Protein AF-A0A8H6ZNQ5-F1 (afdb_monomer_lite)

pLDDT: mean 81.16, std 22.07, range [22.64, 98.94]

Radius of gyration: 33.15 Å; chains: 1; bounding box: 80×80×92 Å

Organism: Pleurotus ostreatus (NCBI:txid5322)

InterPro domains:
  IPR000262 FMN-dependent dehydrogenase [PF01070] (287-661)
  IPR008259 FMN-dependent alpha-hydroxy acid dehydrogenase, active site [PS00557] (557-563)
  IPR011600 Peptidase C14, caspase domain [PF00656] (1-225)
  IPR013785 Aldolase-type TIM barrel [G3DSA:3.20.20.70] (273-665)
  IPR037396 FMN hydroxy acid dehydrogenase domain [PS51349] (270-671)

Secondary structure (DSSP, 8-state):
-HHHHSSPPTT-EEEEEEESEEEEEE-SSS--SSSEEEEEE---------S--S---TT-TTTS-TT--GGG-EEEEEEESTTGGGTT--SEEBPTTS-B----HHHHHHHHHHHHHHHHTTT-HHHHHHHHHHHHHHHHHHHHHHHHHHHHS--SSEEEEEESS-TTS-PPEEEETTEEEEHHHHHHHHHHHH-SS--HHHHHHHHHHHHHTT-----EEEESSPPPS-S--TT------PPP---PPP--THHHHHHHHHTTTTT--TTSS--HHHHHHHHHHHTTTSHHHHHHHH--STTSHHHHHHHHGGGGEEE---SS---SS-B--EEETTEEESSSEEE-----GGGT-TTHHHHHHHHHHHHTPPEEEETT-SS-HHHHHHHTTTS-EEEEE---SSHHHHHHHHHHHHHTT---EEEE-S-SS----HHHHHTT--GGGGT-S-HHHHT-HHHHHTTT-----PPPPSS--HHHHHHHHHHT-HHHHHHHHHHHHHHHHHSSS-PPPGGGHHHHHHT--S-EEEEEE-SHHHHHHHHHTT-SEEEE--GGGTS-TTPPPHHHHHHHHTT-HHHHHHHHTTS-EEEE-SS--SHHHHHHHHHHT-SEEEE-HHHHHHHHHHHHHHHHHHHHHHHHHHHHHHHHTT-SBGGGTTT-HHHHEEEGGG-

Foldseek 3Di:
DLVQPVPDAQQEETEAEDAAEKDWDADDPLLDLVRTAIFDDDDDDDDDDDDDRGAPQVPPPVSDDPPHPQLRYAYEYEAQYALCACVRLFLFWADLVRDGDDPPLVVVVVVLVVVLVVCVVVVDPPSNVVSVVVSVVSVVSVVVSSVCSLVPQADSHKYKYKYFAHNPGGWDWDQDPNDIDTLLVVQLVVLCVVPVFDWPSSSLVSSCVSAVVPHPGRMIMHTSDRDDGGPDDPPPDPDDDDDPDDDDQQDALLVVVVVQVVCVPPPAALQHDLAVVSLLVLLCVLCVVPNLLSCLQVFFFDPCQLLVQLACVLVQKDWAADPPFPQVGFFQWFAALNDIFRHQEAADADALLCLLFVCFLLLLLLLCLVLLHEYEYEQLHLAELQSSLVSNPPHAYAYEDLAFPDLQLNLQLLVSNVVSPHFEYEYEQQALAFHHTVVCVVVVPDCLLQLGSNLHQLQGQVNQVVVVHHRDRDRDDPNDDVVVLVVCVVVPPPVRVVSNVSSVSSCCGRRVSDHDDLVCVVSVVVSHPGAYEYEQDQALVVLLSCLVSQHQEYEQDNPLNHHDDPDHHSLVSLLRNLVDPSSVVCVVVSSYAYEYEHNDSALSSVLQSQLSAHSHYHDYSSLSSLCSSPNSSRNNSSSSRRSSRNSVVCVRSNHRYSVCRGNNNVNTIDRNVVD

Structure (mmCIF, N/CA/C/O backbone):
data_AF-A0A8H6ZNQ5-F1
#
_entry.id   AF-A0A8H6ZNQ5-F1
#
loop_
_atom_site.group_PDB
_atom_site.id
_atom_site.type_symbol
_atom_site.label_atom_id
_atom_site.label_alt_id
_atom_site.label_comp_id
_atom_site.label_asym_id
_atom_site.label_entity_id
_atom_site.label_seq_id
_atom_site.pdbx_PDB_ins_code
_atom_site.Cartn_x
_atom_site.Cartn_y
_atom_site.Cartn_z
_atom_site.occupancy
_atom_site.B_iso_or_equiv
_atom_site.auth_seq_id
_atom_site.auth_comp_id
_atom_site.auth_asym_id
_atom_site.auth_atom_id
_atom_site.pdbx_PDB_model_num
ATOM 1 N N . MET A 1 1 ? 14.309 -17.942 35.833 1.00 50.84 1 MET A N 1
ATOM 2 C CA . MET A 1 1 ? 14.214 -17.442 34.442 1.00 50.84 1 MET A CA 1
ATOM 3 C C . MET A 1 1 ? 12.759 -17.237 33.987 1.00 50.84 1 MET A C 1
ATOM 5 O O . MET A 1 1 ? 12.443 -17.522 32.843 1.00 50.84 1 MET A O 1
ATOM 9 N N . ARG A 1 2 ? 11.852 -16.714 34.838 1.00 49.88 2 ARG A N 1
ATOM 10 C CA . ARG A 1 2 ? 10.420 -16.579 34.473 1.00 49.88 2 ARG A CA 1
ATOM 11 C C . ARG A 1 2 ? 10.193 -15.734 33.218 1.00 49.88 2 ARG A C 1
ATOM 13 O O . ARG A 1 2 ? 9.326 -16.068 32.434 1.00 49.88 2 ARG A O 1
ATOM 20 N N . TRP A 1 3 ? 11.016 -14.707 33.019 1.00 57.53 3 TRP A N 1
ATOM 21 C CA . TRP A 1 3 ? 10.999 -13.844 31.835 1.00 57.53 3 TRP A CA 1
ATOM 22 C C . TRP A 1 3 ? 11.305 -14.580 30.519 1.00 57.53 3 TRP A C 1
ATOM 24 O O . TRP A 1 3 ? 10.881 -14.122 29.469 1.00 57.53 3 TRP A O 1
ATOM 34 N N . LEU A 1 4 ? 12.049 -15.693 30.565 1.00 56.84 4 LEU A N 1
ATOM 35 C CA . LEU A 1 4 ? 12.441 -16.457 29.376 1.00 56.84 4 LEU A CA 1
ATOM 36 C C . LEU A 1 4 ? 11.343 -17.440 28.946 1.00 56.84 4 LEU A C 1
ATOM 38 O O . LEU A 1 4 ? 11.245 -17.776 27.774 1.00 56.84 4 LEU A O 1
ATOM 42 N N . VAL A 1 5 ? 10.523 -17.898 29.897 1.00 61.59 5 VAL A N 1
ATOM 43 C CA . VAL A 1 5 ? 9.519 -18.955 29.685 1.00 61.59 5 VAL A CA 1
ATOM 44 C C . VAL A 1 5 ? 8.073 -18.456 29.791 1.00 61.59 5 VAL A C 1
ATOM 46 O O . VAL A 1 5 ? 7.151 -19.240 29.596 1.00 61.59 5 VAL A O 1
ATOM 49 N N . SER A 1 6 ? 7.841 -17.176 30.120 1.00 53.56 6 SER A N 1
ATOM 50 C CA . SER A 1 6 ? 6.499 -16.641 30.406 1.00 53.56 6 SER A CA 1
ATOM 51 C C . SER A 1 6 ? 5.559 -16.619 29.203 1.00 53.56 6 SER A C 1
ATOM 53 O O . SER A 1 6 ? 4.355 -16.763 29.396 1.00 53.56 6 SER A O 1
ATOM 55 N N . ASP A 1 7 ? 6.103 -16.465 27.995 1.00 57.69 7 ASP A N 1
ATOM 56 C CA . ASP A 1 7 ? 5.337 -16.335 26.747 1.00 57.69 7 ASP A CA 1
ATOM 57 C C . ASP A 1 7 ? 5.626 -17.461 25.741 1.00 57.69 7 ASP A C 1
ATOM 59 O O . ASP A 1 7 ? 5.116 -17.435 24.618 1.00 57.69 7 ASP A O 1
ATOM 63 N N . ALA A 1 8 ? 6.433 -18.447 26.145 1.00 54.75 8 ALA A N 1
ATOM 64 C CA . ALA A 1 8 ? 6.866 -19.531 25.277 1.00 54.75 8 ALA A CA 1
ATOM 65 C C . ALA A 1 8 ? 5.664 -20.358 24.778 1.00 54.75 8 ALA A C 1
ATOM 67 O O . ALA A 1 8 ? 4.782 -20.740 25.553 1.00 54.75 8 ALA A O 1
ATOM 68 N N . GLN A 1 9 ? 5.637 -20.630 23.476 1.00 59.38 9 GLN A N 1
ATOM 69 C CA . GLN A 1 9 ? 4.651 -21.455 22.782 1.00 59.38 9 GLN A CA 1
ATOM 70 C C . GLN A 1 9 ? 5.230 -22.839 22.449 1.00 59.38 9 GLN A C 1
ATOM 72 O O . GLN A 1 9 ? 6.449 -22.999 22.349 1.00 59.38 9 GLN A O 1
ATOM 77 N N . PRO A 1 10 ? 4.386 -23.866 22.247 1.00 59.31 10 PRO A N 1
ATOM 78 C CA . PRO A 1 10 ? 4.838 -25.133 21.686 1.00 59.31 10 PRO A CA 1
ATOM 79 C C . PRO A 1 10 ? 5.670 -24.937 20.407 1.00 59.31 10 PRO A C 1
ATOM 81 O O . PRO A 1 10 ? 5.236 -24.252 19.482 1.00 59.31 10 PRO A O 1
ATOM 84 N N . ASN A 1 11 ? 6.822 -25.603 20.338 1.00 60.00 11 ASN A N 1
ATOM 85 C CA . ASN A 1 11 ? 7.865 -25.531 19.304 1.00 60.00 11 ASN A CA 1
ATOM 86 C C . ASN A 1 11 ? 8.757 -24.278 19.317 1.00 60.00 11 ASN A C 1
ATOM 88 O O . ASN A 1 11 ? 9.557 -24.104 18.395 1.00 60.00 11 ASN A O 1
ATOM 92 N N . ASP A 1 12 ? 8.676 -23.430 20.343 1.00 65.25 12 ASP A N 1
ATOM 93 C CA . ASP A 1 12 ? 9.655 -22.356 20.514 1.00 65.25 12 ASP A CA 1
ATOM 94 C C . ASP A 1 12 ? 11.046 -22.918 20.855 1.00 65.25 12 ASP A C 1
ATOM 96 O O . ASP A 1 12 ? 11.197 -23.846 21.657 1.00 65.25 12 ASP A O 1
ATOM 100 N N . SER A 1 13 ? 12.073 -22.301 20.262 1.00 71.94 13 SER A N 1
ATOM 101 C CA . SER A 1 13 ? 13.481 -22.529 20.593 1.00 71.94 13 SER A CA 1
ATOM 102 C C . SER A 1 13 ? 13.994 -21.367 21.439 1.00 71.94 13 SER A C 1
ATOM 104 O O . SER A 1 13 ? 14.198 -20.258 20.945 1.00 71.94 13 SER A O 1
ATOM 106 N N . LEU A 1 14 ? 14.209 -21.622 22.724 1.00 72.06 14 LEU A N 1
ATOM 107 C CA . LEU A 1 14 ? 14.678 -20.660 23.711 1.00 72.06 14 LEU A CA 1
ATOM 108 C C . LEU A 1 14 ? 16.204 -20.719 23.827 1.00 72.06 14 LEU A C 1
ATOM 110 O O . LEU A 1 14 ? 16.804 -21.794 23.798 1.00 72.06 14 LEU A O 1
ATOM 114 N N . PHE A 1 15 ? 16.836 -19.560 24.000 1.00 76.88 15 PHE A N 1
ATOM 115 C CA . PHE A 1 15 ? 18.286 -19.454 24.142 1.00 76.88 15 PHE A CA 1
ATOM 116 C C . PHE A 1 15 ? 18.654 -18.611 25.364 1.00 76.88 15 PHE A C 1
ATOM 118 O O . PHE A 1 15 ? 18.134 -17.510 25.548 1.00 76.88 15 PHE A O 1
ATOM 125 N N . PHE A 1 16 ? 19.561 -19.122 26.194 1.00 78.38 16 PHE A N 1
ATOM 126 C CA . PHE A 1 16 ? 20.089 -18.435 27.369 1.00 78.38 16 PHE A CA 1
ATOM 127 C C . PHE A 1 16 ? 21.617 -18.442 27.326 1.00 78.38 16 PHE A C 1
ATOM 129 O O . PHE A 1 16 ? 22.227 -19.496 27.207 1.00 78.38 16 PHE A O 1
ATOM 136 N N . HIS A 1 17 ? 22.248 -17.278 27.457 1.00 81.25 17 HIS A N 1
ATOM 137 C CA . HIS A 1 17 ? 23.704 -17.169 27.541 1.00 81.25 17 HIS A CA 1
ATOM 138 C C . HIS A 1 17 ? 24.092 -16.323 28.748 1.00 81.25 17 HIS A C 1
ATOM 140 O O . HIS A 1 17 ? 23.538 -15.246 28.968 1.00 81.25 17 HIS A O 1
ATOM 146 N N . TYR A 1 18 ? 25.030 -16.833 29.538 1.00 76.56 18 TYR A N 1
ATOM 147 C CA . TYR A 1 18 ? 25.615 -16.150 30.680 1.00 76.56 18 TYR A CA 1
ATOM 148 C C . TYR A 1 18 ? 27.137 -16.195 30.570 1.00 76.56 18 TYR A C 1
ATOM 150 O O . TYR A 1 18 ? 27.709 -17.270 30.417 1.00 76.56 18 TYR A O 1
ATOM 158 N N . SER A 1 19 ? 27.781 -15.034 30.678 1.00 76.31 19 SER A N 1
ATOM 159 C CA . SER A 1 19 ? 29.235 -14.891 30.763 1.00 76.31 19 SER A CA 1
ATOM 160 C C . SER A 1 19 ? 29.554 -13.936 31.912 1.00 76.31 19 SER A C 1
ATOM 162 O O . SER A 1 19 ? 29.014 -12.826 31.956 1.00 76.31 19 SER A O 1
ATOM 164 N N . GLY A 1 20 ? 30.333 -14.392 32.894 1.00 66.88 20 GLY A N 1
ATOM 165 C CA . GLY A 1 20 ? 30.577 -13.647 34.131 1.00 66.88 20 GLY A CA 1
ATOM 166 C C . GLY A 1 20 ? 31.157 -14.496 35.268 1.00 66.88 20 GLY A C 1
ATOM 167 O O . GLY A 1 20 ? 31.586 -15.628 35.063 1.00 66.88 20 GLY A O 1
ATOM 168 N N . HIS A 1 21 ? 31.163 -13.950 36.490 1.00 61.19 21 HIS A N 1
ATOM 169 C CA . HIS A 1 21 ? 31.734 -14.620 37.665 1.00 61.19 21 HIS A CA 1
ATOM 170 C C . HIS A 1 21 ? 30.807 -15.728 38.197 1.00 61.19 21 HIS A C 1
ATOM 172 O O . HIS A 1 21 ? 29.665 -15.464 38.581 1.00 61.19 21 HIS A O 1
ATOM 178 N N . GLY A 1 22 ? 31.330 -16.953 38.270 1.00 57.56 22 GLY A N 1
ATOM 179 C CA . GLY A 1 22 ? 30.735 -18.062 39.025 1.00 57.56 22 GLY A CA 1
ATOM 180 C C . GLY A 1 22 ? 31.300 -18.137 40.447 1.00 57.56 22 GLY A C 1
ATOM 181 O O . GLY A 1 22 ? 32.368 -17.589 40.726 1.00 57.56 22 GLY A O 1
ATOM 182 N N . GLY A 1 23 ? 30.589 -18.801 41.348 1.00 53.59 23 GLY A N 1
ATOM 183 C CA . GLY A 1 23 ? 31.029 -19.122 42.704 1.00 53.59 23 GLY A CA 1
ATOM 184 C C . GLY A 1 23 ? 30.240 -20.310 43.245 1.00 53.59 23 GLY A C 1
ATOM 185 O O . GLY A 1 23 ? 29.268 -20.709 42.630 1.00 53.59 23 GLY A O 1
ATOM 186 N N . GLN A 1 24 ? 30.621 -20.843 44.401 1.00 56.97 24 GLN A N 1
ATOM 187 C CA . GLN A 1 24 ? 30.033 -22.066 44.959 1.00 56.97 24 GLN A CA 1
ATOM 188 C C . GLN A 1 24 ? 29.342 -21.787 46.303 1.00 56.97 24 GLN A C 1
ATOM 190 O O . GLN A 1 24 ? 29.840 -20.995 47.111 1.00 56.97 24 GLN A O 1
ATOM 195 N N . THR A 1 25 ? 28.204 -22.431 46.569 1.00 48.81 25 THR A N 1
ATOM 196 C CA . THR A 1 25 ? 27.567 -22.488 47.898 1.00 48.81 25 THR A CA 1
ATOM 197 C C . THR A 1 25 ? 27.415 -23.936 48.341 1.00 48.81 25 THR A C 1
ATOM 199 O O . THR A 1 25 ? 27.467 -24.841 47.531 1.00 48.81 25 THR A O 1
ATOM 202 N N . LYS A 1 26 ? 27.282 -24.191 49.642 1.00 50.78 26 LYS A N 1
ATOM 203 C CA . LYS A 1 26 ? 27.162 -25.560 50.159 1.00 50.78 26 LYS A CA 1
ATOM 204 C C . LYS A 1 26 ? 25.870 -26.216 49.656 1.00 50.78 26 LYS A C 1
ATOM 206 O O . LYS A 1 26 ? 24.810 -25.648 49.916 1.00 50.78 26 LYS A O 1
ATOM 211 N N . ASP A 1 27 ? 25.979 -27.399 49.055 1.00 50.53 27 ASP A N 1
ATOM 212 C CA . ASP A 1 27 ? 24.836 -28.213 48.628 1.00 50.53 27 ASP A CA 1
ATOM 213 C C . ASP A 1 27 ? 23.993 -28.617 49.855 1.00 50.53 27 ASP A C 1
ATOM 215 O O . ASP A 1 27 ? 24.506 -29.098 50.880 1.00 50.53 27 ASP A O 1
ATOM 219 N N . LEU A 1 28 ? 22.690 -28.344 49.779 1.00 50.47 28 LEU A N 1
ATOM 220 C CA . LEU A 1 28 ? 21.722 -28.603 50.845 1.00 50.47 28 LEU A CA 1
ATOM 221 C C . LEU A 1 28 ? 20.752 -29.747 50.533 1.00 50.47 28 LEU A C 1
ATOM 223 O O . LEU A 1 28 ? 20.076 -30.203 51.464 1.00 50.47 28 LEU A O 1
ATOM 227 N N . ASP A 1 29 ? 20.658 -30.205 49.286 1.00 46.81 29 ASP A N 1
ATOM 228 C CA . ASP A 1 29 ? 19.719 -31.251 48.866 1.00 46.81 29 ASP A CA 1
ATOM 229 C C . ASP A 1 29 ? 20.405 -32.552 48.401 1.00 46.81 29 ASP A C 1
ATOM 231 O O . ASP A 1 29 ? 19.757 -33.608 48.375 1.00 46.81 29 ASP A O 1
ATOM 235 N N . GLY A 1 30 ? 21.732 -32.530 48.253 1.00 54.22 30 GLY A N 1
ATOM 236 C CA . GLY A 1 30 ? 22.572 -33.701 48.031 1.00 54.22 30 GLY A CA 1
ATOM 237 C C . GLY A 1 30 ? 22.580 -34.173 46.581 1.00 54.22 30 GLY A C 1
ATOM 238 O O . GLY A 1 30 ? 22.811 -35.372 46.365 1.00 54.22 30 GLY A O 1
ATOM 239 N N . ASP A 1 31 ? 22.230 -33.299 45.630 1.00 51.16 31 ASP A N 1
ATOM 240 C CA . ASP A 1 31 ? 22.202 -33.597 44.198 1.00 51.16 31 ASP A CA 1
ATOM 241 C C . ASP A 1 31 ? 23.530 -33.314 43.467 1.00 51.16 31 ASP A C 1
ATOM 243 O O . ASP A 1 31 ? 23.654 -33.716 42.305 1.00 51.16 31 ASP A O 1
ATOM 247 N N . GLU A 1 32 ? 24.546 -32.799 44.177 1.00 52.12 32 GLU A N 1
ATOM 248 C CA . GLU A 1 32 ? 25.889 -32.512 43.652 1.00 52.12 32 GLU A CA 1
ATOM 249 C C . GLU A 1 32 ? 26.977 -33.470 44.178 1.00 52.12 32 GLU A C 1
ATOM 251 O O . GLU A 1 32 ? 27.020 -33.860 45.350 1.00 52.12 32 GLU A O 1
ATOM 256 N N . GLU A 1 33 ? 27.897 -33.883 43.297 1.00 50.56 33 GLU A N 1
ATOM 257 C CA . GLU A 1 33 ? 28.902 -34.919 43.598 1.00 50.56 33 GLU A CA 1
ATOM 258 C C . GLU A 1 33 ? 30.084 -34.384 44.436 1.00 50.56 33 GLU A C 1
ATOM 260 O O . GLU A 1 33 ? 30.702 -35.137 45.197 1.00 50.56 33 GLU A O 1
ATOM 265 N N . ASP A 1 34 ? 30.372 -33.081 44.347 1.00 51.50 34 ASP A N 1
ATOM 266 C CA . ASP A 1 34 ? 31.437 -32.391 45.090 1.00 51.50 34 ASP A CA 1
ATOM 267 C C . ASP A 1 34 ? 30.950 -31.711 46.392 1.00 51.50 34 ASP A C 1
ATOM 269 O O . ASP A 1 34 ? 31.765 -31.282 47.218 1.00 51.50 34 ASP A O 1
ATOM 273 N N . GLY A 1 35 ? 29.631 -31.690 46.617 1.00 51.69 35 GLY A N 1
ATOM 274 C CA . GLY A 1 35 ? 28.976 -31.114 47.790 1.00 51.69 35 GLY A CA 1
ATOM 275 C C . GLY A 1 35 ? 28.764 -29.595 47.740 1.00 51.69 35 GLY A C 1
ATOM 276 O O . GLY A 1 35 ? 28.537 -28.996 48.804 1.00 51.69 35 GLY A O 1
ATOM 277 N N . PHE A 1 36 ? 28.836 -28.972 46.558 1.00 55.78 36 PHE A N 1
ATOM 278 C CA . PHE A 1 36 ? 28.577 -27.547 46.359 1.00 55.78 36 PHE A CA 1
ATOM 279 C C . PHE A 1 36 ? 27.629 -27.267 45.175 1.00 55.78 36 PHE A C 1
ATOM 281 O O . PHE A 1 36 ? 27.791 -27.811 44.099 1.00 55.78 36 PHE A O 1
ATOM 288 N N . ASP A 1 37 ? 26.672 -26.358 45.380 1.00 48.59 37 ASP A N 1
ATOM 289 C CA . ASP A 1 37 ? 25.805 -25.761 44.355 1.00 48.59 37 ASP A CA 1
ATOM 290 C C . ASP A 1 37 ? 26.524 -24.604 43.631 1.00 48.59 37 ASP A C 1
ATOM 292 O O . ASP A 1 37 ? 27.120 -23.724 44.274 1.00 48.59 37 ASP A O 1
ATOM 296 N N . GLU A 1 38 ? 26.347 -24.498 42.314 1.00 55.62 38 GLU A N 1
ATOM 297 C CA . GLU A 1 38 ? 26.900 -23.406 41.506 1.00 55.62 38 GLU A CA 1
ATOM 298 C C . GLU A 1 38 ? 26.051 -22.116 41.543 1.00 55.62 38 GLU A C 1
ATOM 300 O O . GLU A 1 38 ? 24.849 -22.084 41.260 1.00 55.62 38 GLU A O 1
ATOM 305 N N . VAL A 1 39 ? 26.688 -20.984 41.852 1.00 49.97 39 VAL A N 1
ATOM 306 C CA . VAL A 1 39 ? 26.058 -19.672 42.076 1.00 49.97 39 VAL A CA 1
ATOM 307 C C . VAL A 1 39 ? 26.598 -18.618 41.112 1.00 49.97 39 VAL A C 1
ATOM 309 O O . VAL A 1 39 ? 27.796 -18.454 40.899 1.00 49.97 39 VAL A O 1
ATOM 312 N N . ARG A 1 40 ? 25.686 -17.812 40.560 1.00 46.00 40 ARG A N 1
ATOM 313 C CA . ARG A 1 40 ? 26.019 -16.662 39.704 1.00 46.00 40 ARG A CA 1
ATOM 314 C C . ARG A 1 40 ? 26.241 -15.409 40.542 1.00 46.00 40 ARG A C 1
ATOM 316 O O . ARG A 1 40 ? 25.352 -15.017 41.299 1.00 46.00 40 ARG A O 1
ATOM 323 N N . ILE A 1 41 ? 27.365 -14.725 40.342 1.00 44.41 41 ILE A N 1
ATOM 324 C CA . ILE A 1 41 ? 27.668 -13.463 41.024 1.00 44.41 41 ILE A CA 1
ATOM 325 C C . ILE A 1 41 ? 27.394 -12.296 40.065 1.00 44.41 41 ILE A C 1
ATOM 327 O O . ILE A 1 41 ? 28.056 -12.135 39.041 1.00 44.41 41 ILE A O 1
ATOM 331 N N . PHE A 1 42 ? 26.405 -11.459 40.395 1.00 39.06 42 PHE A N 1
ATOM 332 C CA . PHE A 1 42 ? 26.089 -10.225 39.663 1.00 39.06 42 PHE A CA 1
ATOM 333 C C . PHE A 1 42 ? 26.654 -9.008 40.412 1.00 39.06 42 PHE A C 1
ATOM 335 O O . PHE A 1 42 ? 26.335 -8.802 41.582 1.00 39.06 42 PHE A O 1
ATOM 342 N N . LEU A 1 43 ? 27.465 -8.170 39.754 1.00 32.09 43 LEU A N 1
ATOM 343 C CA . LEU A 1 43 ? 28.039 -6.966 40.368 1.00 32.09 43 LEU A CA 1
ATOM 344 C C . LEU A 1 43 ? 27.192 -5.713 40.060 1.00 32.09 43 LEU A C 1
ATOM 346 O O . LEU A 1 43 ? 27.385 -5.069 39.034 1.00 32.09 43 LEU A O 1
ATOM 350 N N . SER A 1 44 ? 26.255 -5.355 40.948 1.00 28.58 44 SER A N 1
ATOM 351 C CA . SER A 1 44 ? 26.007 -3.969 41.415 1.00 28.58 44 SER A CA 1
ATOM 352 C C . SER A 1 44 ? 24.896 -3.910 42.486 1.00 28.58 44 SER A C 1
ATOM 354 O O . SER A 1 44 ? 23.877 -4.586 42.394 1.00 28.58 44 SER A O 1
ATOM 356 N N . LEU A 1 45 ? 25.156 -3.117 43.534 1.00 26.38 45 LEU A N 1
ATOM 357 C CA . LEU A 1 45 ? 24.418 -2.941 44.797 1.00 26.38 45 LEU A CA 1
ATOM 358 C C . LEU A 1 45 ? 22.904 -2.657 44.655 1.00 26.38 45 LEU A C 1
ATOM 360 O O . LEU A 1 45 ? 22.544 -1.683 44.006 1.00 26.38 45 LEU A O 1
ATOM 364 N N . VAL A 1 46 ? 22.055 -3.384 45.400 1.00 26.47 46 VAL A N 1
ATOM 365 C CA . VAL A 1 46 ? 21.333 -2.934 46.622 1.00 26.47 46 VAL A CA 1
ATOM 366 C C . VAL A 1 46 ? 20.863 -4.180 47.394 1.00 26.47 46 VAL A C 1
ATOM 368 O O . VAL A 1 46 ? 20.314 -5.117 46.824 1.00 26.47 46 VAL A O 1
ATOM 371 N N . LEU A 1 47 ? 21.102 -4.161 48.708 1.00 27.69 47 LEU A N 1
ATOM 372 C CA . LEU A 1 47 ? 20.696 -5.143 49.714 1.00 27.69 47 LEU A CA 1
ATOM 373 C C . LEU A 1 47 ? 19.197 -5.488 49.676 1.00 27.69 47 LEU A C 1
ATOM 375 O O . LEU A 1 47 ? 18.367 -4.638 49.984 1.00 27.69 47 LEU A O 1
ATOM 379 N N . LEU A 1 48 ? 18.886 -6.769 49.478 1.00 25.75 48 LEU A N 1
ATOM 380 C CA . LEU A 1 48 ? 17.863 -7.481 50.246 1.00 25.75 48 LEU A CA 1
ATOM 381 C C . LEU A 1 48 ? 18.436 -8.862 50.592 1.00 25.75 48 LEU A C 1
ATOM 383 O O . LEU A 1 48 ? 18.596 -9.723 49.730 1.00 25.75 48 LEU A O 1
ATOM 387 N N . PHE A 1 49 ? 18.805 -9.027 51.862 1.00 25.17 49 PHE A N 1
ATOM 388 C CA . PHE A 1 49 ? 19.020 -10.331 52.478 1.00 25.17 49 PHE A CA 1
ATOM 389 C C . PHE A 1 49 ? 17.668 -11.051 52.534 1.00 25.17 49 PHE A C 1
ATOM 391 O O . PHE A 1 49 ? 16.764 -10.562 53.200 1.00 25.17 49 PHE A O 1
ATOM 398 N N . ASP A 1 50 ? 17.536 -12.175 51.833 1.00 22.64 50 ASP A N 1
ATOM 399 C CA . ASP A 1 50 ? 17.147 -13.441 52.463 1.00 22.64 50 ASP A CA 1
ATOM 400 C C . ASP A 1 50 ? 17.294 -14.612 51.477 1.00 22.64 50 ASP A C 1
ATOM 402 O O . ASP A 1 50 ? 16.648 -14.676 50.434 1.00 22.64 50 ASP A O 1
ATOM 406 N N . THR A 1 51 ? 18.229 -15.506 51.809 1.00 26.66 51 THR A N 1
ATOM 407 C CA . THR A 1 51 ? 18.154 -16.969 51.642 1.00 26.66 51 THR A CA 1
ATOM 408 C C . THR A 1 51 ? 17.179 -17.528 50.587 1.00 26.66 51 THR A C 1
ATOM 410 O O . THR A 1 51 ? 16.177 -18.135 50.934 1.00 26.66 51 THR A O 1
ATOM 413 N N . TYR A 1 52 ? 17.495 -17.412 49.291 1.00 27.59 52 TYR A N 1
ATOM 414 C CA . TYR A 1 52 ? 16.964 -18.303 48.233 1.00 27.59 52 TYR A CA 1
ATOM 415 C C . TYR A 1 52 ? 17.846 -18.260 46.966 1.00 27.59 52 TYR A C 1
ATOM 417 O O . TYR A 1 52 ? 17.372 -18.115 45.841 1.00 27.59 52 TYR A O 1
ATOM 425 N N . LEU A 1 53 ? 19.167 -18.340 47.148 1.00 30.91 53 LEU A N 1
ATOM 426 C CA . LEU A 1 53 ? 20.142 -18.486 46.057 1.00 30.91 53 LEU A CA 1
ATOM 427 C C . LEU A 1 53 ? 20.557 -19.958 45.915 1.00 30.91 53 LEU A C 1
ATOM 429 O O . LEU A 1 53 ? 21.739 -20.270 45.932 1.00 30.91 53 LEU A O 1
ATOM 433 N N . ALA A 1 54 ? 19.563 -20.841 45.819 1.00 29.41 54 ALA A N 1
ATOM 434 C CA . ALA A 1 54 ? 19.734 -22.267 45.554 1.00 29.41 54 ALA A CA 1
ATOM 435 C C . ALA A 1 54 ? 18.826 -22.670 44.376 1.00 29.41 54 ALA A C 1
ATOM 437 O O . ALA A 1 54 ? 17.654 -22.281 44.328 1.00 29.41 54 ALA A O 1
ATOM 438 N N . SER A 1 55 ? 19.418 -23.367 43.405 1.00 37.00 55 SER A N 1
ATOM 439 C CA . SER A 1 55 ? 18.785 -24.197 42.369 1.00 37.00 55 SER A CA 1
ATOM 440 C C . SER A 1 55 ? 17.578 -23.634 41.587 1.00 37.00 55 SER A C 1
ATOM 442 O O . SER A 1 55 ? 16.505 -24.232 41.501 1.00 37.00 55 SER A O 1
ATOM 444 N N . LEU A 1 56 ? 17.742 -22.511 40.875 1.00 40.47 56 LEU A N 1
ATOM 445 C CA . LEU A 1 56 ? 16.756 -22.085 39.861 1.00 40.47 56 LEU A CA 1
ATOM 446 C C . LEU A 1 56 ? 17.001 -22.773 38.510 1.00 40.47 56 LEU A C 1
ATOM 448 O O . LEU A 1 56 ? 17.268 -22.109 37.501 1.00 40.47 56 LEU A O 1
ATOM 452 N N . SER A 1 57 ? 16.851 -24.098 38.492 1.00 44.66 57 SER A N 1
ATOM 453 C CA . SER A 1 57 ? 16.695 -24.851 37.249 1.00 44.66 57 SER A CA 1
ATOM 454 C C . SER A 1 57 ? 15.430 -24.350 36.524 1.00 44.66 57 SER A C 1
ATOM 456 O O . SER A 1 57 ? 14.387 -24.161 37.160 1.00 44.66 57 SER A O 1
ATOM 458 N N . PRO A 1 58 ? 15.461 -24.108 35.199 1.00 43.19 58 PRO A N 1
ATOM 459 C CA . PRO A 1 58 ? 14.273 -23.751 34.416 1.00 43.19 58 PRO A CA 1
ATOM 460 C C . PRO A 1 58 ? 13.193 -24.849 34.446 1.00 43.19 58 PRO A C 1
ATOM 462 O O . PRO A 1 58 ? 12.069 -24.609 34.014 1.00 43.19 58 PRO A O 1
ATOM 465 N N . LEU A 1 59 ? 13.529 -26.019 34.997 1.00 43.38 59 LEU A N 1
ATOM 466 C CA . LEU A 1 59 ? 12.659 -27.165 35.221 1.00 43.38 59 LEU A CA 1
ATOM 467 C C . LEU A 1 59 ? 11.926 -27.136 36.573 1.00 43.38 59 LEU A C 1
ATOM 469 O O . LEU A 1 59 ? 11.139 -28.041 36.833 1.00 43.38 59 LEU A O 1
ATOM 473 N N . ASP A 1 60 ? 12.142 -26.124 37.428 1.00 47.78 60 ASP A N 1
ATOM 474 C CA . ASP A 1 60 ? 11.415 -26.010 38.698 1.00 47.78 60 ASP A CA 1
ATOM 475 C C . ASP A 1 60 ? 9.895 -25.886 38.430 1.00 47.78 60 ASP A C 1
ATOM 477 O O . ASP A 1 60 ? 9.445 -24.876 37.865 1.00 47.78 60 ASP A O 1
ATOM 481 N N . PRO A 1 61 ? 9.071 -26.857 38.877 1.00 40.59 61 PRO A N 1
ATOM 482 C CA . PRO A 1 61 ? 7.620 -26.839 38.687 1.00 40.59 61 PRO A CA 1
ATOM 483 C C . PRO A 1 61 ? 6.935 -25.591 39.269 1.00 40.59 61 PRO A C 1
ATOM 485 O O . PRO A 1 61 ? 5.816 -25.262 38.884 1.00 40.59 61 PRO A O 1
ATOM 488 N N . ARG A 1 62 ? 7.591 -24.868 40.190 1.00 39.41 62 ARG A N 1
ATOM 489 C CA . ARG A 1 62 ? 7.111 -23.615 40.808 1.00 39.41 62 ARG A CA 1
ATOM 490 C C . ARG A 1 62 ? 7.353 -22.373 39.934 1.00 39.41 62 ARG A C 1
ATOM 492 O O . ARG A 1 62 ? 6.852 -21.284 40.245 1.00 39.41 62 ARG A O 1
ATOM 499 N N . LEU A 1 63 ? 8.139 -22.492 38.862 1.00 37.09 63 LEU A N 1
ATOM 500 C CA . LEU A 1 63 ? 8.375 -21.429 37.877 1.00 37.09 63 LEU A CA 1
ATOM 501 C C . LEU A 1 63 ? 7.464 -21.548 36.649 1.00 37.09 63 LEU A C 1
ATOM 503 O O . LEU A 1 63 ? 7.265 -20.545 35.963 1.00 37.09 63 LEU A O 1
ATOM 507 N N . ILE A 1 64 ? 6.890 -22.729 36.411 1.00 42.31 64 ILE A N 1
ATOM 508 C CA . ILE A 1 64 ? 6.060 -23.045 35.248 1.00 42.31 64 ILE A CA 1
ATOM 509 C C . ILE A 1 64 ? 4.587 -22.885 35.635 1.00 42.31 64 ILE A C 1
ATOM 511 O O . ILE A 1 64 ? 4.066 -23.565 36.518 1.00 42.31 64 ILE A O 1
ATOM 515 N N . SER A 1 65 ? 3.887 -21.950 34.989 1.00 38.28 65 SER A N 1
ATOM 516 C CA . SER A 1 65 ? 2.437 -21.843 35.162 1.00 38.28 65 SER A CA 1
ATOM 517 C C . SER A 1 65 ? 1.766 -23.111 34.616 1.00 38.28 65 SER A C 1
ATOM 519 O O . SER A 1 65 ? 2.164 -23.611 33.568 1.00 38.28 65 SER A O 1
ATOM 521 N N . LYS A 1 66 ? 0.723 -23.614 35.294 1.00 41.91 66 LYS A N 1
ATOM 522 C CA . LYS A 1 66 ? -0.067 -24.827 34.959 1.00 41.91 66 LYS A CA 1
ATOM 523 C C . LYS A 1 66 ? -0.643 -24.907 33.521 1.00 41.91 66 LYS A C 1
ATOM 525 O O . LYS A 1 66 ? -1.435 -25.802 33.250 1.00 41.91 66 LYS A O 1
ATOM 530 N N . LYS A 1 67 ? -0.329 -23.969 32.623 1.00 39.34 67 LYS A N 1
ATOM 531 C CA . LYS A 1 67 ? -0.935 -23.815 31.292 1.00 39.34 67 LYS A CA 1
ATOM 532 C C . LYS A 1 67 ? -0.000 -24.085 30.109 1.00 39.34 67 LYS A C 1
ATOM 534 O O . LYS A 1 67 ? -0.488 -24.081 28.986 1.00 39.34 67 LYS A O 1
ATOM 539 N N . VAL A 1 68 ? 1.297 -24.296 30.329 1.00 44.03 68 VAL A N 1
ATOM 540 C CA . VAL A 1 68 ? 2.275 -24.461 29.242 1.00 44.03 68 VAL A CA 1
ATOM 541 C C . VAL A 1 68 ? 2.767 -25.905 29.210 1.00 44.03 68 VAL A C 1
ATOM 543 O O . VAL A 1 68 ? 3.368 -26.372 30.176 1.00 44.03 68 VAL A O 1
ATOM 546 N N . ASP A 1 69 ? 2.505 -26.613 28.109 1.00 50.12 69 ASP A N 1
ATOM 547 C CA . ASP A 1 69 ? 3.083 -27.935 27.861 1.00 50.12 69 ASP A CA 1
ATOM 548 C C . ASP A 1 69 ? 4.534 -27.777 27.386 1.00 50.12 69 ASP A C 1
ATOM 550 O O . ASP A 1 69 ? 4.824 -27.609 26.200 1.00 50.12 69 ASP A O 1
ATOM 554 N N . ILE A 1 70 ? 5.450 -27.770 28.352 1.00 48.31 70 ILE A N 1
ATOM 555 C CA . ILE A 1 70 ? 6.887 -27.585 28.126 1.00 48.31 70 ILE A CA 1
ATOM 556 C C . ILE A 1 70 ? 7.541 -28.747 27.365 1.00 48.31 70 ILE A C 1
ATOM 558 O O . ILE A 1 70 ? 8.660 -28.587 26.887 1.00 48.31 70 ILE A O 1
ATOM 562 N N . SER A 1 71 ? 6.864 -29.894 27.206 1.00 49.53 71 SER A N 1
ATOM 563 C CA . SER A 1 71 ? 7.394 -31.047 26.455 1.00 49.53 71 SER A CA 1
ATOM 564 C C . SER A 1 71 ? 7.550 -30.782 24.951 1.00 49.53 71 SER A C 1
ATOM 566 O O . SER A 1 71 ? 8.155 -31.572 24.232 1.00 49.53 71 SER A O 1
ATOM 568 N N . LEU A 1 72 ? 7.017 -29.656 24.468 1.00 50.41 72 LEU A N 1
ATOM 569 C CA . LEU A 1 72 ? 7.074 -29.242 23.070 1.00 50.41 72 LEU A CA 1
ATOM 570 C C . LEU A 1 72 ? 8.108 -28.135 22.812 1.00 50.41 72 LEU A C 1
ATOM 572 O O . LEU A 1 72 ? 8.104 -27.571 21.727 1.00 50.41 72 LEU A O 1
ATOM 576 N N . MET A 1 73 ? 8.961 -27.789 23.778 1.00 61.28 73 MET A N 1
ATOM 577 C CA . MET A 1 73 ? 9.930 -26.687 23.668 1.00 61.28 73 MET A CA 1
ATOM 578 C C . MET A 1 73 ? 11.373 -27.186 23.668 1.00 61.28 73 MET A C 1
ATOM 580 O O . MET A 1 73 ? 11.677 -28.205 24.290 1.00 61.28 73 MET A O 1
ATOM 584 N N . THR A 1 74 ? 12.266 -26.402 23.056 1.00 65.88 74 THR A N 1
ATOM 585 C CA . THR A 1 74 ? 13.717 -26.616 23.137 1.00 65.88 74 THR A CA 1
ATOM 586 C C . THR A 1 74 ? 14.389 -25.432 23.832 1.00 65.88 74 THR A C 1
ATOM 588 O O . THR A 1 74 ? 14.177 -24.290 23.441 1.00 65.88 74 THR A O 1
ATOM 591 N N . LEU A 1 75 ? 15.221 -25.673 24.848 1.00 71.94 75 LEU A N 1
ATOM 592 C CA . LEU A 1 75 ? 16.039 -24.655 25.518 1.00 71.94 75 LEU A CA 1
ATOM 593 C C . LEU A 1 75 ? 17.521 -24.984 25.345 1.00 71.94 75 LEU A C 1
ATOM 595 O O . LEU A 1 75 ? 17.972 -26.034 25.785 1.00 71.94 75 LEU A O 1
ATOM 599 N N . THR A 1 76 ? 18.295 -24.058 24.779 1.00 78.31 76 THR A N 1
ATOM 600 C CA . THR A 1 76 ? 19.764 -24.126 24.775 1.00 78.31 76 THR A CA 1
ATOM 601 C C . THR A 1 76 ? 20.341 -23.082 25.725 1.00 78.31 76 THR A C 1
ATOM 603 O O . THR A 1 76 ? 20.099 -21.887 25.560 1.00 78.31 76 THR A O 1
ATOM 606 N N . ALA A 1 77 ? 21.114 -23.523 26.714 1.00 77.88 77 ALA A N 1
ATOM 607 C CA . ALA A 1 77 ? 21.801 -22.672 27.675 1.00 77.88 77 ALA A CA 1
ATOM 608 C C . ALA A 1 77 ? 23.322 -22.743 27.485 1.00 77.88 77 ALA A C 1
ATOM 610 O O . ALA A 1 77 ? 23.868 -23.824 27.283 1.00 77.88 77 ALA A O 1
ATOM 611 N N . ILE A 1 78 ? 24.007 -21.604 27.565 1.00 82.31 78 ILE A N 1
ATOM 612 C CA . ILE A 1 78 ? 25.467 -21.502 27.493 1.00 82.31 78 ILE A CA 1
ATOM 613 C C . ILE A 1 78 ? 25.976 -20.740 28.713 1.00 82.31 78 ILE A C 1
ATOM 615 O O . ILE A 1 78 ? 25.579 -19.597 28.946 1.00 82.31 78 ILE A O 1
ATOM 619 N N . TYR A 1 79 ? 26.883 -21.363 29.453 1.00 77.38 79 TYR A N 1
ATOM 620 C CA . TYR A 1 79 ? 27.544 -20.807 30.621 1.00 77.38 79 TYR A CA 1
ATOM 621 C C . TYR A 1 79 ? 29.033 -20.654 30.352 1.00 77.38 79 TYR A C 1
ATOM 623 O O . TYR A 1 79 ? 29.751 -21.626 30.138 1.00 77.38 79 TYR A O 1
ATOM 631 N N . ASP A 1 80 ? 29.495 -19.415 30.392 1.00 79.12 80 ASP A N 1
ATOM 632 C CA . ASP A 1 80 ? 30.894 -19.033 30.302 1.00 79.12 80 ASP A CA 1
ATOM 633 C C . ASP A 1 80 ? 31.321 -18.392 31.622 1.00 79.12 80 ASP A C 1
ATOM 635 O O . ASP A 1 80 ? 31.464 -17.175 31.752 1.00 79.12 80 ASP A O 1
ATOM 639 N N . SER A 1 81 ? 31.398 -19.243 32.641 1.00 72.75 81 SER A N 1
ATOM 640 C CA . SER A 1 81 ? 31.744 -18.880 34.010 1.00 72.75 81 SER A CA 1
ATOM 641 C C . SER A 1 81 ? 32.492 -20.026 34.686 1.00 72.75 81 SER A C 1
ATOM 643 O O . SER A 1 81 ? 32.337 -21.192 34.311 1.00 72.75 81 SER A O 1
ATOM 645 N N . CYS A 1 82 ? 33.313 -19.694 35.681 1.00 70.62 82 CYS A N 1
ATOM 646 C CA . CYS A 1 82 ? 34.006 -20.668 36.526 1.00 70.62 82 CYS A CA 1
ATOM 647 C C . CYS A 1 82 ? 33.019 -21.637 37.178 1.00 70.62 82 CYS A C 1
ATOM 649 O O . CYS A 1 82 ? 31.896 -21.228 37.474 1.00 70.62 82 CYS A O 1
ATOM 651 N N . HIS A 1 83 ? 33.459 -22.880 37.383 1.00 62.56 83 HIS A N 1
ATOM 652 C CA . HIS A 1 83 ? 32.704 -23.939 38.053 1.00 62.56 83 HIS A CA 1
ATOM 653 C C . HIS A 1 83 ? 31.370 -24.319 37.367 1.00 62.56 83 HIS A C 1
ATOM 655 O O . HIS A 1 83 ? 30.542 -25.020 37.907 1.00 62.56 83 HIS A O 1
ATOM 661 N N . SER A 1 84 ? 31.150 -23.924 36.109 1.00 65.75 84 SER A N 1
ATOM 662 C CA . SER A 1 84 ? 29.845 -24.067 35.435 1.00 65.75 84 SER A CA 1
ATOM 663 C C . SER A 1 84 ? 29.421 -25.489 35.028 1.00 65.75 84 SER A C 1
ATOM 665 O O . SER A 1 84 ? 28.397 -25.625 34.350 1.00 65.75 84 SER A O 1
ATOM 667 N N . GLY A 1 85 ? 30.183 -26.538 35.343 1.00 56.06 85 GLY A N 1
ATOM 668 C CA . GLY A 1 85 ? 29.983 -27.878 34.772 1.00 56.06 85 GLY A CA 1
ATOM 669 C C . GLY A 1 85 ? 28.619 -28.498 35.108 1.00 56.06 85 GLY A C 1
ATOM 670 O O . GLY A 1 85 ? 28.055 -29.182 34.247 1.00 56.06 85 GLY A O 1
ATOM 671 N N . THR A 1 86 ? 28.044 -28.142 36.256 1.00 58.03 86 THR A N 1
ATOM 672 C CA . THR A 1 86 ? 26.713 -28.542 36.728 1.00 58.03 86 THR A CA 1
ATOM 673 C C . THR A 1 86 ? 25.715 -27.389 36.781 1.00 58.03 86 THR A C 1
ATOM 675 O O . THR A 1 86 ? 24.624 -27.566 37.276 1.00 58.03 86 THR A O 1
ATOM 678 N N . ALA A 1 87 ? 25.954 -26.236 36.143 1.00 60.22 87 ALA A N 1
ATOM 679 C CA . ALA A 1 87 ? 25.108 -25.028 36.269 1.00 60.22 87 ALA A CA 1
ATOM 680 C C . ALA A 1 87 ? 23.575 -25.165 36.008 1.00 60.22 87 ALA A C 1
ATOM 682 O O . ALA A 1 87 ? 22.831 -24.198 36.204 1.00 60.22 87 ALA A O 1
ATOM 683 N N . LEU A 1 88 ? 23.091 -26.308 35.504 1.00 62.81 88 LEU A N 1
ATOM 684 C CA . LEU A 1 88 ? 21.670 -26.655 35.353 1.00 62.81 88 LEU A CA 1
ATOM 685 C C . LEU A 1 88 ? 21.289 -28.045 35.914 1.00 62.81 88 LEU A C 1
ATOM 687 O O . LEU A 1 88 ? 20.144 -28.462 35.712 1.00 62.81 88 LEU A O 1
ATOM 691 N N . ASP A 1 89 ? 22.222 -28.761 36.545 1.00 58.97 89 ASP A N 1
ATOM 692 C CA . ASP A 1 89 ? 22.071 -30.100 37.143 1.00 58.97 89 ASP A CA 1
ATOM 693 C C . ASP A 1 89 ? 21.498 -31.148 36.176 1.00 58.97 89 ASP A C 1
ATOM 695 O O . ASP A 1 89 ? 20.693 -32.011 36.535 1.00 58.97 89 ASP A O 1
ATOM 699 N N . LEU A 1 90 ? 21.846 -31.042 34.887 1.00 64.94 90 LEU A N 1
ATOM 700 C CA . LEU A 1 90 ? 21.262 -31.897 33.855 1.00 64.94 90 LEU A CA 1
ATOM 701 C C . LEU A 1 90 ? 21.854 -33.322 33.906 1.00 64.94 90 LEU A C 1
ATOM 703 O O . LEU A 1 90 ? 23.071 -33.486 33.796 1.00 64.94 90 LEU A O 1
ATOM 707 N N . PRO A 1 91 ? 21.014 -34.373 33.973 1.00 59.91 91 PRO A N 1
ATOM 708 C CA . PRO A 1 91 ? 21.448 -35.722 34.349 1.00 59.91 91 PRO A CA 1
ATOM 709 C C . PRO A 1 91 ? 22.207 -36.510 33.266 1.00 59.91 91 PRO A C 1
ATOM 711 O O . PRO A 1 91 ? 22.719 -37.595 33.549 1.00 59.91 91 PRO A O 1
ATOM 714 N N . TYR A 1 92 ? 22.270 -36.022 32.022 1.00 69.62 92 TYR A N 1
ATOM 715 C CA . TYR A 1 92 ? 22.926 -36.723 30.911 1.00 69.62 92 TYR A CA 1
ATOM 716 C C . TYR A 1 92 ? 24.111 -35.919 30.376 1.00 69.62 92 TYR A C 1
ATOM 718 O O . TYR A 1 92 ? 23.919 -35.031 29.551 1.00 69.62 92 TYR A O 1
ATOM 726 N N . ILE A 1 93 ? 25.335 -36.244 30.809 1.00 73.94 93 ILE A N 1
ATOM 727 C CA . ILE A 1 93 ? 26.581 -35.575 30.387 1.00 73.94 93 ILE A CA 1
ATOM 728 C C . ILE A 1 93 ? 27.287 -36.386 29.293 1.00 73.94 93 ILE A C 1
ATOM 730 O O . ILE A 1 93 ? 27.504 -37.591 29.435 1.00 73.94 93 ILE A O 1
ATOM 734 N N . TYR A 1 94 ? 27.720 -35.723 28.220 1.00 75.75 94 TYR A N 1
ATOM 735 C CA . TYR A 1 94 ? 28.276 -36.382 27.034 1.00 75.75 94 TYR A CA 1
ATOM 736 C C . TYR A 1 94 ? 29.809 -36.306 26.954 1.00 75.75 94 TYR A C 1
ATOM 738 O O . TYR A 1 94 ? 30.458 -35.326 27.336 1.00 75.75 94 TYR A O 1
ATOM 746 N N . SER A 1 95 ? 30.416 -37.378 26.443 1.00 75.62 95 SER A N 1
ATOM 747 C CA . SER A 1 95 ? 31.837 -37.443 26.075 1.00 75.62 95 SER A CA 1
ATOM 748 C C . SER A 1 95 ? 32.083 -36.949 24.638 1.00 75.62 95 SER A C 1
ATOM 750 O O . SER A 1 95 ? 31.153 -36.808 23.848 1.00 75.62 95 SER A O 1
ATOM 752 N N . THR A 1 96 ? 33.351 -36.733 24.256 1.00 71.94 96 THR A N 1
ATOM 753 C CA . THR A 1 96 ? 33.745 -36.419 22.859 1.00 71.94 96 THR A CA 1
ATOM 754 C C . THR A 1 96 ? 33.380 -37.525 21.862 1.00 71.94 96 THR A C 1
ATOM 756 O O . THR A 1 96 ? 33.290 -37.278 20.659 1.00 71.94 96 THR A O 1
ATOM 759 N N . GLU A 1 97 ? 33.152 -38.745 22.354 1.00 67.06 97 GLU A N 1
ATOM 760 C CA . GLU A 1 97 ? 32.695 -39.901 21.576 1.00 67.06 97 GLU A CA 1
ATOM 761 C C . GLU A 1 97 ? 31.165 -39.956 21.427 1.00 67.06 97 GLU A C 1
ATOM 763 O O . GLU A 1 97 ? 30.653 -40.894 20.825 1.00 67.06 97 GLU A O 1
ATOM 768 N N . GLY A 1 98 ? 30.425 -38.980 21.971 1.00 58.91 98 GLY A N 1
ATOM 769 C CA . GLY A 1 98 ? 28.960 -38.947 21.908 1.00 58.91 98 GLY A CA 1
ATOM 770 C C . GLY A 1 98 ? 28.279 -39.944 22.851 1.00 58.91 98 GLY A C 1
ATOM 771 O O . GLY A 1 98 ? 27.057 -40.036 22.872 1.00 58.91 98 GLY A O 1
ATOM 772 N N . LYS A 1 99 ? 29.054 -40.673 23.663 1.00 67.75 99 LYS A N 1
ATOM 773 C CA . LYS A 1 99 ? 28.539 -41.566 24.707 1.00 67.75 99 LYS A CA 1
ATOM 774 C C . LYS A 1 99 ? 28.211 -40.766 25.960 1.00 67.75 99 LYS A C 1
ATOM 776 O O . LYS A 1 99 ? 29.028 -39.928 26.368 1.00 67.75 99 LYS A O 1
ATOM 781 N N . ILE A 1 100 ? 27.066 -41.062 26.572 1.00 68.12 100 ILE A N 1
ATOM 782 C CA . ILE A 1 100 ? 26.741 -40.614 27.930 1.00 68.12 100 ILE A CA 1
ATOM 783 C C . ILE A 1 100 ? 27.824 -41.175 28.852 1.00 68.12 100 ILE A C 1
ATOM 785 O O . ILE A 1 100 ? 28.170 -42.355 28.764 1.00 68.12 100 ILE A O 1
ATOM 789 N N . LYS A 1 101 ? 28.420 -40.319 29.679 1.00 61.06 101 LYS A N 1
ATOM 790 C CA . LYS A 1 101 ? 29.427 -40.754 30.645 1.00 61.06 101 LYS A CA 1
ATOM 791 C C . LYS A 1 101 ? 28.728 -41.580 31.726 1.00 61.06 101 LYS A C 1
ATOM 793 O O . LYS A 1 101 ? 27.953 -41.033 32.499 1.00 61.06 101 LYS A O 1
ATOM 798 N N . GLU A 1 102 ? 28.990 -42.883 31.766 1.00 52.66 102 GLU A N 1
ATOM 799 C CA . GLU A 1 102 ? 28.664 -43.704 32.935 1.00 52.66 102 GLU A CA 1
ATOM 800 C C . GLU A 1 102 ? 29.731 -43.487 34.024 1.00 52.66 102 GLU A C 1
ATOM 802 O O . GLU A 1 102 ? 30.903 -43.268 33.681 1.00 52.66 102 GLU A O 1
ATOM 807 N N . PRO A 1 103 ? 29.369 -43.540 35.321 1.00 46.41 103 PRO A N 1
ATOM 808 C CA . PRO A 1 103 ? 30.336 -43.406 36.399 1.00 46.41 103 PRO A CA 1
ATOM 809 C C . PRO A 1 103 ? 31.396 -44.499 36.272 1.00 46.41 103 PRO A C 1
ATOM 811 O O . PRO A 1 103 ? 31.116 -45.699 36.318 1.00 46.41 103 PRO A O 1
ATOM 814 N N . ASN A 1 104 ? 32.643 -44.085 36.076 1.00 37.72 104 ASN A N 1
ATOM 815 C CA . ASN A 1 104 ? 33.741 -44.999 35.814 1.00 37.72 104 ASN A CA 1
ATOM 816 C C . ASN A 1 104 ? 34.289 -45.540 37.144 1.00 37.72 104 ASN A C 1
ATOM 818 O O . ASN A 1 104 ? 35.362 -45.136 37.591 1.00 37.72 104 ASN A O 1
ATOM 822 N N . LEU A 1 105 ? 33.552 -46.467 37.775 1.00 41.16 105 LEU A N 1
ATOM 823 C CA . LEU A 1 105 ? 33.919 -47.091 39.059 1.00 41.16 105 LEU A CA 1
ATOM 824 C C . LEU A 1 105 ? 35.351 -47.673 39.058 1.00 41.16 105 LEU A C 1
ATOM 826 O O . LEU A 1 105 ? 35.997 -47.761 40.099 1.00 41.16 105 LEU A O 1
ATOM 830 N N . ALA A 1 106 ? 35.874 -48.071 37.894 1.00 38.00 106 ALA A N 1
ATOM 831 C CA . ALA A 1 106 ? 37.193 -48.690 37.770 1.00 38.00 106 ALA A CA 1
ATOM 832 C C . ALA A 1 106 ? 38.370 -47.706 37.943 1.00 38.00 106 ALA A C 1
ATOM 834 O O . ALA A 1 106 ? 39.451 -48.125 38.361 1.00 38.00 106 ALA A O 1
ATOM 835 N N . ALA A 1 107 ? 38.180 -46.411 37.659 1.00 42.50 107 ALA A N 1
ATOM 836 C CA . ALA A 1 107 ? 39.238 -45.406 37.808 1.00 42.50 107 ALA A CA 1
ATOM 837 C C . ALA A 1 107 ? 39.478 -45.024 39.283 1.00 42.50 107 ALA A C 1
ATOM 839 O O . ALA A 1 107 ? 40.621 -44.777 39.670 1.00 42.50 107 ALA A O 1
ATOM 840 N N . GLU A 1 108 ? 38.437 -45.061 40.121 1.00 39.72 108 GLU A N 1
ATOM 841 C CA . GLU A 1 108 ? 38.541 -44.800 41.566 1.00 39.72 108 GLU A CA 1
ATOM 842 C C . GLU A 1 108 ? 39.118 -45.990 42.348 1.00 39.72 108 GLU A C 1
ATOM 844 O O . GLU A 1 108 ? 39.902 -45.812 43.285 1.00 39.72 108 GLU A O 1
ATOM 849 N N . VAL A 1 109 ? 38.829 -47.226 41.925 1.00 38.72 109 VAL A N 1
ATOM 850 C CA . VAL A 1 109 ? 39.386 -48.436 42.559 1.00 38.72 109 VAL A CA 1
ATOM 851 C C . VAL A 1 109 ? 40.905 -48.537 42.353 1.00 38.72 109 VAL A C 1
ATOM 853 O O . VAL A 1 109 ? 41.622 -48.980 43.254 1.00 38.72 109 VAL A O 1
ATOM 856 N N . GLY A 1 110 ? 41.421 -48.077 41.207 1.00 35.62 110 GLY A N 1
ATOM 857 C CA . GLY A 1 110 ? 42.849 -48.133 40.872 1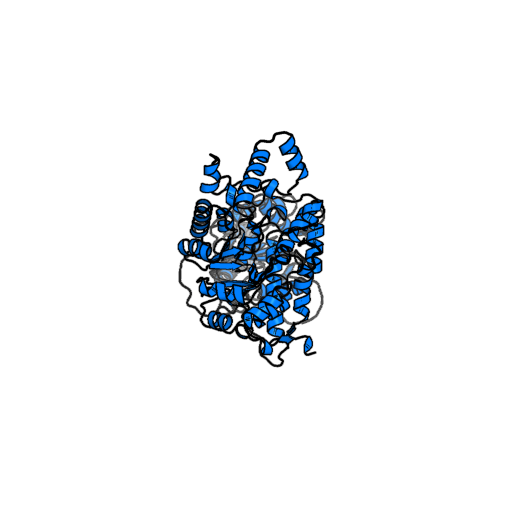.00 35.62 110 GLY A CA 1
ATOM 858 C C . GLY A 1 110 ? 43.750 -47.289 41.784 1.00 35.62 110 GLY A C 1
ATOM 859 O O . GLY A 1 110 ? 44.867 -47.707 42.087 1.00 35.62 110 GLY A O 1
ATOM 860 N N . GLN A 1 111 ? 43.266 -46.143 42.279 1.00 40.81 111 GLN A N 1
ATOM 861 C CA . GLN A 1 111 ? 44.002 -45.328 43.256 1.00 40.81 111 GLN A CA 1
ATOM 862 C C . GLN A 1 111 ? 43.837 -45.841 44.694 1.00 40.81 111 GLN A C 1
ATOM 864 O O . GLN A 1 111 ? 44.794 -45.808 45.470 1.00 40.81 111 GLN A O 1
ATOM 869 N N . GLY A 1 112 ? 42.664 -46.385 45.041 1.00 42.28 112 GLY A N 1
ATOM 870 C CA . GLY A 1 112 ? 42.405 -46.953 46.369 1.00 42.28 112 GLY A CA 1
ATOM 871 C C . GLY A 1 112 ? 43.224 -48.215 46.676 1.00 42.28 112 GLY A C 1
ATOM 872 O O . GLY A 1 112 ? 43.673 -48.406 47.810 1.00 42.28 112 GLY A O 1
ATOM 873 N N . LEU A 1 113 ? 43.488 -49.056 45.667 1.00 37.44 113 LEU A N 1
ATOM 874 C CA . LEU A 1 113 ? 44.233 -50.310 45.847 1.00 37.44 113 LEU A CA 1
ATOM 875 C C . LEU A 1 113 ? 45.716 -50.081 46.196 1.00 37.44 113 LEU A C 1
ATOM 877 O O . LEU A 1 113 ? 46.281 -50.819 47.002 1.00 37.44 113 LEU A O 1
ATOM 881 N N . LEU A 1 114 ? 46.334 -49.028 45.647 1.00 40.09 114 LEU A N 1
ATOM 882 C CA . LEU A 1 114 ? 47.719 -48.638 45.951 1.00 40.09 114 LEU A CA 1
ATOM 883 C C . LEU A 1 114 ? 47.887 -48.233 47.424 1.00 40.09 114 LEU A C 1
ATOM 885 O O . LEU A 1 114 ? 48.872 -48.608 48.062 1.00 40.09 114 LEU A O 1
ATOM 889 N N . GLY A 1 115 ? 46.898 -47.545 48.001 1.00 46.31 115 GLY A N 1
ATOM 890 C CA . GLY A 1 115 ? 46.881 -47.204 49.427 1.00 46.31 115 GLY A CA 1
ATOM 891 C C . GLY A 1 115 ? 46.715 -48.429 50.332 1.00 46.31 115 GLY A C 1
ATOM 892 O O . GLY A 1 115 ? 47.452 -48.585 51.306 1.00 46.31 115 GLY A O 1
ATOM 893 N N . ALA A 1 116 ? 45.810 -49.347 49.979 1.00 41.09 116 ALA A N 1
ATOM 894 C CA . ALA A 1 116 ? 45.527 -50.546 50.773 1.00 41.09 116 ALA A CA 1
ATOM 895 C C . ALA A 1 116 ? 46.709 -51.536 50.822 1.00 41.09 116 ALA A C 1
ATOM 897 O O . ALA A 1 116 ? 47.012 -52.086 51.883 1.00 41.09 116 ALA A O 1
ATOM 898 N N . VAL A 1 117 ? 47.426 -51.717 49.704 1.00 39.03 117 VAL A N 1
ATOM 899 C CA . VAL A 1 117 ? 48.624 -52.578 49.637 1.00 39.03 117 VAL A CA 1
ATOM 900 C C . VAL A 1 117 ? 49.777 -52.001 50.473 1.00 39.03 117 VAL A C 1
ATOM 902 O O . VAL A 1 117 ? 50.506 -52.749 51.127 1.00 39.03 117 VAL A O 1
ATOM 905 N N . THR A 1 118 ? 49.899 -50.672 50.540 1.00 45.50 118 THR A N 1
ATOM 906 C CA . THR A 1 118 ? 50.933 -49.984 51.335 1.00 45.50 118 THR A CA 1
ATOM 907 C C . THR A 1 118 ? 50.657 -50.059 52.847 1.00 45.50 118 THR A C 1
ATOM 909 O O . THR A 1 118 ? 51.594 -50.145 53.643 1.00 45.50 118 THR A O 1
ATOM 912 N N . SER A 1 119 ? 49.384 -50.092 53.252 1.00 46.34 119 SER A N 1
ATOM 913 C CA . SER A 1 119 ? 48.964 -50.239 54.656 1.00 46.34 119 SER A CA 1
ATOM 914 C C . SER A 1 119 ? 49.029 -51.689 55.155 1.00 46.34 119 SER A C 1
ATOM 916 O O . SER A 1 119 ? 49.432 -51.924 56.295 1.00 46.34 119 SER A O 1
ATOM 918 N N . TYR A 1 120 ? 48.746 -52.677 54.294 1.00 37.28 120 TYR A N 1
ATOM 919 C CA . TYR A 1 120 ? 48.939 -54.102 54.611 1.00 37.28 120 TYR A CA 1
ATOM 920 C C . TYR A 1 120 ? 50.424 -54.443 54.835 1.00 37.28 120 TYR A C 1
ATOM 922 O O . TYR A 1 120 ? 50.762 -55.168 55.768 1.00 37.28 120 TYR A O 1
ATOM 930 N N . ALA A 1 121 ? 51.328 -53.833 54.058 1.00 43.16 121 ALA A N 1
ATOM 931 C CA . ALA A 1 121 ? 52.778 -53.974 54.227 1.00 43.16 121 ALA A CA 1
ATOM 932 C C . ALA A 1 121 ? 53.331 -53.343 55.526 1.00 43.16 121 ALA A C 1
ATOM 934 O O . ALA A 1 121 ? 54.469 -53.618 55.901 1.00 43.16 121 ALA A O 1
ATOM 935 N N . ARG A 1 122 ? 52.544 -52.504 56.218 1.00 52.56 122 ARG A N 1
ATOM 936 C CA . ARG A 1 122 ? 52.920 -51.810 57.466 1.00 52.56 122 ARG A CA 1
ATOM 937 C C . ARG A 1 122 ? 52.207 -52.333 58.720 1.00 52.56 122 ARG A C 1
ATOM 939 O O . ARG A 1 122 ? 52.450 -51.808 59.801 1.00 52.56 122 ARG A O 1
ATOM 946 N N . GLY A 1 123 ? 51.368 -53.365 58.601 1.00 41.38 123 GLY A N 1
ATOM 947 C CA . GLY A 1 123 ? 50.726 -54.023 59.747 1.00 41.38 123 GLY A CA 1
ATOM 948 C C . GLY A 1 123 ? 49.628 -53.212 60.452 1.00 41.38 123 GLY A C 1
ATOM 949 O O . GLY A 1 123 ? 49.247 -53.560 61.567 1.00 41.38 123 GLY A O 1
ATOM 950 N N . ASP A 1 124 ? 49.102 -52.155 59.826 1.00 52.09 124 ASP A N 1
ATOM 951 C CA . ASP A 1 124 ? 48.055 -51.306 60.407 1.00 52.09 124 ASP A CA 1
ATOM 952 C C . ASP A 1 124 ? 46.653 -51.769 59.977 1.00 52.09 124 ASP A C 1
ATOM 954 O O . ASP A 1 124 ? 46.153 -51.437 58.899 1.00 52.09 124 ASP A O 1
ATOM 958 N N . MET A 1 125 ? 45.999 -52.548 60.841 1.00 48.03 125 MET A N 1
ATOM 959 C CA . MET A 1 125 ? 44.639 -53.042 60.600 1.00 48.03 125 MET A CA 1
ATOM 960 C C . MET A 1 125 ? 43.543 -51.979 60.801 1.00 48.03 125 MET A C 1
ATOM 962 O O . MET A 1 125 ? 42.428 -52.174 60.316 1.00 48.03 125 MET A O 1
ATOM 966 N N . GLY A 1 126 ? 43.834 -50.853 61.466 1.00 47.91 126 GLY A N 1
ATOM 967 C CA . GLY A 1 126 ? 42.883 -49.749 61.648 1.00 47.91 126 GLY A CA 1
ATOM 968 C C . GLY A 1 126 ? 42.718 -48.916 60.376 1.00 47.91 126 GLY A C 1
ATOM 969 O O . GLY A 1 126 ? 41.594 -48.596 59.981 1.00 47.91 126 GLY A O 1
ATOM 970 N N . GLY A 1 127 ? 43.829 -48.658 59.678 1.00 50.25 127 GLY A N 1
ATOM 971 C CA . GLY A 1 127 ? 43.833 -47.967 58.386 1.00 50.25 127 GLY A CA 1
ATOM 972 C C . GLY A 1 127 ? 43.072 -48.725 57.292 1.00 50.25 127 GLY A C 1
ATOM 973 O O . GLY A 1 127 ? 42.312 -48.122 56.540 1.00 50.25 127 GLY A O 1
ATOM 974 N N . VAL A 1 128 ? 43.183 -50.059 57.248 1.00 47.28 128 VAL A N 1
ATOM 975 C CA . VAL A 1 128 ? 42.466 -50.897 56.263 1.00 47.28 128 VAL A CA 1
ATOM 976 C C . VAL A 1 128 ? 40.945 -50.831 56.459 1.00 47.28 128 VAL A C 1
ATOM 978 O O . VAL A 1 128 ? 40.201 -50.761 55.478 1.00 47.28 128 VAL A O 1
ATOM 981 N N . PHE A 1 129 ? 40.467 -50.793 57.709 1.00 44.00 129 PHE A N 1
ATOM 982 C CA . PHE A 1 129 ? 39.034 -50.715 58.010 1.00 44.00 129 PHE A CA 1
ATOM 983 C C . PHE A 1 129 ? 38.447 -49.337 57.665 1.00 44.00 129 PHE A C 1
ATOM 985 O O . PHE A 1 129 ? 37.361 -49.260 57.093 1.00 44.00 129 PHE A O 1
ATOM 992 N N . GLN A 1 130 ? 39.182 -48.249 57.928 1.00 46.84 130 GLN A N 1
ATOM 993 C CA . GLN A 1 130 ? 38.770 -46.896 57.532 1.00 46.84 130 GLN A CA 1
ATOM 994 C C . GLN A 1 130 ? 38.771 -46.699 56.012 1.00 46.84 130 GLN A C 1
ATOM 996 O O . GLN A 1 130 ? 37.833 -46.103 55.482 1.00 46.84 130 GLN A O 1
ATOM 1001 N N . SER A 1 131 ? 39.766 -47.236 55.298 1.00 45.28 131 SER A N 1
ATOM 1002 C CA . SER A 1 131 ? 39.798 -47.186 53.833 1.00 45.28 131 SER A CA 1
ATOM 1003 C C . SER A 1 131 ? 38.641 -47.975 53.209 1.00 45.28 131 SER A C 1
ATOM 1005 O O . SER A 1 131 ? 38.002 -47.481 52.286 1.00 45.28 131 SER A O 1
ATOM 1007 N N . ALA A 1 132 ? 38.294 -49.149 53.750 1.00 38.50 132 ALA A N 1
ATOM 1008 C CA . ALA A 1 132 ? 37.152 -49.935 53.275 1.00 38.50 132 ALA A CA 1
ATOM 1009 C C . ALA A 1 132 ? 35.795 -49.256 53.557 1.00 38.50 132 ALA A C 1
ATOM 1011 O O . ALA A 1 132 ? 34.909 -49.273 52.703 1.00 38.50 132 ALA A O 1
ATOM 1012 N N . MET A 1 133 ? 35.634 -48.609 54.720 1.00 40.41 133 MET A N 1
ATOM 1013 C CA . MET A 1 133 ? 34.415 -47.858 55.059 1.00 40.41 133 MET A CA 1
ATOM 1014 C C . MET A 1 133 ? 34.280 -46.563 54.244 1.00 40.41 133 MET A C 1
ATOM 1016 O O . MET A 1 133 ? 33.168 -46.183 53.887 1.00 40.41 133 MET A O 1
ATOM 1020 N N . GLY A 1 134 ? 35.401 -45.908 53.918 1.00 41.03 134 GLY A N 1
ATOM 1021 C CA . GLY A 1 134 ? 35.447 -44.739 53.036 1.00 41.03 134 GLY A CA 1
ATOM 1022 C C . GLY A 1 134 ? 35.030 -45.070 51.602 1.00 41.03 134 GLY A C 1
ATOM 1023 O O . GLY A 1 134 ? 34.200 -44.361 51.040 1.00 41.03 134 GLY A O 1
ATOM 1024 N N . ILE A 1 135 ? 35.506 -46.200 51.062 1.00 40.84 135 ILE A N 1
ATOM 1025 C CA . ILE A 1 135 ? 35.108 -46.708 49.736 1.00 40.84 135 ILE A CA 1
ATOM 1026 C C . ILE A 1 135 ? 33.619 -47.089 49.718 1.00 40.84 135 ILE A C 1
ATOM 1028 O O . ILE A 1 135 ? 32.910 -46.763 48.770 1.00 40.84 135 ILE A O 1
ATOM 1032 N N . PHE A 1 136 ? 33.102 -47.724 50.778 1.00 37.19 136 PHE A N 1
ATOM 1033 C CA . PHE A 1 136 ? 31.680 -48.089 50.847 1.00 37.19 136 PHE A CA 1
ATOM 1034 C C . PHE A 1 136 ? 30.762 -46.861 50.986 1.00 37.19 136 PHE A C 1
ATOM 1036 O O . PHE A 1 136 ? 29.625 -46.884 50.514 1.00 37.19 136 PHE A O 1
ATOM 1043 N N . LYS A 1 137 ? 31.244 -45.776 51.608 1.00 39.62 137 LYS A N 1
ATOM 1044 C CA . LYS A 1 137 ? 30.488 -44.530 51.793 1.00 39.62 137 LYS A CA 1
ATOM 1045 C C . LYS A 1 137 ? 30.513 -43.626 50.552 1.00 39.62 137 LYS A C 1
ATOM 1047 O O . LYS A 1 137 ? 29.478 -43.038 50.266 1.00 39.62 137 LYS A O 1
ATOM 1052 N N . SER A 1 138 ? 31.621 -43.557 49.798 1.00 39.84 138 SER A N 1
ATOM 1053 C CA . SER A 1 138 ? 31.665 -42.783 48.540 1.00 39.84 138 SER A CA 1
ATOM 1054 C C . SER A 1 138 ? 30.951 -43.501 47.390 1.00 39.84 138 SER A C 1
ATOM 1056 O O . SER A 1 138 ? 30.180 -42.880 46.665 1.00 39.84 138 SER A O 1
ATOM 1058 N N . ALA A 1 139 ? 31.078 -44.832 47.290 1.00 37.22 139 ALA A N 1
ATOM 1059 C CA . ALA A 1 139 ? 30.375 -45.615 46.269 1.00 37.22 139 ALA A CA 1
ATOM 1060 C C . ALA A 1 139 ? 28.845 -45.626 46.460 1.00 37.22 139 ALA A C 1
ATOM 1062 O O . ALA A 1 139 ? 28.108 -45.825 45.495 1.00 37.22 139 ALA A O 1
ATOM 1063 N N . THR A 1 140 ? 28.354 -45.410 47.691 1.00 41.25 140 THR A N 1
ATOM 1064 C CA . THR A 1 140 ? 26.916 -45.283 47.994 1.00 41.25 140 THR A CA 1
ATOM 1065 C C . THR A 1 140 ? 26.406 -43.841 47.964 1.00 41.25 140 THR A C 1
ATOM 1067 O O . THR A 1 140 ? 25.195 -43.658 47.844 1.00 41.25 140 THR A O 1
ATOM 1070 N N . SER A 1 141 ? 27.275 -42.824 48.046 1.00 44.66 141 SER A N 1
ATOM 1071 C CA . SER A 1 141 ? 26.883 -41.419 47.876 1.00 44.66 141 SER A CA 1
ATOM 1072 C C . SER A 1 141 ? 26.806 -41.014 46.404 1.00 44.66 141 SER A C 1
ATOM 1074 O O . SER A 1 141 ? 25.807 -40.406 46.033 1.00 44.66 141 SER A O 1
ATOM 1076 N N . SER A 1 142 ? 27.755 -41.427 45.550 1.00 46.28 142 SER A N 1
ATOM 1077 C CA . SER A 1 142 ? 27.731 -41.100 44.110 1.00 46.28 142 SER A CA 1
ATOM 1078 C C . SER A 1 142 ? 26.533 -41.729 43.391 1.00 46.28 142 SER A C 1
ATOM 1080 O O . SER A 1 142 ? 25.784 -41.048 42.695 1.00 46.28 142 SER A O 1
ATOM 1082 N N . THR A 1 143 ? 26.223 -43.001 43.678 1.00 48.81 143 THR A N 1
ATOM 1083 C CA . THR A 1 143 ? 25.001 -43.654 43.164 1.00 48.81 143 THR A CA 1
ATOM 1084 C C . THR A 1 143 ? 23.706 -43.106 43.765 1.00 48.81 143 THR A C 1
ATOM 1086 O O . THR A 1 143 ? 22.629 -43.393 43.237 1.00 48.81 143 THR A O 1
ATOM 1089 N N . LYS A 1 144 ? 23.766 -42.356 44.873 1.00 50.88 144 LYS A N 1
ATOM 1090 C CA . LYS A 1 144 ? 22.595 -41.720 45.488 1.00 50.88 144 LYS A CA 1
ATOM 1091 C C . LYS A 1 144 ? 22.348 -40.332 44.897 1.00 50.88 144 LYS A C 1
ATOM 1093 O O . LYS A 1 144 ? 21.204 -40.093 44.527 1.00 50.88 144 LYS A O 1
ATOM 1098 N N . ALA A 1 145 ? 23.378 -39.497 44.747 1.00 51.78 145 ALA A N 1
ATOM 1099 C CA . ALA A 1 145 ? 23.295 -38.201 44.066 1.00 51.78 145 ALA A CA 1
ATOM 1100 C C . ALA A 1 145 ? 22.822 -38.388 42.616 1.00 51.78 145 ALA A C 1
ATOM 1102 O O . ALA A 1 145 ? 21.764 -37.894 42.254 1.00 51.78 145 ALA A O 1
ATOM 1103 N N . GLU A 1 146 ? 23.453 -39.282 41.843 1.00 54.03 146 GLU A N 1
ATOM 1104 C CA . GLU A 1 146 ? 23.053 -39.563 40.454 1.00 54.03 146 GLU A CA 1
ATOM 1105 C C . GLU A 1 146 ? 21.593 -40.052 40.331 1.00 54.03 146 GLU A C 1
ATOM 1107 O O . GLU A 1 146 ? 20.874 -39.689 39.396 1.00 54.03 146 GLU A O 1
ATOM 1112 N N . LYS A 1 147 ? 21.123 -40.877 41.280 1.00 52.03 147 LYS A N 1
ATOM 1113 C CA . LYS A 1 147 ? 19.719 -41.326 41.324 1.00 52.03 147 LYS A CA 1
ATOM 1114 C C . LYS A 1 147 ? 18.761 -40.207 41.715 1.00 52.03 147 LYS A C 1
ATOM 1116 O O . LYS A 1 147 ? 17.635 -40.218 41.226 1.00 52.03 147 LYS A O 1
ATOM 1121 N N . ILE A 1 148 ? 19.176 -39.292 42.589 1.00 51.03 148 ILE A N 1
ATOM 1122 C CA . ILE A 1 148 ? 18.393 -38.116 42.975 1.00 51.03 148 ILE A CA 1
ATOM 1123 C C . ILE A 1 148 ? 18.287 -37.184 41.767 1.00 51.03 148 ILE A C 1
ATOM 1125 O O . ILE A 1 148 ? 17.171 -36.944 41.324 1.00 51.03 148 ILE A O 1
ATOM 1129 N N . THR A 1 149 ? 19.398 -36.810 41.131 1.00 51.34 149 THR A N 1
ATOM 1130 C CA . THR A 1 149 ? 19.438 -35.944 39.940 1.00 51.34 149 THR A CA 1
ATOM 1131 C C . THR A 1 149 ? 18.645 -36.536 38.770 1.00 51.34 149 THR A C 1
ATOM 1133 O O . THR A 1 149 ? 17.824 -35.853 38.159 1.00 51.34 149 THR A O 1
ATOM 1136 N N . LYS A 1 150 ? 18.766 -37.844 38.486 1.00 54.53 150 LYS A N 1
ATOM 1137 C CA . LYS A 1 150 ? 17.924 -38.516 37.470 1.00 54.53 150 LYS A CA 1
ATOM 1138 C C . LYS A 1 150 ? 16.444 -38.605 37.853 1.00 54.53 150 LYS A C 1
ATOM 1140 O O . LYS A 1 150 ? 15.614 -38.750 36.967 1.00 54.53 150 LYS A O 1
ATOM 1145 N N . ALA A 1 151 ? 16.092 -38.561 39.136 1.00 49.06 151 ALA A N 1
ATOM 1146 C CA . ALA A 1 151 ? 14.697 -38.598 39.578 1.00 49.06 151 ALA A CA 1
ATOM 1147 C C . ALA A 1 151 ? 14.057 -37.202 39.661 1.00 49.06 151 ALA A C 1
ATOM 1149 O O . ALA A 1 151 ? 12.837 -37.090 39.541 1.00 49.06 151 ALA A O 1
ATOM 1150 N N . THR A 1 152 ? 14.852 -36.149 39.875 1.00 46.66 152 THR A N 1
ATOM 1151 C CA . THR A 1 152 ? 14.364 -34.785 40.141 1.00 46.66 152 THR A CA 1
ATOM 1152 C C . THR A 1 152 ? 14.651 -33.793 39.013 1.00 46.66 152 THR A C 1
ATOM 1154 O O . THR A 1 152 ? 13.936 -32.798 38.907 1.00 46.66 152 THR A O 1
ATOM 1157 N N . ARG A 1 153 ? 15.649 -34.051 38.154 1.00 55.16 153 ARG A N 1
ATOM 1158 C CA . ARG A 1 153 ? 16.125 -33.120 37.108 1.00 55.16 153 ARG A CA 1
ATOM 1159 C C . ARG A 1 153 ? 15.942 -33.625 35.671 1.00 55.16 153 ARG A C 1
ATOM 1161 O O . ARG A 1 153 ? 16.301 -32.928 34.724 1.00 55.16 153 ARG A O 1
ATOM 1168 N N . THR A 1 154 ? 15.342 -34.802 35.469 1.00 51.44 154 THR A N 1
ATOM 1169 C CA . THR A 1 154 ? 14.873 -35.232 34.137 1.00 51.44 154 THR A CA 1
ATOM 1170 C C . THR A 1 154 ? 13.597 -34.500 33.747 1.00 51.44 154 THR A C 1
ATOM 1172 O O . THR A 1 154 ? 12.693 -34.347 34.568 1.00 51.44 154 THR A O 1
ATOM 1175 N N . SER A 1 155 ? 13.478 -34.116 32.479 1.00 55.19 155 SER A N 1
ATOM 1176 C CA . SER A 1 155 ? 12.292 -33.434 31.950 1.00 55.19 155 SER A CA 1
ATOM 1177 C C . SER A 1 155 ? 11.921 -33.978 30.573 1.00 55.19 155 SER A C 1
ATOM 1179 O O . SER A 1 155 ? 12.826 -34.336 29.826 1.00 55.19 155 SER A O 1
ATOM 1181 N N . PRO A 1 156 ? 10.624 -34.023 30.206 1.00 50.50 156 PRO A N 1
ATOM 1182 C CA . PRO A 1 156 ? 10.201 -34.305 28.835 1.00 50.50 156 PRO A CA 1
ATOM 1183 C C . PRO A 1 156 ? 10.473 -33.144 27.859 1.00 50.50 156 PRO A C 1
ATOM 1185 O O . PRO A 1 156 ? 10.240 -33.309 26.669 1.00 50.50 156 PRO A O 1
ATOM 1188 N N . ALA A 1 157 ? 10.909 -31.974 28.343 1.00 57.66 157 ALA A N 1
ATOM 1189 C CA . ALA A 1 157 ? 11.342 -30.853 27.506 1.00 57.66 157 ALA A CA 1
ATOM 1190 C C . ALA A 1 157 ? 12.786 -31.050 27.012 1.00 57.66 157 ALA A C 1
ATOM 1192 O O . ALA A 1 157 ? 13.633 -31.485 27.800 1.00 57.66 157 ALA A O 1
ATOM 1193 N N . ASP A 1 158 ? 13.083 -30.642 25.773 1.00 62.19 158 ASP A N 1
ATOM 1194 C CA . ASP A 1 158 ? 14.427 -30.695 25.177 1.00 62.19 158 ASP A CA 1
ATOM 1195 C C . ASP A 1 158 ? 15.311 -29.570 25.764 1.00 62.19 158 ASP A C 1
ATOM 1197 O O . ASP A 1 158 ? 15.343 -28.453 25.247 1.00 62.19 158 ASP A O 1
ATOM 1201 N N . VAL A 1 159 ? 16.034 -29.820 26.863 1.00 68.62 159 VAL A N 1
ATOM 1202 C CA . VAL A 1 159 ? 16.949 -28.838 27.482 1.00 68.62 159 VAL A CA 1
ATOM 1203 C C . VAL A 1 159 ? 18.390 -29.270 27.274 1.00 68.62 159 VAL A C 1
ATOM 1205 O O . VAL A 1 159 ? 18.759 -30.388 27.627 1.00 68.62 159 VAL A O 1
ATOM 1208 N N . ILE A 1 160 ? 19.207 -28.365 26.741 1.00 77.94 160 ILE A N 1
ATOM 1209 C CA . ILE A 1 160 ? 20.608 -28.590 26.392 1.00 77.94 160 ILE A CA 1
ATOM 1210 C C . ILE A 1 160 ? 21.457 -27.508 27.052 1.00 77.94 160 ILE A C 1
ATOM 1212 O O . ILE A 1 160 ? 21.194 -26.319 26.881 1.00 77.94 160 ILE A O 1
ATOM 1216 N N . SER A 1 161 ? 22.485 -27.914 27.792 1.00 81.19 161 SER A N 1
ATOM 1217 C CA . SER A 1 161 ? 23.411 -27.010 28.473 1.00 81.19 161 SER A CA 1
ATOM 1218 C C . SER A 1 161 ? 24.832 -27.179 27.961 1.00 81.19 161 SER A C 1
ATOM 1220 O O . SER A 1 161 ? 25.323 -28.299 27.802 1.00 81.19 161 SER A O 1
ATOM 1222 N N . TRP A 1 162 ? 25.499 -26.050 27.758 1.00 83.06 162 TRP A N 1
ATOM 1223 C CA . TRP A 1 162 ? 26.910 -25.944 27.429 1.00 83.06 162 TRP A CA 1
ATOM 1224 C C . TRP A 1 162 ? 27.629 -25.197 28.540 1.00 83.06 162 TRP A C 1
ATOM 1226 O O . TRP A 1 162 ? 27.350 -24.023 28.773 1.00 83.06 162 TRP A O 1
ATOM 1236 N N . SER A 1 163 ? 28.583 -25.851 29.183 1.00 82.19 163 SER A N 1
ATOM 1237 C CA . SER A 1 163 ? 29.373 -25.260 30.265 1.00 82.19 163 SER A CA 1
ATOM 1238 C C . SER A 1 163 ? 30.792 -24.996 29.794 1.00 82.19 163 SER A C 1
ATOM 1240 O O . SER A 1 163 ? 31.350 -25.815 29.063 1.00 82.19 163 SER A O 1
ATOM 1242 N N . GLY A 1 164 ? 31.386 -23.875 30.199 1.00 75.62 164 GLY A N 1
ATOM 1243 C CA . GLY A 1 164 ? 32.730 -23.464 29.784 1.00 75.62 164 GLY A CA 1
ATOM 1244 C C . GLY A 1 164 ? 33.844 -24.312 30.387 1.00 75.62 164 GLY A C 1
ATOM 1245 O O . GLY A 1 164 ? 34.899 -24.490 29.772 1.00 75.62 164 GLY A O 1
ATOM 1246 N N . CYS A 1 165 ? 33.593 -24.914 31.547 1.00 70.75 165 CYS A N 1
ATOM 1247 C CA . CYS A 1 165 ? 34.554 -25.740 32.261 1.00 70.75 165 CYS A CA 1
ATOM 1248 C C . CYS A 1 165 ? 33.857 -26.873 33.038 1.00 70.75 165 CYS A C 1
ATOM 1250 O O . CYS A 1 165 ? 32.636 -27.008 32.997 1.00 70.75 165 CYS A O 1
ATOM 1252 N N . LYS A 1 166 ? 34.646 -27.735 33.684 1.00 71.44 166 LYS A N 1
ATOM 1253 C CA . LYS A 1 166 ? 34.154 -28.656 34.721 1.00 71.44 166 LYS A CA 1
ATOM 1254 C C . LYS A 1 166 ? 33.939 -27.917 36.050 1.00 71.44 166 LYS A C 1
ATOM 1256 O O . LYS A 1 166 ? 34.447 -26.806 36.201 1.00 71.44 166 LYS A O 1
ATOM 1261 N N . ASP A 1 167 ? 33.288 -28.574 37.002 1.00 55.81 167 ASP A N 1
ATOM 1262 C CA . ASP A 1 167 ? 33.012 -28.051 38.355 1.00 55.81 167 ASP A CA 1
ATOM 1263 C C . ASP A 1 167 ? 34.306 -27.765 39.128 1.00 55.81 167 ASP A C 1
ATOM 1265 O O . ASP A 1 167 ? 34.435 -26.765 39.822 1.00 55.81 167 ASP A O 1
ATOM 1269 N N . ASP A 1 168 ? 35.360 -28.548 38.883 1.00 52.12 168 ASP A N 1
ATOM 1270 C CA . ASP A 1 168 ? 36.696 -28.356 39.460 1.00 52.12 168 ASP A CA 1
ATOM 1271 C C . ASP A 1 168 ? 37.589 -27.366 38.678 1.00 52.12 168 ASP A C 1
ATOM 1273 O O . ASP A 1 168 ? 38.796 -27.276 38.926 1.00 52.12 168 ASP A O 1
ATOM 1277 N N . GLN A 1 169 ? 37.036 -26.637 37.700 1.00 64.88 169 GLN A N 1
ATOM 1278 C CA . GLN A 1 169 ? 37.791 -25.776 36.785 1.00 64.88 169 GLN A CA 1
ATOM 1279 C C . GLN A 1 169 ? 37.279 -24.328 36.730 1.00 64.88 169 GLN A C 1
ATOM 1281 O O . GLN A 1 169 ? 36.139 -23.999 37.041 1.00 64.88 169 GLN A O 1
ATOM 1286 N N . THR A 1 170 ? 38.152 -23.439 36.260 1.00 64.25 170 THR A N 1
ATOM 1287 C CA . THR A 1 170 ? 37.889 -22.008 36.056 1.00 64.25 170 THR A CA 1
ATOM 1288 C C . THR A 1 170 ? 37.700 -21.734 34.559 1.00 64.25 170 THR A C 1
ATOM 1290 O O . THR A 1 170 ? 38.479 -22.250 33.753 1.00 64.25 170 THR A O 1
ATOM 1293 N N . SER A 1 171 ? 36.690 -20.937 34.182 1.00 67.81 171 SER A N 1
ATOM 1294 C CA . SER A 1 171 ? 36.531 -20.443 32.802 1.00 67.81 171 SER A CA 1
ATOM 1295 C C . SER A 1 171 ? 37.357 -19.169 32.628 1.00 67.81 171 SER A C 1
ATOM 1297 O O . SER A 1 171 ? 37.396 -18.337 33.535 1.00 67.81 171 SER A O 1
ATOM 1299 N N . ALA A 1 172 ? 38.048 -19.027 31.502 1.00 69.06 172 ALA A N 1
ATOM 1300 C CA . ALA A 1 172 ? 38.950 -17.909 31.250 1.00 69.06 172 ALA A CA 1
ATOM 1301 C C . ALA A 1 172 ? 38.242 -16.731 30.563 1.00 69.06 172 ALA A C 1
ATOM 1303 O O . ALA A 1 172 ? 37.593 -16.900 29.528 1.00 69.06 172 ALA A O 1
ATOM 1304 N N . ASP A 1 173 ? 38.464 -15.524 31.083 1.00 71.75 173 ASP A N 1
ATOM 1305 C CA . ASP A 1 173 ? 38.235 -14.281 30.346 1.00 71.75 173 ASP A CA 1
ATOM 1306 C C . ASP A 1 173 ? 39.382 -14.061 29.345 1.00 71.75 173 ASP A C 1
ATOM 1308 O O . ASP A 1 173 ? 40.552 -14.282 29.668 1.00 71.75 173 ASP A O 1
ATOM 1312 N N . THR A 1 174 ? 39.072 -13.606 28.130 1.00 66.81 174 THR A N 1
ATOM 1313 C CA . THR A 1 174 ? 40.062 -13.352 27.073 1.00 66.81 174 THR A CA 1
ATOM 1314 C C . THR A 1 174 ? 39.803 -12.042 26.318 1.00 66.81 174 THR A C 1
ATOM 1316 O O . THR A 1 174 ? 38.777 -11.382 26.494 1.00 66.81 174 THR A O 1
ATOM 1319 N N . GLN A 1 175 ? 40.761 -11.622 25.489 1.00 61.75 175 GLN A N 1
ATOM 1320 C CA . GLN A 1 175 ? 40.592 -10.560 24.499 1.00 61.75 175 GLN A CA 1
ATOM 1321 C C . GLN A 1 175 ? 40.825 -11.127 23.103 1.00 61.75 175 GLN A C 1
ATOM 1323 O O . GLN A 1 175 ? 41.960 -11.377 22.710 1.00 61.75 175 GLN A O 1
ATOM 1328 N N . GLU A 1 176 ? 39.750 -11.264 22.334 1.00 64.38 176 GLU A N 1
ATOM 1329 C CA . GLU A 1 176 ? 39.785 -11.781 20.966 1.00 64.38 176 GLU A CA 1
ATOM 1330 C C . GLU A 1 176 ? 39.258 -10.705 20.011 1.00 64.38 176 GLU A C 1
ATOM 1332 O O . GLU A 1 176 ? 38.302 -9.991 20.320 1.00 64.38 176 GLU A O 1
ATOM 1337 N N . ALA A 1 177 ? 39.915 -10.526 18.860 1.00 56.06 177 ALA A N 1
ATOM 1338 C CA . ALA A 1 177 ? 39.600 -9.469 17.885 1.00 56.06 177 ALA A CA 1
ATOM 1339 C C . ALA A 1 177 ? 39.516 -8.036 18.477 1.00 56.06 177 ALA A C 1
ATOM 1341 O O . ALA A 1 177 ? 38.786 -7.183 17.970 1.00 56.06 177 ALA A O 1
ATOM 1342 N N . GLY A 1 178 ? 40.271 -7.759 19.548 1.00 57.69 178 GLY A N 1
ATOM 1343 C CA . GLY A 1 178 ? 40.297 -6.453 20.218 1.00 57.69 178 GLY A CA 1
ATOM 1344 C C . GLY A 1 178 ? 39.119 -6.185 21.164 1.00 57.69 178 GLY A C 1
ATOM 1345 O O . GLY A 1 178 ? 38.944 -5.044 21.589 1.00 57.69 178 GLY A O 1
ATOM 1346 N N . GLN A 1 179 ? 38.315 -7.201 21.501 1.00 62.91 179 GLN A N 1
ATOM 1347 C CA . GLN A 1 179 ? 37.204 -7.096 22.452 1.00 62.91 179 GLN A CA 1
ATOM 1348 C C . GLN A 1 179 ? 37.360 -8.103 23.595 1.00 62.91 179 GLN A C 1
ATOM 1350 O O . GLN A 1 179 ? 37.739 -9.250 23.374 1.00 62.91 179 GLN A O 1
ATOM 1355 N N . ALA A 1 180 ? 37.041 -7.678 24.819 1.00 68.44 180 ALA A N 1
ATOM 1356 C CA . ALA A 1 180 ? 36.960 -8.583 25.961 1.00 68.44 180 ALA A CA 1
ATOM 1357 C C . ALA A 1 180 ? 35.777 -9.549 25.778 1.00 68.44 180 ALA A C 1
ATOM 1359 O O . ALA A 1 180 ? 34.648 -9.114 25.545 1.00 68.44 180 ALA A O 1
ATOM 1360 N N . THR A 1 181 ? 36.031 -10.850 25.865 1.00 74.81 181 THR A N 1
ATOM 1361 C CA . THR A 1 181 ? 35.029 -11.907 25.708 1.00 74.81 181 THR A CA 1
ATOM 1362 C C . THR A 1 181 ? 35.418 -13.118 26.549 1.00 74.81 181 THR A C 1
ATOM 1364 O O . THR A 1 181 ? 36.594 -13.310 26.844 1.00 74.81 181 THR A O 1
ATOM 1367 N N . GLY A 1 182 ? 34.456 -13.941 26.956 1.00 81.31 182 GLY A N 1
ATOM 1368 C CA . GLY A 1 182 ? 34.775 -15.200 27.618 1.00 81.31 182 GLY A CA 1
ATOM 1369 C C . GLY A 1 182 ? 35.219 -16.259 26.601 1.00 81.31 182 GLY A C 1
ATOM 1370 O O . GLY A 1 182 ? 34.724 -16.317 25.466 1.00 81.31 182 GLY A O 1
ATOM 1371 N N . ALA A 1 183 ? 36.190 -17.087 26.986 1.00 80.50 183 ALA A N 1
ATOM 1372 C CA . ALA A 1 183 ? 36.821 -18.038 26.079 1.00 80.50 183 ALA A CA 1
ATOM 1373 C C . ALA A 1 183 ? 35.820 -19.078 25.539 1.00 80.50 183 ALA A C 1
ATOM 1375 O O . ALA A 1 183 ? 35.875 -19.427 24.357 1.00 80.50 183 ALA A O 1
ATOM 1376 N N . MET A 1 184 ? 34.860 -19.539 26.354 1.00 85.56 184 MET A N 1
ATOM 1377 C CA . MET A 1 184 ? 33.835 -20.487 25.895 1.00 85.56 184 MET A CA 1
ATOM 1378 C C . MET A 1 184 ? 32.871 -19.844 24.890 1.00 85.56 184 MET A C 1
ATOM 1380 O O . MET A 1 184 ? 32.562 -20.442 23.860 1.00 85.56 184 MET A O 1
ATOM 1384 N N . SER A 1 185 ? 32.434 -18.614 25.146 1.00 84.62 185 SER A N 1
ATOM 1385 C CA . SER A 1 185 ? 31.537 -17.860 24.266 1.00 84.62 185 SER A CA 1
ATOM 1386 C C . SER A 1 185 ? 32.178 -17.640 22.900 1.00 84.62 185 SER A C 1
ATOM 1388 O O . SER A 1 185 ? 31.551 -17.878 21.865 1.00 84.62 185 SER A O 1
ATOM 1390 N N . PHE A 1 186 ? 33.455 -17.252 22.896 1.00 84.31 186 PHE A N 1
ATOM 1391 C CA . PHE A 1 186 ? 34.227 -17.076 21.674 1.00 84.31 186 PHE A CA 1
ATOM 1392 C C . PHE A 1 186 ? 34.378 -18.384 20.895 1.00 84.31 186 PHE A C 1
ATOM 1394 O O . PHE A 1 186 ? 34.097 -18.422 19.694 1.00 84.31 186 PHE A O 1
ATOM 1401 N N . ALA A 1 187 ? 34.777 -19.467 21.566 1.00 85.69 187 ALA A N 1
ATOM 1402 C CA . ALA A 1 187 ? 34.979 -20.761 20.924 1.00 85.69 187 ALA A CA 1
ATOM 1403 C C . ALA A 1 187 ? 33.675 -21.342 20.359 1.00 85.69 187 ALA A C 1
ATOM 1405 O O . ALA A 1 187 ? 33.667 -21.872 19.249 1.00 85.69 187 ALA A O 1
ATOM 1406 N N . PHE A 1 188 ? 32.564 -21.192 21.082 1.00 87.19 188 PHE A N 1
ATOM 1407 C CA . PHE A 1 188 ? 31.241 -21.637 20.649 1.00 87.19 188 PHE A CA 1
ATOM 1408 C C . PHE A 1 188 ? 30.761 -20.910 19.390 1.00 87.19 188 PHE A C 1
ATOM 1410 O O . PHE A 1 188 ? 30.371 -21.543 18.407 1.00 87.19 188 PHE A O 1
ATOM 1417 N N . VAL A 1 189 ? 30.838 -19.576 19.388 1.00 85.62 189 VAL A N 1
ATOM 1418 C CA . VAL A 1 189 ? 30.439 -18.759 18.233 1.00 85.62 189 VAL A CA 1
ATOM 1419 C C . VAL A 1 189 ? 31.361 -19.005 17.038 1.00 85.62 189 VAL A C 1
ATOM 1421 O O . VAL A 1 189 ? 30.887 -19.056 15.903 1.00 85.62 189 VAL A O 1
ATOM 1424 N N . SER A 1 190 ? 32.662 -19.178 17.274 1.00 84.94 190 SER A N 1
ATOM 1425 C CA . SER A 1 190 ? 33.642 -19.438 16.214 1.00 84.94 190 SER A CA 1
ATOM 1426 C C . SER A 1 190 ? 33.416 -20.798 15.552 1.00 84.94 190 SER A C 1
ATOM 1428 O O . SER A 1 190 ? 33.348 -20.862 14.327 1.00 84.94 190 SER A O 1
ATOM 1430 N N . ALA A 1 191 ? 33.182 -21.852 16.343 1.00 86.75 191 ALA A N 1
ATOM 1431 C CA . ALA A 1 191 ? 32.868 -23.184 15.826 1.00 86.75 191 ALA A CA 1
ATOM 1432 C C . ALA A 1 191 ? 31.610 -23.186 14.938 1.00 86.75 191 ALA A C 1
ATOM 1434 O O . ALA A 1 191 ? 31.630 -23.746 13.842 1.00 86.75 191 ALA A O 1
ATOM 1435 N N . LEU A 1 192 ? 30.538 -22.506 15.368 1.00 84.62 192 LEU A N 1
ATOM 1436 C CA . LEU A 1 192 ? 29.296 -22.402 14.590 1.00 84.62 192 LEU A CA 1
ATOM 1437 C C . LEU A 1 192 ? 29.438 -21.558 13.318 1.00 84.62 192 LEU A C 1
ATOM 1439 O O . LEU A 1 192 ? 28.785 -21.848 12.318 1.00 84.62 192 LEU A O 1
ATOM 1443 N N . LYS A 1 193 ? 30.264 -20.505 13.334 1.00 82.75 193 LYS A N 1
ATOM 1444 C CA . LYS A 1 193 ? 30.527 -19.691 12.136 1.00 82.75 193 LYS A CA 1
ATOM 1445 C C . LYS A 1 193 ? 31.331 -20.456 11.091 1.00 82.75 193 LYS A C 1
ATOM 1447 O O . LYS A 1 193 ? 31.063 -20.309 9.903 1.00 82.75 193 LYS A O 1
ATOM 1452 N N . GLU A 1 194 ? 32.310 -21.239 11.533 1.00 84.19 194 GLU A N 1
ATOM 1453 C CA . GLU A 1 194 ? 33.150 -22.045 10.649 1.00 84.19 194 GLU A CA 1
ATOM 1454 C C . GLU A 1 194 ? 32.359 -23.201 10.029 1.00 84.19 194 GLU A C 1
ATOM 1456 O O . GLU A 1 194 ? 32.488 -23.478 8.837 1.00 84.19 194 GLU A O 1
ATOM 1461 N N . ASN A 1 195 ? 31.496 -23.847 10.815 1.00 81.31 195 ASN A N 1
ATOM 1462 C CA . ASN A 1 195 ? 30.618 -24.891 10.317 1.00 81.31 195 ASN A CA 1
ATOM 1463 C C . ASN A 1 195 ? 29.243 -24.834 11.013 1.00 81.31 195 ASN A C 1
ATOM 1465 O O . ASN A 1 195 ? 29.073 -25.364 12.112 1.00 81.31 195 ASN A O 1
ATOM 1469 N N . PRO A 1 196 ? 28.234 -24.234 10.358 1.00 78.12 196 PRO A N 1
ATOM 1470 C CA . PRO A 1 196 ? 26.908 -24.055 10.946 1.00 78.12 196 PRO A CA 1
ATOM 1471 C C . PRO A 1 196 ? 26.054 -25.333 10.952 1.00 78.12 196 PRO A C 1
ATOM 1473 O O . PRO A 1 196 ? 24.973 -25.334 11.535 1.00 78.12 196 PRO A O 1
ATOM 1476 N N . GLN A 1 197 ? 26.496 -26.410 10.291 1.00 77.81 197 GLN A N 1
ATOM 1477 C CA . GLN A 1 197 ? 25.744 -27.661 10.121 1.00 77.81 197 GLN A CA 1
ATOM 1478 C C . GLN A 1 197 ? 26.489 -28.834 10.769 1.00 77.81 197 GLN A C 1
ATOM 1480 O O . GLN A 1 197 ? 26.931 -29.771 10.104 1.00 77.81 197 GLN A O 1
ATOM 1485 N N . GLN A 1 198 ? 26.644 -28.763 12.090 1.00 79.94 198 GLN A N 1
ATOM 1486 C CA . GLN A 1 198 ? 27.312 -29.781 12.902 1.00 79.94 198 GLN A CA 1
ATOM 1487 C C . GLN A 1 198 ? 26.320 -30.509 13.809 1.00 79.94 198 GLN A C 1
ATOM 1489 O O . GLN A 1 198 ? 25.289 -29.963 14.178 1.00 79.94 198 GLN A O 1
ATOM 1494 N N . SER A 1 199 ? 26.624 -31.745 14.202 1.00 78.69 199 SER A N 1
ATOM 1495 C CA . SER A 1 199 ? 25.947 -32.401 15.323 1.00 78.69 199 SER A CA 1
ATOM 1496 C C . SER A 1 199 ? 26.412 -31.816 16.662 1.00 78.69 199 SER A C 1
ATOM 1498 O O . SER A 1 199 ? 27.501 -31.250 16.756 1.00 78.69 199 SER A O 1
ATOM 1500 N N . TYR A 1 200 ? 25.640 -32.017 17.733 1.00 78.50 200 TYR A N 1
ATOM 1501 C CA . TYR A 1 200 ? 26.030 -31.629 19.096 1.00 78.50 200 TYR A CA 1
ATOM 1502 C C . TYR A 1 200 ? 27.414 -32.170 19.497 1.00 78.50 200 TYR A C 1
ATOM 1504 O O . TYR A 1 200 ? 28.221 -31.472 20.109 1.00 78.50 200 TYR A O 1
ATOM 1512 N N . GLN A 1 201 ? 27.723 -33.400 19.086 1.00 80.88 201 GLN A N 1
ATOM 1513 C CA . GLN A 1 201 ? 29.029 -34.016 19.303 1.00 80.88 201 GLN A CA 1
ATOM 1514 C C . GLN A 1 201 ? 30.140 -33.329 18.495 1.00 80.88 201 GLN A C 1
ATOM 1516 O O . GLN A 1 201 ? 31.227 -33.087 19.021 1.00 80.88 201 GLN A O 1
ATOM 1521 N N . GLN A 1 202 ? 29.889 -33.032 17.217 1.00 82.25 202 GLN A N 1
ATOM 1522 C CA . GLN A 1 202 ? 30.850 -32.335 16.361 1.00 82.25 202 GLN A CA 1
ATOM 1523 C C . GLN A 1 202 ? 31.133 -30.932 16.898 1.00 82.25 202 GLN A C 1
ATOM 1525 O O . GLN A 1 202 ? 32.298 -30.573 17.037 1.00 82.25 202 GLN A O 1
ATOM 1530 N N . LEU A 1 203 ? 30.090 -30.210 17.308 1.00 86.56 203 LEU A N 1
ATOM 1531 C CA . LEU A 1 203 ? 30.208 -28.889 17.908 1.00 86.56 203 LEU A CA 1
ATOM 1532 C C . LEU A 1 203 ? 30.996 -28.933 19.224 1.00 86.56 203 LEU A C 1
ATOM 1534 O O . LEU A 1 203 ? 31.928 -28.153 19.398 1.00 86.56 203 LEU A O 1
ATOM 1538 N N . LEU A 1 204 ? 30.729 -29.901 20.113 1.00 86.19 204 LEU A N 1
ATOM 1539 C CA . LEU A 1 204 ? 31.527 -30.098 21.333 1.00 86.19 204 LEU A CA 1
ATOM 1540 C C . LEU A 1 204 ? 33.014 -30.320 21.024 1.00 86.19 204 LEU A C 1
ATOM 1542 O O . LEU A 1 204 ? 33.883 -29.789 21.720 1.00 86.19 204 LEU A O 1
ATOM 1546 N N . ASN A 1 205 ? 33.320 -31.094 19.982 1.00 86.38 205 ASN A N 1
ATOM 1547 C CA . ASN A 1 205 ? 34.693 -31.348 19.559 1.00 86.38 205 ASN A CA 1
ATOM 1548 C C . ASN A 1 205 ? 35.345 -30.111 18.924 1.00 86.38 205 ASN A C 1
ATOM 1550 O O . ASN A 1 205 ? 36.499 -29.826 19.241 1.00 86.38 205 ASN A O 1
ATOM 1554 N N . SER A 1 206 ? 34.629 -29.351 18.093 1.00 88.12 206 SER A N 1
ATOM 1555 C CA . SER A 1 206 ? 35.107 -28.089 17.515 1.00 88.12 206 SER A CA 1
ATOM 1556 C C . SER A 1 206 ? 35.411 -27.051 18.595 1.00 88.12 206 SER A C 1
ATOM 1558 O O . SER A 1 206 ? 36.520 -26.524 18.638 1.00 88.12 206 SER A O 1
ATOM 1560 N N . VAL A 1 207 ? 34.496 -26.843 19.544 1.00 87.06 207 VAL A N 1
ATOM 1561 C CA . VAL A 1 207 ? 34.696 -25.917 20.670 1.00 87.06 207 VAL A CA 1
ATOM 1562 C C . VAL A 1 207 ? 35.892 -26.334 21.528 1.00 87.06 207 VAL A C 1
ATOM 1564 O O . VAL A 1 207 ? 36.751 -25.514 21.848 1.00 87.06 207 VAL A O 1
ATOM 1567 N N . ARG A 1 208 ? 36.011 -27.628 21.856 1.00 87.50 208 ARG A N 1
ATOM 1568 C CA . ARG A 1 208 ? 37.174 -28.151 22.593 1.00 87.50 208 ARG A CA 1
ATOM 1569 C C . ARG A 1 208 ? 38.478 -28.029 21.815 1.00 87.50 208 ARG A C 1
ATOM 1571 O O . ARG A 1 208 ? 39.521 -27.940 22.446 1.00 87.50 208 ARG A O 1
ATOM 1578 N N . THR A 1 209 ? 38.435 -28.070 20.487 1.00 86.38 209 THR A N 1
ATOM 1579 C CA . THR A 1 209 ? 39.626 -27.918 19.642 1.00 86.38 209 THR A CA 1
ATOM 1580 C C . THR A 1 209 ? 40.111 -26.475 19.689 1.00 86.38 209 THR A C 1
ATOM 1582 O O . THR A 1 209 ? 41.268 -26.256 20.020 1.00 86.38 209 THR A O 1
ATOM 1585 N N . ILE A 1 210 ? 39.207 -25.506 19.502 1.00 85.62 210 ILE A N 1
ATOM 1586 C CA . ILE A 1 210 ? 39.513 -24.067 19.583 1.00 85.62 210 ILE A CA 1
ATOM 1587 C C . ILE A 1 210 ? 40.089 -23.690 20.956 1.00 85.62 210 ILE A C 1
ATOM 1589 O O . ILE A 1 210 ? 41.000 -22.872 21.053 1.00 85.62 210 ILE A O 1
ATOM 1593 N N . LEU A 1 211 ? 39.585 -24.304 22.030 1.00 83.94 211 LEU A N 1
ATOM 1594 C CA . LEU A 1 211 ? 40.045 -24.002 23.386 1.00 83.94 211 LEU A CA 1
ATOM 1595 C C . LEU A 1 211 ? 41.336 -24.714 23.791 1.00 83.94 211 LEU A C 1
ATOM 1597 O O . LEU A 1 211 ? 42.077 -24.172 24.606 1.00 83.94 211 LEU A O 1
ATOM 1601 N N . ARG A 1 212 ? 41.620 -25.906 23.251 1.00 81.56 212 ARG A N 1
ATOM 1602 C CA . ARG A 1 212 ? 42.742 -26.756 23.693 1.00 81.56 212 ARG A CA 1
ATOM 1603 C C . ARG A 1 212 ? 44.100 -26.084 23.532 1.00 81.56 212 ARG A C 1
ATOM 1605 O O . ARG A 1 212 ? 44.988 -26.342 24.340 1.00 81.56 212 ARG A O 1
ATOM 1612 N N . ASP A 1 213 ? 44.245 -25.258 22.504 1.00 72.31 213 ASP A N 1
ATOM 1613 C CA . ASP A 1 213 ? 45.529 -24.649 22.164 1.00 72.31 213 ASP A CA 1
ATOM 1614 C C . ASP A 1 213 ? 45.910 -23.521 23.133 1.00 72.31 213 ASP A C 1
ATOM 1616 O O . ASP A 1 213 ? 47.093 -23.240 23.309 1.00 72.31 213 ASP A O 1
ATOM 1620 N N . ASN A 1 214 ? 44.922 -22.921 23.810 1.00 73.75 214 ASN A N 1
ATOM 1621 C CA . ASN A 1 214 ? 45.112 -21.701 24.598 1.00 73.75 214 ASN A CA 1
ATOM 1622 C C . ASN A 1 214 ? 44.614 -21.799 26.054 1.00 73.75 214 ASN A C 1
ATOM 1624 O O . ASN A 1 214 ? 44.995 -20.968 26.876 1.00 73.75 214 ASN A O 1
ATOM 1628 N N . TYR A 1 215 ? 43.798 -22.801 26.408 1.00 80.12 215 TYR A N 1
ATOM 1629 C CA . TYR A 1 215 ? 43.138 -22.883 27.717 1.00 80.12 215 TYR A CA 1
ATOM 1630 C C . TYR A 1 215 ? 43.080 -24.319 28.267 1.00 80.12 215 TYR A C 1
ATOM 1632 O O . TYR A 1 215 ? 42.906 -25.294 27.537 1.00 80.12 215 TYR A O 1
ATOM 1640 N N . SER A 1 216 ? 43.175 -24.461 29.594 1.00 75.06 216 SER A N 1
ATOM 1641 C CA . SER A 1 216 ? 43.048 -25.752 30.299 1.00 75.06 216 SER A CA 1
ATOM 1642 C C . SER A 1 216 ? 41.592 -26.166 30.573 1.00 75.06 216 SER A C 1
ATOM 1644 O O . SER A 1 216 ? 41.334 -27.307 30.986 1.00 75.06 216 SER A O 1
ATOM 1646 N N . GLN A 1 217 ? 40.643 -25.250 30.345 1.00 77.56 217 GLN A N 1
ATOM 1647 C CA . GLN A 1 217 ? 39.214 -25.460 30.553 1.00 77.56 217 GLN A CA 1
ATOM 1648 C C . GLN A 1 217 ? 38.656 -26.524 29.605 1.00 77.56 217 GLN A C 1
ATOM 1650 O O . GLN A 1 217 ? 39.029 -26.613 28.432 1.00 77.56 217 GLN A O 1
ATOM 1655 N N . LYS A 1 218 ? 37.754 -27.360 30.120 1.00 81.88 218 LYS A N 1
ATOM 1656 C CA . LYS A 1 218 ? 37.125 -28.441 29.358 1.00 81.88 218 LYS A CA 1
ATOM 1657 C C . LYS A 1 218 ? 35.620 -28.211 29.291 1.00 81.88 218 LYS A C 1
ATOM 1659 O O . LYS A 1 218 ? 34.929 -28.627 30.224 1.00 81.88 218 LYS A O 1
ATOM 1664 N N . PRO A 1 219 ? 35.106 -27.656 28.182 1.00 84.62 219 PRO A N 1
ATOM 1665 C CA . PRO A 1 219 ? 33.677 -27.459 28.016 1.00 84.62 219 PRO A CA 1
ATOM 1666 C C . PRO A 1 219 ? 32.887 -28.753 28.170 1.00 84.62 219 PRO A C 1
ATOM 1668 O O . PRO A 1 219 ? 33.334 -29.798 27.677 1.00 84.62 219 PRO A O 1
ATOM 1671 N N . GLN A 1 220 ? 31.732 -28.699 28.825 1.00 82.06 220 GLN A N 1
ATOM 1672 C CA . GLN A 1 220 ? 30.820 -29.833 28.993 1.00 82.06 220 GLN A CA 1
ATOM 1673 C C . GLN A 1 220 ? 29.523 -29.612 28.212 1.00 82.06 220 GLN A C 1
ATOM 1675 O O . GLN A 1 220 ? 29.117 -28.480 27.968 1.00 82.06 220 GLN A O 1
ATOM 1680 N N . LEU A 1 221 ? 28.900 -30.720 27.815 1.00 84.12 221 LEU A N 1
ATOM 1681 C CA . LEU A 1 221 ? 27.591 -30.759 27.176 1.00 84.12 221 LEU A CA 1
ATOM 1682 C C . LEU A 1 221 ? 26.700 -31.696 27.986 1.00 84.12 221 LEU A C 1
ATOM 1684 O O . LEU A 1 221 ? 27.073 -32.859 28.191 1.00 84.12 221 LEU A O 1
ATOM 1688 N N . SER A 1 222 ? 25.545 -31.201 28.414 1.00 76.88 222 SER A N 1
ATOM 1689 C CA . SER A 1 222 ? 24.566 -31.968 29.181 1.00 76.88 222 SER A CA 1
ATOM 1690 C C . SER A 1 222 ? 23.132 -31.731 28.703 1.00 76.88 222 SER A C 1
ATOM 1692 O O . SER A 1 222 ? 22.852 -30.732 28.040 1.00 76.88 222 SER A O 1
ATOM 1694 N N . ALA A 1 223 ? 22.231 -32.679 28.983 1.00 73.38 223 ALA A N 1
ATOM 1695 C CA . ALA A 1 223 ? 20.838 -32.630 28.534 1.00 73.38 223 ALA A CA 1
ATOM 1696 C C . ALA A 1 223 ? 19.839 -33.169 29.575 1.00 73.38 223 ALA A C 1
ATOM 1698 O O . ALA A 1 223 ? 20.209 -33.960 30.444 1.00 73.38 223 ALA A O 1
ATOM 1699 N N . SER A 1 224 ? 18.569 -32.761 29.469 1.00 59.91 224 SER A N 1
ATOM 1700 C CA . SER A 1 224 ? 17.448 -33.203 30.329 1.00 59.91 224 SER A CA 1
ATOM 1701 C C . SER A 1 224 ? 16.999 -34.651 30.094 1.00 59.91 224 SER A C 1
ATOM 1703 O O . SER A 1 224 ? 16.430 -35.269 30.995 1.00 59.91 224 SER A O 1
ATOM 1705 N N . HIS A 1 225 ? 17.259 -35.192 28.902 1.00 61.38 225 HIS A N 1
ATOM 1706 C CA . HIS A 1 225 ? 17.048 -36.586 28.502 1.00 61.38 225 HIS A CA 1
ATOM 1707 C C . HIS A 1 225 ? 18.099 -37.005 27.449 1.00 61.38 225 HIS A C 1
ATOM 1709 O O . HIS A 1 225 ? 18.837 -36.149 26.948 1.00 61.38 225 HIS A O 1
ATOM 1715 N N . PRO A 1 226 ? 18.226 -38.301 27.094 1.00 68.94 226 PRO A N 1
ATOM 1716 C CA . PRO A 1 226 ? 19.128 -38.728 26.027 1.00 68.94 226 PRO A CA 1
ATOM 1717 C C . PRO A 1 226 ? 18.831 -37.988 24.708 1.00 68.94 226 PRO A C 1
ATOM 1719 O O . PRO A 1 226 ? 17.675 -37.916 24.291 1.00 68.94 226 PRO A O 1
ATOM 1722 N N . MET A 1 227 ? 19.858 -37.414 24.075 1.00 65.25 227 MET A N 1
ATOM 1723 C CA . MET A 1 227 ? 19.742 -36.592 22.868 1.00 65.25 227 MET A CA 1
ATOM 1724 C C . MET A 1 227 ? 19.666 -37.464 21.612 1.00 65.25 227 MET A C 1
ATOM 1726 O O . MET A 1 227 ? 20.453 -38.399 21.452 1.00 65.25 227 MET A O 1
ATOM 1730 N N . ASN A 1 228 ? 18.787 -37.096 20.676 1.00 54.03 228 ASN A N 1
ATOM 1731 C CA . ASN A 1 228 ? 18.851 -37.581 19.297 1.00 54.03 228 ASN A CA 1
ATOM 1732 C C . ASN A 1 228 ? 19.962 -36.836 18.534 1.00 54.03 228 ASN A C 1
ATOM 1734 O O . ASN A 1 228 ? 20.177 -35.640 18.708 1.00 54.03 228 ASN A O 1
ATOM 1738 N N . SER A 1 229 ? 20.705 -37.554 17.695 1.00 46.59 229 SER A N 1
ATOM 1739 C CA . SER A 1 229 ? 22.046 -37.198 17.201 1.00 46.59 229 SER A CA 1
ATOM 1740 C C . SER A 1 229 ? 22.156 -36.047 16.177 1.00 46.59 229 SER A C 1
ATOM 1742 O O . SER A 1 229 ? 23.201 -35.918 15.537 1.00 46.59 229 SER A O 1
ATOM 1744 N N . TYR A 1 230 ? 21.143 -35.189 16.009 1.00 43.28 230 TYR A N 1
ATOM 1745 C CA . TYR A 1 230 ? 21.130 -34.134 14.984 1.00 43.28 230 TYR A CA 1
ATOM 1746 C C . TYR A 1 230 ? 20.630 -32.792 15.539 1.00 43.28 230 TYR A C 1
ATOM 1748 O O . TYR A 1 230 ? 19.626 -32.750 16.238 1.00 43.28 230 TYR A O 1
ATOM 1756 N N . ILE A 1 231 ? 21.315 -31.690 15.193 1.00 44.28 231 ILE A N 1
ATOM 1757 C CA . ILE A 1 231 ? 20.892 -30.308 15.519 1.00 44.28 231 ILE A CA 1
ATOM 1758 C C . ILE A 1 231 ? 19.650 -29.892 14.699 1.00 44.28 231 ILE A C 1
ATOM 1760 O O . ILE A 1 231 ? 18.937 -28.963 15.065 1.00 44.28 231 ILE A O 1
ATOM 1764 N N . PHE A 1 232 ? 19.332 -30.631 13.631 1.00 41.91 232 PHE A N 1
ATOM 1765 C CA . PHE A 1 232 ? 18.138 -30.447 12.812 1.00 41.91 232 PHE A CA 1
ATOM 1766 C C . PHE A 1 232 ? 17.517 -31.811 12.500 1.00 41.91 232 PHE A C 1
ATOM 1768 O O . PHE A 1 232 ? 18.143 -32.625 11.823 1.00 41.91 232 PHE A O 1
ATOM 1775 N N . ASP A 1 233 ? 16.296 -32.064 12.973 1.00 39.59 233 ASP A N 1
ATOM 1776 C CA . ASP A 1 233 ? 15.468 -33.178 12.500 1.00 39.59 233 ASP A CA 1
ATOM 1777 C C . ASP A 1 233 ? 14.502 -32.657 11.416 1.00 39.59 233 ASP A C 1
ATOM 1779 O O . ASP A 1 233 ? 13.487 -32.039 11.744 1.00 39.59 233 ASP A O 1
ATOM 1783 N N . PRO A 1 234 ? 14.788 -32.867 10.117 1.00 36.31 234 PRO A N 1
ATOM 1784 C CA . PRO A 1 234 ? 13.893 -32.473 9.030 1.00 36.31 234 PRO A CA 1
ATOM 1785 C C . PRO A 1 234 ? 12.646 -33.372 8.903 1.00 36.31 234 PRO A C 1
ATOM 1787 O O . PRO A 1 234 ? 11.861 -33.188 7.971 1.00 36.31 234 PRO A O 1
ATOM 1790 N N . HIS A 1 235 ? 12.448 -34.351 9.796 1.00 34.47 235 HIS A N 1
ATOM 1791 C CA . HIS A 1 235 ? 11.411 -35.376 9.687 1.00 34.47 235 HIS A CA 1
ATOM 1792 C C . HIS A 1 235 ? 10.383 -35.400 10.822 1.00 34.47 235 HIS A C 1
ATOM 1794 O O . HIS A 1 235 ? 9.529 -36.288 10.815 1.00 34.47 235 HIS A O 1
ATOM 1800 N N . LYS A 1 236 ? 10.358 -34.421 11.738 1.00 33.03 236 LYS A N 1
ATOM 1801 C CA . LYS A 1 236 ? 9.247 -34.307 12.698 1.00 33.03 236 LYS A CA 1
ATOM 1802 C C . LYS A 1 236 ? 7.985 -33.812 11.962 1.00 33.03 236 LYS A C 1
ATOM 1804 O O . LYS A 1 236 ? 7.955 -32.661 11.522 1.00 33.03 236 LYS A O 1
ATOM 1809 N N . PRO A 1 237 ? 6.940 -34.643 11.774 1.00 28.08 237 PRO A N 1
ATOM 1810 C CA . PRO A 1 237 ? 5.761 -34.243 11.015 1.00 28.08 237 PRO A CA 1
ATOM 1811 C C . PRO A 1 237 ? 4.963 -33.208 11.807 1.00 28.08 237 PRO A C 1
ATOM 1813 O O . PRO A 1 237 ? 4.726 -33.396 13.002 1.00 28.08 237 PRO A O 1
ATOM 1816 N N . SER A 1 238 ? 4.481 -32.153 11.144 1.00 30.12 238 SER A N 1
ATOM 1817 C CA . SER A 1 238 ? 3.453 -31.280 11.713 1.00 30.12 238 SER A CA 1
ATOM 1818 C C . SER A 1 238 ? 2.168 -32.095 11.882 1.00 30.12 238 SER A C 1
ATOM 1820 O O . SER A 1 238 ? 1.431 -32.312 10.915 1.00 30.12 238 SER A O 1
ATOM 1822 N N . SER A 1 239 ? 1.899 -32.600 13.083 1.00 29.81 239 SER A N 1
ATOM 1823 C CA . SER A 1 239 ? 0.623 -33.244 13.367 1.00 29.81 239 SER A CA 1
ATOM 1824 C C . SER A 1 239 ? -0.470 -32.178 13.382 1.00 29.81 239 SER A C 1
ATOM 1826 O O . SER A 1 239 ? -0.569 -31.328 14.263 1.00 29.81 239 SER A O 1
ATOM 1828 N N . SER A 1 240 ? -1.300 -32.222 12.345 1.00 35.03 240 SER A N 1
ATOM 1829 C CA . SER A 1 240 ? -2.571 -31.526 12.279 1.00 35.03 240 SER A CA 1
ATOM 1830 C C . SER A 1 240 ? -3.478 -32.019 13.407 1.00 35.03 240 SER A C 1
ATOM 1832 O O . SER A 1 240 ? -4.002 -33.132 13.341 1.00 35.03 240 SER A O 1
ATOM 1834 N N . MET A 1 241 ? -3.715 -31.190 14.415 1.00 26.34 241 MET A N 1
ATOM 1835 C CA . MET A 1 241 ? -4.922 -31.283 15.228 1.00 26.34 241 MET A CA 1
ATOM 1836 C C . MET A 1 241 ? -5.497 -29.885 15.390 1.00 26.34 241 MET A C 1
ATOM 1838 O O . MET A 1 241 ? -4.828 -28.964 15.853 1.00 26.34 241 MET A O 1
ATOM 1842 N N . ALA A 1 242 ? -6.736 -29.737 14.926 1.00 30.00 242 ALA A N 1
ATOM 1843 C CA . ALA A 1 242 ? -7.535 -28.539 15.081 1.00 30.00 242 ALA A CA 1
ATOM 1844 C C . ALA A 1 242 ? -7.546 -28.113 16.555 1.00 30.00 242 ALA A C 1
ATOM 1846 O O . ALA A 1 242 ? -7.948 -28.880 17.430 1.00 30.00 242 ALA A O 1
ATOM 1847 N N . VAL A 1 243 ? -7.092 -26.889 16.816 1.00 28.59 243 VAL A N 1
ATOM 1848 C CA . VAL A 1 243 ? -7.194 -26.263 18.132 1.00 28.59 243 VAL A CA 1
ATOM 1849 C C . VAL A 1 243 ? -8.623 -25.728 18.268 1.00 28.59 243 VAL A C 1
ATOM 1851 O O . VAL A 1 243 ? -9.063 -24.983 17.388 1.00 28.59 243 VAL A O 1
ATOM 1854 N N . PRO A 1 244 ? -9.371 -26.087 19.325 1.00 27.39 244 PRO A N 1
ATOM 1855 C CA . PRO A 1 244 ? -10.657 -25.462 19.606 1.00 27.39 244 PRO A CA 1
ATOM 1856 C C . PRO A 1 244 ? -10.461 -23.957 19.816 1.00 27.39 244 PRO A C 1
ATOM 1858 O O . PRO A 1 244 ? -9.565 -23.549 20.554 1.00 27.39 244 PRO A O 1
ATOM 1861 N N . GLU A 1 245 ? -11.302 -23.136 19.185 1.00 31.83 245 GLU A N 1
ATOM 1862 C CA . GLU A 1 245 ? -11.358 -21.688 19.404 1.00 31.83 245 GLU A CA 1
ATOM 1863 C C . GLU A 1 245 ? -11.601 -21.375 20.890 1.00 31.83 245 GLU A C 1
ATOM 1865 O O . GLU A 1 245 ? -12.732 -21.314 21.368 1.00 31.83 245 GLU A O 1
ATOM 1870 N N . THR A 1 246 ? -10.529 -21.116 21.631 1.00 29.64 246 THR A N 1
ATOM 1871 C CA . THR A 1 246 ? -10.583 -20.295 22.839 1.00 29.64 246 THR A CA 1
ATOM 1872 C C . THR A 1 246 ? -9.598 -19.155 22.658 1.00 29.64 246 THR A C 1
ATOM 1874 O O . THR A 1 246 ? -8.407 -19.389 22.462 1.00 29.64 246 THR A O 1
ATOM 1877 N N . ALA A 1 247 ? -10.129 -17.932 22.658 1.00 31.64 247 ALA A N 1
ATOM 1878 C CA . ALA A 1 247 ? -9.442 -16.694 22.317 1.00 31.64 247 ALA A CA 1
ATOM 1879 C C . ALA A 1 247 ? -8.069 -16.560 22.999 1.00 31.64 247 ALA A C 1
ATOM 1881 O O . ALA A 1 247 ? -7.969 -16.290 24.197 1.00 31.64 247 ALA A O 1
ATOM 1882 N N . VAL A 1 248 ? -7.008 -16.702 22.204 1.00 34.38 248 VAL A N 1
ATOM 1883 C CA . VAL A 1 248 ? -5.686 -16.162 22.526 1.00 34.38 248 VAL A CA 1
ATOM 1884 C C . VAL A 1 248 ? -5.865 -14.651 22.679 1.00 34.38 248 VAL A C 1
ATOM 1886 O O . VAL A 1 248 ? -6.421 -14.004 21.789 1.00 34.38 248 VAL A O 1
ATOM 1889 N N . ALA A 1 249 ? -5.459 -14.086 23.818 1.00 36.22 249 ALA A N 1
ATOM 1890 C CA . ALA A 1 249 ? -5.538 -12.644 24.030 1.00 36.22 249 ALA A CA 1
ATOM 1891 C C . ALA A 1 249 ? -4.798 -11.923 22.883 1.00 36.22 249 ALA A C 1
ATOM 1893 O O . ALA A 1 249 ? -3.667 -12.306 22.571 1.00 36.22 249 ALA A O 1
ATOM 1894 N N . PRO A 1 250 ? -5.407 -10.918 22.226 1.00 44.28 250 PRO A N 1
ATOM 1895 C CA . PRO A 1 250 ? -4.784 -10.264 21.085 1.00 44.28 250 PRO A CA 1
ATOM 1896 C C . PRO A 1 250 ? -3.438 -9.657 21.494 1.00 44.28 250 PRO A C 1
ATOM 1898 O O . PRO A 1 250 ? -3.316 -9.013 22.539 1.00 44.28 250 PRO A O 1
ATOM 1901 N N . LYS A 1 251 ? -2.416 -9.889 20.665 1.00 60.03 251 LYS A N 1
ATOM 1902 C CA . LYS A 1 251 ? -1.065 -9.348 20.844 1.00 60.03 251 LYS A CA 1
ATOM 1903 C C . LYS A 1 251 ? -1.156 -7.823 20.973 1.00 60.03 251 LYS A C 1
ATOM 1905 O O . LYS A 1 251 ? -1.577 -7.157 20.031 1.00 60.03 251 LYS A O 1
ATOM 1910 N N . LYS A 1 252 ? -0.782 -7.272 22.133 1.00 79.06 252 LYS A N 1
ATOM 1911 C CA . LYS A 1 252 ? -0.786 -5.817 22.361 1.00 79.06 252 LYS A CA 1
ATOM 1912 C C . LYS A 1 252 ? 0.384 -5.193 21.602 1.00 79.06 252 LYS A C 1
ATOM 1914 O O . LYS A 1 252 ? 1.540 -5.408 21.965 1.00 79.06 252 LYS A O 1
ATOM 1919 N N . TRP A 1 253 ? 0.104 -4.407 20.571 1.00 90.12 253 TRP A N 1
ATOM 1920 C CA . TRP A 1 253 ? 1.092 -3.607 19.845 1.00 90.12 253 TRP A CA 1
ATOM 1921 C C . TRP A 1 253 ? 1.778 -2.581 20.749 1.00 90.12 253 TRP A C 1
ATOM 1923 O O . TRP A 1 253 ? 2.959 -2.305 20.563 1.00 90.12 253 TRP A O 1
ATOM 1933 N N . SER A 1 254 ? 1.109 -2.102 21.802 1.00 88.06 254 SER A N 1
ATOM 1934 C CA . SER A 1 254 ? 1.701 -1.229 22.821 1.00 88.06 254 SER A CA 1
ATOM 1935 C C . SER A 1 254 ? 2.906 -1.860 23.536 1.00 88.06 254 SER A C 1
ATOM 1937 O O . SER A 1 254 ? 3.754 -1.137 24.055 1.00 88.06 254 SER A O 1
ATOM 1939 N N . ALA A 1 255 ? 3.024 -3.196 23.549 1.00 86.88 255 ALA A N 1
ATOM 1940 C CA .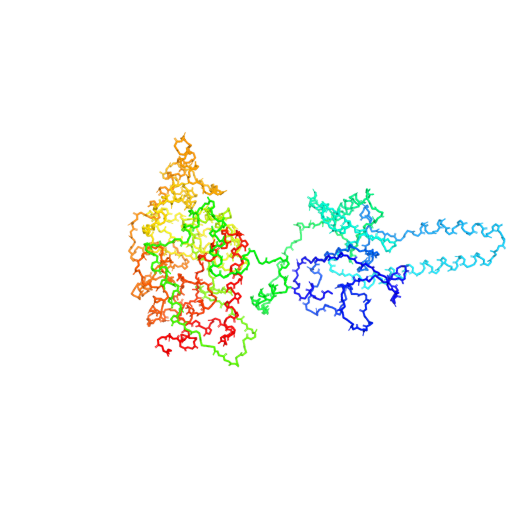 ALA A 1 255 ? 4.204 -3.883 24.079 1.00 86.88 255 ALA A CA 1
ATOM 1941 C C . ALA A 1 255 ? 5.476 -3.552 23.281 1.00 86.88 255 ALA A C 1
ATOM 1943 O O . ALA A 1 255 ? 6.561 -3.541 23.854 1.00 86.88 255 ALA A O 1
ATOM 1944 N N . HIS A 1 256 ? 5.350 -3.210 21.994 1.00 87.19 256 HIS A N 1
ATOM 1945 C CA . HIS A 1 256 ? 6.475 -2.769 21.170 1.00 87.19 256 HIS A CA 1
ATOM 1946 C C . HIS A 1 256 ? 7.135 -1.502 21.731 1.00 87.19 256 HIS A C 1
ATOM 1948 O O . HIS A 1 256 ? 8.358 -1.431 21.811 1.00 87.19 256 HIS A O 1
ATOM 1954 N N . MET A 1 257 ? 6.336 -0.532 22.189 1.00 87.12 257 MET A N 1
ATOM 1955 C CA . MET A 1 257 ? 6.849 0.693 22.811 1.00 87.12 257 MET A CA 1
ATOM 1956 C C . MET A 1 257 ? 7.595 0.389 24.119 1.00 87.12 257 MET A C 1
ATOM 1958 O O . MET A 1 257 ? 8.671 0.931 24.362 1.00 87.12 257 MET A O 1
ATOM 1962 N N . ILE A 1 258 ? 7.054 -0.513 24.946 1.00 86.25 258 ILE A N 1
ATOM 1963 C CA . ILE A 1 258 ? 7.701 -0.933 26.198 1.00 86.25 258 ILE A CA 1
ATOM 1964 C C . ILE A 1 258 ? 9.015 -1.670 25.925 1.00 86.25 258 ILE A C 1
ATOM 1966 O O . ILE A 1 258 ? 10.006 -1.402 26.598 1.00 86.25 258 ILE A O 1
ATOM 1970 N N . ASP A 1 259 ? 9.057 -2.548 24.923 1.00 82.88 259 ASP A N 1
ATOM 1971 C CA . ASP A 1 259 ? 10.284 -3.230 24.502 1.00 82.88 259 ASP A CA 1
ATOM 1972 C C . ASP A 1 259 ? 11.382 -2.236 24.077 1.00 82.88 259 ASP A C 1
ATOM 1974 O O . ASP A 1 259 ? 12.531 -2.358 24.505 1.00 82.88 259 ASP A O 1
ATOM 1978 N N . ILE A 1 260 ? 11.027 -1.195 23.314 1.00 81.69 260 ILE A N 1
ATOM 1979 C CA . ILE A 1 260 ? 11.967 -0.125 22.941 1.00 81.69 260 ILE A CA 1
ATOM 1980 C C . ILE A 1 260 ? 12.544 0.562 24.191 1.00 81.69 260 ILE A C 1
ATOM 1982 O O . ILE A 1 260 ? 13.759 0.754 24.273 1.00 81.69 260 ILE A O 1
ATOM 1986 N N . TYR A 1 261 ? 11.711 0.897 25.184 1.00 83.19 261 TYR A N 1
ATOM 1987 C CA . TYR A 1 261 ? 12.186 1.511 26.432 1.00 83.19 261 TYR A CA 1
ATOM 1988 C C . TYR A 1 261 ? 13.084 0.572 27.245 1.00 83.19 261 TYR A C 1
ATOM 1990 O O . TYR A 1 261 ? 14.137 0.989 27.739 1.00 83.19 261 TYR A O 1
ATOM 1998 N N . SER A 1 262 ? 12.700 -0.699 27.361 1.00 79.81 262 SER A N 1
ATOM 1999 C CA . SER A 1 262 ? 13.427 -1.710 28.136 1.00 79.81 262 SER A CA 1
ATOM 2000 C C . SER A 1 262 ? 14.828 -1.977 27.591 1.00 79.81 262 SER A C 1
ATOM 2002 O O . SER A 1 262 ? 15.752 -2.209 28.369 1.00 79.81 262 SER A O 1
ATOM 2004 N N . ARG A 1 263 ? 15.017 -1.874 26.270 1.00 75.31 263 ARG A N 1
ATOM 2005 C CA . ARG A 1 263 ? 16.325 -2.045 25.621 1.00 75.31 263 ARG A CA 1
ATOM 2006 C C . ARG A 1 263 ? 17.342 -0.946 25.948 1.00 75.31 263 ARG A C 1
ATOM 2008 O O . ARG A 1 263 ? 18.514 -1.117 25.616 1.00 75.31 263 ARG A O 1
ATOM 2015 N N . ARG A 1 264 ? 16.930 0.176 26.563 1.00 72.12 264 ARG A N 1
ATOM 2016 C CA . ARG A 1 264 ? 17.797 1.307 26.974 1.00 72.12 264 ARG A CA 1
ATOM 2017 C C . ARG A 1 264 ? 18.860 1.695 25.930 1.00 72.12 264 ARG A C 1
ATOM 2019 O O . ARG A 1 264 ? 19.987 2.030 26.275 1.00 72.12 264 ARG A O 1
ATOM 2026 N N . ASN A 1 265 ? 18.484 1.654 24.650 1.00 64.25 265 ASN A N 1
ATOM 2027 C CA . ASN A 1 265 ? 19.325 1.996 23.500 1.00 64.25 265 ASN A CA 1
ATOM 2028 C C . ASN A 1 265 ? 20.563 1.101 23.241 1.00 64.25 265 ASN A C 1
ATOM 2030 O O . ASN A 1 265 ? 21.414 1.485 22.446 1.00 64.25 265 ASN A O 1
ATOM 2034 N N . ALA A 1 266 ? 20.672 -0.092 23.843 1.00 55.94 266 ALA A N 1
ATOM 2035 C CA . ALA A 1 266 ? 21.791 -1.010 23.569 1.00 55.94 266 ALA A CA 1
ATOM 2036 C C . ALA A 1 266 ? 21.817 -1.507 22.104 1.00 55.94 266 ALA A C 1
ATOM 2038 O O . ALA A 1 266 ? 22.884 -1.748 21.549 1.00 55.94 266 ALA A O 1
ATOM 2039 N N . TYR A 1 267 ? 20.637 -1.602 21.478 1.00 54.66 267 TYR A N 1
ATOM 2040 C CA . TYR A 1 267 ? 20.413 -1.953 20.069 1.00 54.66 267 TYR A CA 1
ATOM 2041 C C . TYR A 1 267 ? 19.179 -1.192 19.566 1.00 54.66 267 TYR A C 1
ATOM 2043 O O . TYR A 1 267 ? 18.103 -1.780 19.417 1.00 54.66 267 TYR A O 1
ATOM 2051 N N . GLY A 1 268 ? 19.281 0.139 19.458 1.00 58.09 268 GLY A N 1
ATOM 2052 C CA . GLY A 1 268 ? 18.160 1.009 19.078 1.00 58.09 268 GLY A CA 1
ATOM 2053 C C . GLY A 1 268 ? 17.394 0.520 17.830 1.00 58.09 268 GLY A C 1
ATOM 2054 O O . GLY A 1 268 ? 17.920 -0.287 17.064 1.00 58.09 268 GLY A O 1
ATOM 2055 N N . PRO A 1 269 ? 16.142 0.968 17.621 1.00 68.12 269 PRO A N 1
ATOM 2056 C CA . PRO A 1 269 ? 15.350 0.576 16.450 1.00 68.12 269 PRO A CA 1
ATOM 2057 C C . PRO A 1 269 ? 16.116 0.857 15.145 1.00 68.12 269 PRO A C 1
ATOM 2059 O O . PRO A 1 269 ? 16.868 1.833 15.091 1.00 68.12 269 PRO A O 1
ATOM 2062 N N . ILE A 1 270 ? 15.919 0.051 14.095 1.00 71.75 270 ILE A N 1
ATOM 2063 C CA . ILE A 1 270 ? 16.644 0.173 12.814 1.00 71.75 270 ILE A CA 1
ATOM 2064 C C . ILE A 1 270 ? 16.421 1.562 12.211 1.00 71.75 270 ILE A C 1
ATOM 2066 O O . ILE A 1 270 ? 17.331 2.152 11.628 1.00 71.75 270 ILE A O 1
ATOM 2070 N N . LEU A 1 271 ? 15.226 2.124 12.400 1.00 81.81 271 LEU A N 1
ATOM 2071 C CA . LEU A 1 271 ? 14.865 3.457 11.932 1.00 81.81 271 LEU A CA 1
ATOM 2072 C C . LEU A 1 271 ? 15.033 4.535 13.009 1.00 81.81 271 LEU A C 1
ATOM 2074 O O . LEU A 1 271 ? 14.850 5.717 12.717 1.00 81.81 271 LEU A O 1
ATOM 2078 N N . GLY A 1 272 ? 15.432 4.188 14.234 1.00 80.00 272 GLY A N 1
ATOM 2079 C CA . GLY A 1 272 ? 15.447 5.091 15.386 1.00 80.00 272 GLY A CA 1
ATOM 2080 C C . GLY A 1 272 ? 14.031 5.525 15.775 1.00 80.00 272 GLY A C 1
ATOM 2081 O O . GLY A 1 272 ? 13.167 4.683 16.001 1.00 80.00 272 GLY A O 1
ATOM 2082 N N . THR A 1 273 ? 13.770 6.834 15.866 1.00 70.69 273 THR A N 1
ATOM 2083 C CA . THR A 1 273 ? 12.379 7.296 15.963 1.00 70.69 273 THR A CA 1
ATOM 2084 C C . THR A 1 273 ? 11.715 7.166 14.592 1.00 70.69 273 THR A C 1
ATOM 2086 O O . THR A 1 273 ? 12.293 7.543 13.571 1.00 70.69 273 THR A O 1
ATOM 2089 N N . VAL A 1 274 ? 10.484 6.660 14.552 1.00 79.75 274 VAL A N 1
ATOM 2090 C CA . VAL A 1 274 ? 9.672 6.649 13.325 1.00 79.75 274 VAL A CA 1
ATOM 2091 C C . VAL A 1 274 ? 8.926 7.971 13.108 1.00 79.75 274 VAL A C 1
ATOM 2093 O O . VAL A 1 274 ? 7.851 7.999 12.509 1.00 79.75 274 VAL A O 1
ATOM 2096 N N . SER A 1 275 ? 9.475 9.081 13.613 1.00 90.25 275 SER A N 1
ATOM 2097 C CA . SER A 1 275 ? 8.939 10.413 13.343 1.00 90.25 275 SER A CA 1
ATOM 2098 C C . SER A 1 275 ? 8.863 10.630 11.825 1.00 90.25 275 SER A C 1
ATOM 2100 O O . SER A 1 275 ? 9.879 10.455 11.147 1.00 90.25 275 SER A O 1
ATOM 2102 N N . PRO A 1 276 ? 7.703 11.025 11.261 1.00 90.19 276 PRO A N 1
ATOM 2103 C CA . PRO A 1 276 ? 7.523 11.145 9.814 1.00 90.19 276 PRO A CA 1
ATOM 2104 C C . PRO A 1 276 ? 8.601 11.977 9.108 1.00 90.19 276 PRO A C 1
ATOM 2106 O O . PRO A 1 276 ? 9.090 11.582 8.052 1.00 90.19 276 PRO A O 1
ATOM 2109 N N . ALA A 1 277 ? 8.998 13.103 9.707 1.00 92.50 277 ALA A N 1
ATOM 2110 C CA . ALA A 1 277 ? 10.026 13.979 9.152 1.00 92.50 277 ALA A CA 1
ATOM 2111 C C . ALA A 1 277 ? 11.434 13.367 9.257 1.00 92.50 277 ALA A C 1
ATOM 2113 O O . ALA A 1 277 ? 12.246 13.520 8.345 1.00 92.50 277 ALA A O 1
ATOM 2114 N N . GLU A 1 278 ? 11.728 12.648 10.344 1.00 92.94 278 GLU A N 1
ATOM 2115 C CA . GLU A 1 278 ? 13.032 12.007 10.532 1.00 92.94 278 GLU A CA 1
ATOM 2116 C C . GLU A 1 278 ? 13.216 10.813 9.599 1.00 92.94 278 GLU A C 1
ATOM 2118 O O . GLU A 1 278 ? 14.285 10.676 9.007 1.00 92.94 278 GLU A O 1
ATOM 2123 N N . ILE A 1 279 ? 12.191 9.969 9.419 1.00 94.00 279 ILE A N 1
ATOM 2124 C CA . ILE A 1 279 ? 12.283 8.835 8.487 1.00 94.00 279 ILE A CA 1
ATOM 2125 C C . ILE A 1 279 ? 12.438 9.321 7.046 1.00 94.00 279 ILE A C 1
ATOM 2127 O O . ILE A 1 279 ? 13.187 8.730 6.278 1.00 94.00 279 ILE A O 1
ATOM 2131 N N . GLU A 1 280 ? 11.783 10.423 6.678 1.00 95.00 280 GLU A N 1
ATOM 2132 C CA . GLU A 1 280 ? 11.924 11.022 5.354 1.00 95.00 280 GLU A CA 1
ATOM 2133 C C . GLU A 1 280 ? 13.343 11.566 5.147 1.00 95.00 280 GLU A C 1
ATOM 2135 O O . GLU A 1 280 ? 13.974 11.279 4.129 1.00 95.00 280 GLU A O 1
ATOM 2140 N N . ALA A 1 281 ? 13.886 12.281 6.138 1.00 95.06 281 ALA A N 1
ATOM 2141 C CA . ALA A 1 281 ? 15.259 12.776 6.104 1.00 95.06 281 ALA A CA 1
ATOM 2142 C C . ALA A 1 281 ? 16.287 11.633 6.037 1.00 95.06 281 ALA A C 1
ATOM 2144 O O . ALA A 1 281 ? 17.224 11.697 5.242 1.00 95.06 281 ALA A O 1
ATOM 2145 N N . LYS A 1 282 ? 16.092 10.560 6.813 1.00 94.56 282 LYS A N 1
ATOM 2146 C CA . LYS A 1 282 ? 16.951 9.365 6.784 1.00 94.56 282 LYS A CA 1
ATOM 2147 C C . LYS A 1 282 ? 16.863 8.626 5.456 1.00 94.56 282 LYS A C 1
ATOM 2149 O O . LYS A 1 282 ? 17.890 8.199 4.945 1.00 94.56 282 LYS A O 1
ATOM 2154 N N . ALA A 1 283 ? 15.672 8.498 4.876 1.00 95.62 283 ALA A N 1
ATOM 2155 C CA . ALA A 1 283 ? 15.504 7.893 3.559 1.00 95.62 283 ALA A CA 1
ATOM 2156 C C . ALA A 1 283 ? 16.204 8.723 2.475 1.00 95.62 283 ALA A C 1
ATOM 2158 O O . ALA A 1 283 ? 16.885 8.161 1.617 1.00 95.62 283 ALA A O 1
ATOM 2159 N N . LYS A 1 284 ? 16.108 10.056 2.551 1.00 96.06 284 LYS A N 1
ATOM 2160 C CA . LYS A 1 284 ? 16.839 10.967 1.663 1.00 96.06 284 LYS A CA 1
ATOM 2161 C C . LYS A 1 284 ? 18.352 10.804 1.801 1.00 96.06 284 LYS A C 1
ATOM 2163 O O . LYS A 1 284 ? 19.035 10.682 0.790 1.00 96.06 284 LYS A O 1
ATOM 2168 N N . GLU A 1 285 ? 18.861 10.750 3.029 1.00 95.69 285 GLU A N 1
ATOM 2169 C CA . GLU A 1 285 ? 20.286 10.536 3.308 1.00 95.69 285 GLU A CA 1
ATOM 2170 C C . GLU A 1 285 ? 20.763 9.158 2.823 1.00 95.69 285 GLU A C 1
ATOM 2172 O O . GLU A 1 285 ? 21.783 9.058 2.144 1.00 95.69 285 GLU A O 1
ATOM 2177 N N . ALA A 1 286 ? 19.991 8.097 3.076 1.00 94.25 286 ALA A N 1
ATOM 2178 C CA . ALA A 1 286 ? 20.295 6.738 2.622 1.00 94.25 286 ALA A CA 1
ATOM 2179 C C . ALA A 1 286 ? 20.367 6.623 1.090 1.00 94.25 286 ALA A C 1
ATOM 2181 O O . ALA A 1 286 ? 21.027 5.727 0.561 1.00 94.25 286 ALA A O 1
ATOM 2182 N N . ARG A 1 287 ? 19.692 7.525 0.368 1.00 94.81 287 ARG A N 1
ATOM 2183 C CA . ARG A 1 287 ? 19.671 7.589 -1.098 1.00 94.81 287 ARG A CA 1
ATOM 2184 C C . ARG A 1 287 ? 20.457 8.777 -1.665 1.00 94.81 287 ARG A C 1
ATOM 2186 O O . ARG A 1 287 ? 20.287 9.084 -2.840 1.00 94.81 287 ARG A O 1
ATOM 2193 N N . LYS A 1 288 ? 21.334 9.431 -0.893 1.00 95.31 288 LYS A N 1
ATOM 2194 C CA . LYS A 1 288 ? 22.056 10.637 -1.349 1.00 95.31 288 LYS A CA 1
ATOM 2195 C C . LYS A 1 288 ? 22.909 10.433 -2.606 1.00 95.31 288 LYS A C 1
ATOM 2197 O O . LYS A 1 288 ? 23.001 11.346 -3.416 1.00 95.31 288 LYS A O 1
ATOM 2202 N N . GLU A 1 289 ? 23.478 9.238 -2.782 1.00 94.06 289 GLU A N 1
ATOM 2203 C CA . GLU A 1 289 ? 24.278 8.877 -3.965 1.00 94.06 289 GLU A CA 1
ATOM 2204 C C . GLU A 1 289 ? 23.402 8.667 -5.215 1.00 94.06 289 GLU A C 1
ATOM 2206 O O . GLU A 1 289 ? 23.868 8.793 -6.342 1.00 94.06 289 GLU A O 1
ATOM 2211 N N . TYR A 1 290 ? 22.108 8.386 -5.018 1.00 93.12 290 TYR A N 1
ATOM 2212 C CA . TYR A 1 290 ? 21.120 8.146 -6.071 1.00 93.12 290 TYR A CA 1
ATOM 2213 C C . TYR A 1 290 ? 19.859 8.985 -5.802 1.00 93.12 290 TYR A C 1
ATOM 2215 O O . TYR A 1 290 ? 18.791 8.425 -5.542 1.00 93.12 290 TYR A O 1
ATOM 2223 N N . PRO A 1 291 ? 19.938 10.330 -5.843 1.00 92.75 291 PRO A N 1
ATOM 2224 C CA . PRO A 1 291 ? 18.872 11.213 -5.361 1.00 92.75 291 PRO A CA 1
ATOM 2225 C C . PRO A 1 291 ? 17.539 11.024 -6.099 1.00 92.75 291 PRO A C 1
ATOM 2227 O O . PRO A 1 291 ? 16.477 11.179 -5.494 1.00 92.75 291 PRO A O 1
ATOM 2230 N N . GLY A 1 292 ? 17.577 10.608 -7.371 1.00 92.56 292 GLY A N 1
ATOM 2231 C CA . GLY A 1 292 ? 16.378 10.256 -8.134 1.00 92.56 292 GLY A CA 1
ATOM 2232 C C . GLY A 1 292 ? 15.572 9.112 -7.506 1.00 92.56 292 GLY A C 1
ATOM 2233 O O . GLY A 1 292 ? 14.347 9.135 -7.557 1.00 92.56 292 GLY A O 1
ATOM 2234 N N . SER A 1 293 ? 16.223 8.170 -6.813 1.00 93.56 293 SER A N 1
ATOM 2235 C CA . SER A 1 293 ? 15.549 7.088 -6.078 1.00 93.56 293 SER A CA 1
ATOM 2236 C C . SER A 1 293 ? 14.642 7.641 -4.976 1.00 93.56 293 SER A C 1
ATOM 2238 O O . SER A 1 293 ? 13.475 7.258 -4.865 1.00 93.56 293 SER A O 1
ATOM 2240 N N . PHE A 1 294 ? 15.148 8.606 -4.199 1.00 95.12 294 PHE A N 1
ATOM 2241 C CA . PHE A 1 294 ? 14.347 9.298 -3.192 1.00 95.12 294 PHE A CA 1
ATOM 2242 C C . PHE A 1 294 ? 13.257 10.154 -3.841 1.00 95.12 294 PHE A C 1
ATOM 2244 O O . PHE A 1 294 ? 12.099 10.087 -3.427 1.00 95.12 294 PHE A O 1
ATOM 2251 N N . MET A 1 295 ? 13.597 10.938 -4.869 1.00 92.81 295 MET A N 1
ATOM 2252 C CA . MET A 1 295 ? 12.642 11.845 -5.512 1.00 92.81 295 MET A CA 1
ATOM 2253 C C . MET A 1 295 ? 11.496 11.107 -6.205 1.00 92.81 295 MET A C 1
ATOM 2255 O O . MET A 1 295 ? 10.362 11.579 -6.134 1.00 92.81 295 MET A O 1
ATOM 2259 N N . TYR A 1 296 ? 11.736 9.906 -6.738 1.00 86.00 296 TYR A N 1
ATOM 2260 C CA . TYR A 1 296 ? 10.685 9.057 -7.296 1.00 86.00 296 TYR A CA 1
ATOM 2261 C C . TYR A 1 296 ? 9.567 8.775 -6.279 1.00 86.00 296 TYR A C 1
ATOM 2263 O O . TYR A 1 296 ? 8.386 8.758 -6.634 1.00 86.00 296 TYR A O 1
ATOM 2271 N N . ALA A 1 297 ? 9.919 8.611 -4.999 1.00 83.50 297 ALA A N 1
ATOM 2272 C CA . ALA A 1 297 ? 8.987 8.419 -3.888 1.00 83.50 297 ALA A CA 1
ATOM 2273 C C . ALA A 1 297 ? 8.459 9.735 -3.285 1.00 83.50 297 ALA A C 1
ATOM 2275 O O . ALA A 1 297 ? 7.249 9.909 -3.084 1.00 83.50 297 ALA A O 1
ATOM 2276 N N . GLY A 1 298 ? 9.375 10.643 -2.947 1.00 85.94 298 GLY A N 1
ATOM 2277 C CA . GLY A 1 298 ? 9.095 11.865 -2.192 1.00 85.94 298 GLY A CA 1
ATOM 2278 C C . GLY A 1 298 ? 8.430 12.956 -3.027 1.00 85.94 298 GLY A C 1
ATOM 2279 O O . GLY A 1 298 ? 7.649 13.755 -2.513 1.00 85.94 298 GLY A O 1
ATOM 2280 N N . GLY A 1 299 ? 8.666 12.963 -4.334 1.00 90.88 299 GLY A N 1
ATOM 2281 C CA . GLY A 1 299 ? 8.141 13.974 -5.230 1.00 90.88 299 GLY A CA 1
ATOM 2282 C C . GLY A 1 299 ? 6.628 13.890 -5.474 1.00 90.88 299 GLY A C 1
ATOM 2283 O O . GLY A 1 299 ? 5.984 12.848 -5.277 1.00 90.88 299 GLY A O 1
ATOM 2284 N N . SER A 1 300 ? 6.038 15.023 -5.865 1.00 96.12 300 SER A N 1
ATOM 2285 C CA . SER A 1 300 ? 4.604 15.181 -6.149 1.00 96.12 300 SER A CA 1
ATOM 2286 C C . SER A 1 300 ? 4.361 16.045 -7.396 1.00 96.12 300 SER A C 1
ATOM 2288 O O . SER A 1 300 ? 5.308 16.516 -8.030 1.00 96.12 300 SER A O 1
ATOM 2290 N N . ALA A 1 301 ? 3.099 16.176 -7.811 1.00 97.25 301 ALA A N 1
ATOM 2291 C CA . ALA A 1 301 ? 2.752 16.933 -9.007 1.00 97.25 301 ALA A CA 1
ATOM 2292 C C . ALA A 1 301 ? 2.900 18.446 -8.789 1.00 97.25 301 ALA A C 1
ATOM 2294 O O . ALA A 1 301 ? 2.648 18.956 -7.695 1.00 97.25 301 ALA A O 1
ATOM 2295 N N . GLY A 1 302 ? 3.254 19.159 -9.860 1.00 96.50 302 GLY A N 1
ATOM 2296 C CA . GLY A 1 302 ? 3.278 20.619 -9.908 1.00 96.50 302 GLY A CA 1
ATOM 2297 C C . GLY A 1 302 ? 4.109 21.251 -8.790 1.00 96.50 302 GLY A C 1
ATOM 2298 O O . GLY A 1 302 ? 5.286 20.945 -8.616 1.00 96.50 302 GLY A O 1
ATOM 2299 N N . THR A 1 303 ? 3.481 22.149 -8.039 1.00 96.25 303 THR A N 1
ATOM 2300 C CA . THR A 1 303 ? 4.046 22.884 -6.897 1.00 96.25 303 THR A CA 1
ATOM 2301 C C . THR A 1 303 ? 4.047 22.083 -5.590 1.00 96.25 303 THR A C 1
ATOM 2303 O O . THR A 1 303 ? 4.469 22.597 -4.556 1.00 96.25 303 THR A O 1
ATOM 2306 N N . ASN A 1 304 ? 3.587 20.825 -5.617 1.00 96.31 304 ASN A N 1
ATOM 2307 C CA . ASN A 1 304 ? 3.330 19.973 -4.453 1.00 96.31 304 ASN A CA 1
ATOM 2308 C C . ASN A 1 304 ? 2.219 20.504 -3.519 1.00 96.31 304 ASN A C 1
ATOM 2310 O O . ASN A 1 304 ? 2.117 20.053 -2.373 1.00 96.31 304 ASN A O 1
ATOM 2314 N N . SER A 1 305 ? 1.370 21.430 -3.978 1.00 97.88 305 SER A N 1
ATOM 2315 C CA . SER A 1 305 ? 0.334 22.051 -3.143 1.00 97.88 305 SER A CA 1
ATOM 2316 C C . SER A 1 305 ? -0.702 21.037 -2.654 1.00 97.88 305 SER A C 1
ATOM 2318 O O . SER A 1 305 ? -1.019 21.012 -1.465 1.00 97.88 305 SER A O 1
ATOM 2320 N N . THR A 1 306 ? -1.157 20.120 -3.514 1.00 98.50 306 THR A N 1
ATOM 2321 C CA . THR A 1 306 ? -2.097 19.058 -3.115 1.00 98.50 306 THR A CA 1
ATOM 2322 C C . THR A 1 306 ? -1.458 18.072 -2.135 1.00 98.50 306 THR A C 1
ATOM 2324 O O . THR A 1 306 ? -2.123 17.601 -1.213 1.00 98.50 306 THR A O 1
ATOM 2327 N N . TYR A 1 307 ? -0.158 17.781 -2.269 1.00 97.94 307 TYR A N 1
ATOM 2328 C CA . TYR A 1 307 ? 0.563 16.969 -1.283 1.00 97.94 307 TYR A CA 1
ATOM 2329 C C . TYR A 1 307 ? 0.571 17.635 0.096 1.00 97.94 307 TYR A C 1
ATOM 2331 O O . TYR A 1 307 ? 0.218 16.989 1.082 1.00 97.94 307 TYR A O 1
ATOM 2339 N N . ALA A 1 308 ? 0.914 18.923 0.163 1.00 98.00 308 ALA A N 1
ATOM 2340 C CA . ALA A 1 308 ? 0.885 19.678 1.412 1.00 98.00 308 ALA A CA 1
ATOM 2341 C C . ALA A 1 308 ? -0.535 19.739 2.001 1.00 98.00 308 ALA A C 1
ATOM 2343 O O . ALA A 1 308 ? -0.720 19.533 3.200 1.00 98.00 308 ALA A O 1
ATOM 2344 N N . ALA A 1 309 ? -1.548 19.937 1.153 1.00 98.56 309 ALA A N 1
ATOM 2345 C CA . ALA A 1 309 ? -2.944 19.996 1.568 1.00 98.56 309 ALA A CA 1
ATOM 2346 C C . ALA A 1 309 ? -3.467 18.647 2.103 1.00 98.56 309 ALA A C 1
ATOM 2348 O O . ALA A 1 309 ? -4.251 18.619 3.050 1.00 98.56 309 ALA A O 1
ATOM 2349 N N . ASN A 1 310 ? -2.988 17.519 1.563 1.00 98.69 310 ASN A N 1
ATOM 2350 C CA . ASN A 1 310 ? -3.268 16.184 2.106 1.00 98.69 310 ASN A CA 1
ATOM 2351 C C . ASN A 1 310 ? -2.717 15.980 3.523 1.00 98.69 310 ASN A C 1
ATOM 2353 O O . ASN A 1 310 ? -3.258 15.160 4.255 1.00 98.69 310 ASN A O 1
ATOM 2357 N N . LEU A 1 311 ? -1.641 16.672 3.904 1.00 98.06 311 LEU A N 1
ATOM 2358 C CA . LEU A 1 311 ? -1.094 16.594 5.260 1.00 98.06 311 LEU A CA 1
ATOM 2359 C C . LEU A 1 311 ? -1.849 17.529 6.208 1.00 98.06 311 LEU A C 1
ATOM 2361 O O . LEU A 1 311 ? -2.299 17.102 7.267 1.00 98.06 311 LEU A O 1
ATOM 2365 N N . SER A 1 312 ? -2.048 18.787 5.809 1.00 97.94 312 SER A N 1
ATOM 2366 C CA . SER A 1 312 ? -2.641 19.808 6.682 1.00 97.94 312 SER A CA 1
ATOM 2367 C C . SER A 1 312 ? -4.132 19.602 6.961 1.00 97.94 312 SER A C 1
ATOM 2369 O O . SER A 1 312 ? -4.636 20.049 7.990 1.00 97.94 312 SER A O 1
ATOM 2371 N N . ILE A 1 313 ? -4.866 18.897 6.092 1.00 98.19 313 ILE A N 1
ATOM 2372 C CA . ILE A 1 313 ? -6.300 18.633 6.297 1.00 98.19 313 ILE A CA 1
ATOM 2373 C C . ILE A 1 313 ? -6.584 17.856 7.594 1.00 98.19 313 ILE A C 1
ATOM 2375 O O . ILE A 1 313 ? -7.630 18.054 8.213 1.00 98.19 313 ILE A O 1
ATOM 2379 N N . PHE A 1 314 ? -5.648 17.020 8.059 1.00 98.25 314 PHE A N 1
ATOM 2380 C CA . PHE A 1 314 ? -5.797 16.279 9.315 1.00 98.25 314 PHE A CA 1
ATOM 2381 C C . PHE A 1 314 ? -5.831 17.193 10.543 1.00 98.25 314 PHE A C 1
ATOM 2383 O O . PHE A 1 314 ? -6.396 16.802 11.569 1.00 98.25 314 PHE A O 1
ATOM 2390 N N . ASP A 1 315 ? -5.283 18.409 10.460 1.00 96.69 315 ASP A N 1
ATOM 2391 C CA . ASP A 1 315 ? -5.316 19.378 11.557 1.00 96.69 315 ASP A CA 1
ATOM 2392 C C . ASP A 1 315 ? -6.705 19.972 11.777 1.00 96.69 315 ASP A C 1
ATOM 2394 O O . ASP A 1 315 ? -6.992 20.453 12.877 1.00 96.69 315 ASP A O 1
ATOM 2398 N N . GLN A 1 316 ? -7.587 19.886 10.779 1.00 96.69 316 GLN A N 1
ATOM 2399 C CA . GLN A 1 316 ? -8.974 20.337 10.889 1.00 96.69 316 GLN A CA 1
ATOM 2400 C C . GLN A 1 316 ? -9.834 19.404 11.749 1.00 96.69 316 GLN A C 1
ATOM 2402 O O . GLN A 1 316 ? -10.941 19.777 12.123 1.00 96.69 316 GLN A O 1
ATOM 2407 N N . TYR A 1 317 ? -9.335 18.220 12.108 1.00 97.19 317 TYR A N 1
ATOM 2408 C CA . TYR A 1 317 ? -10.044 17.248 12.935 1.00 97.19 317 TYR A CA 1
ATOM 2409 C C . TYR A 1 317 ? -9.273 16.989 14.228 1.00 97.19 317 TYR A C 1
ATOM 2411 O O . TYR A 1 317 ? -8.133 16.521 14.206 1.00 97.19 317 TYR A O 1
ATOM 2419 N N . LYS A 1 318 ? -9.892 17.287 15.373 1.00 97.62 318 LYS A N 1
ATOM 2420 C CA . LYS A 1 318 ? -9.328 17.036 16.704 1.00 97.62 318 LYS A CA 1
ATOM 2421 C C . LYS A 1 318 ? -10.007 15.828 17.337 1.00 97.62 318 LYS A C 1
ATOM 2423 O O . LYS A 1 318 ? -11.226 15.710 17.270 1.00 97.62 318 LYS A O 1
ATOM 2428 N N . LEU A 1 319 ? -9.223 14.936 17.938 1.00 97.75 319 LEU A N 1
ATOM 2429 C CA . LEU A 1 319 ? -9.754 13.798 18.691 1.00 97.75 319 LEU A CA 1
ATOM 2430 C C . LEU A 1 319 ? -10.329 14.296 20.020 1.00 97.75 319 LEU A C 1
ATOM 2432 O O . LEU A 1 319 ? -9.744 15.188 20.633 1.00 97.75 319 LEU A O 1
ATOM 2436 N N . ILE A 1 320 ? -11.444 13.719 20.467 1.00 97.31 320 ILE A N 1
ATOM 2437 C CA . ILE A 1 320 ? -12.062 14.037 21.758 1.00 97.31 320 ILE A CA 1
ATOM 2438 C C . ILE A 1 320 ? -11.790 12.886 22.739 1.00 97.31 320 ILE A C 1
ATOM 2440 O O . ILE A 1 320 ? -12.458 11.853 22.649 1.00 97.31 320 ILE A O 1
ATOM 2444 N N . PRO A 1 321 ? -10.849 13.034 23.690 1.00 97.56 321 PRO A N 1
ATOM 2445 C CA . PRO A 1 321 ? -10.569 11.986 24.663 1.00 97.56 321 PRO A CA 1
ATOM 2446 C C . PRO A 1 321 ? -11.752 11.719 25.604 1.00 97.56 321 PRO A C 1
ATOM 2448 O O . PRO A 1 321 ? -12.405 12.651 26.084 1.00 97.56 321 PRO A O 1
ATOM 2451 N N . ARG A 1 322 ? -12.012 10.442 25.905 1.00 94.50 322 ARG A N 1
ATOM 2452 C CA . ARG A 1 322 ? -13.046 9.998 26.851 1.00 94.50 322 ARG A CA 1
ATOM 2453 C C . ARG A 1 322 ? -12.394 9.409 28.099 1.00 94.50 322 ARG A C 1
ATOM 2455 O O . ARG A 1 322 ? -11.691 8.408 28.035 1.00 94.50 322 ARG A O 1
ATOM 2462 N N . MET A 1 323 ? -12.607 10.069 29.234 1.00 96.06 323 MET A N 1
ATOM 2463 C CA . MET A 1 323 ? -12.001 9.693 30.514 1.00 96.06 323 MET A CA 1
ATOM 2464 C C . MET A 1 323 ? -12.821 8.616 31.229 1.00 96.06 323 MET A C 1
ATOM 2466 O O . MET A 1 323 ? -14.026 8.513 31.011 1.00 96.06 323 MET A O 1
ATOM 2470 N N . LEU A 1 324 ? -12.173 7.868 32.130 1.00 94.25 324 LEU A N 1
ATOM 2471 C CA . LEU A 1 324 ? -12.793 6.810 32.946 1.00 94.25 324 LEU A CA 1
ATOM 2472 C C . LEU A 1 324 ? -13.448 5.681 32.123 1.00 94.25 324 LEU A C 1
ATOM 2474 O O . LEU A 1 324 ? -14.435 5.087 32.550 1.00 94.25 324 LEU A O 1
ATOM 2478 N N . VAL A 1 325 ? -12.876 5.370 30.956 1.00 94.12 325 VAL A N 1
ATOM 2479 C CA . VAL A 1 325 ? -13.222 4.193 30.144 1.00 94.12 325 VAL A CA 1
ATOM 2480 C C . VAL A 1 325 ? -12.165 3.110 30.358 1.00 94.12 325 VAL A C 1
ATOM 2482 O O . VAL A 1 325 ? -10.969 3.387 30.260 1.00 94.12 325 VAL A O 1
ATOM 2485 N N . ASP A 1 326 ? -12.587 1.873 30.626 1.00 94.69 326 ASP A N 1
ATOM 2486 C CA . ASP A 1 326 ? -11.670 0.733 30.698 1.00 94.69 326 ASP A CA 1
ATOM 2487 C C . ASP A 1 326 ? -11.269 0.268 29.289 1.00 94.69 326 ASP A C 1
ATOM 2489 O O . ASP A 1 326 ? -11.926 -0.568 28.673 1.00 94.69 326 ASP A O 1
ATOM 2493 N N . ALA A 1 327 ? -10.165 0.820 28.786 1.00 93.62 327 ALA A N 1
ATOM 2494 C CA . ALA A 1 327 ? -9.536 0.419 27.529 1.00 93.62 327 ALA A CA 1
ATOM 2495 C C . ALA A 1 327 ? -8.315 -0.494 27.743 1.00 93.62 327 ALA A C 1
ATOM 2497 O O . ALA A 1 327 ? -7.347 -0.446 26.978 1.00 93.62 327 ALA A O 1
ATOM 2498 N N . THR A 1 328 ? -8.319 -1.323 28.796 1.00 89.94 328 THR A N 1
ATOM 2499 C CA . THR A 1 328 ? -7.206 -2.238 29.121 1.00 89.94 328 THR A CA 1
ATOM 2500 C C . THR A 1 328 ? -6.951 -3.266 28.015 1.00 89.94 328 THR A C 1
ATOM 2502 O O . THR A 1 328 ? -5.792 -3.603 27.727 1.00 89.94 328 THR A O 1
ATOM 2505 N N . ASN A 1 329 ? -8.026 -3.754 27.392 1.00 89.94 329 ASN A N 1
ATOM 2506 C CA . ASN A 1 329 ? -8.002 -4.686 26.269 1.00 89.94 329 ASN A CA 1
ATOM 2507 C C . ASN A 1 329 ? -8.495 -3.962 25.022 1.00 89.94 329 ASN A C 1
ATOM 2509 O O . ASN A 1 329 ? -9.575 -3.379 25.033 1.00 89.94 329 ASN A O 1
ATOM 2513 N N . ARG A 1 330 ? -7.678 -3.980 23.969 1.00 93.19 330 ARG A N 1
ATOM 2514 C CA . ARG A 1 330 ? -7.917 -3.217 22.746 1.00 93.19 330 ARG A CA 1
ATOM 2515 C C . ARG A 1 330 ? -7.908 -4.132 21.539 1.00 93.19 330 ARG A C 1
ATOM 2517 O O . ARG A 1 330 ? -7.080 -5.038 21.459 1.00 93.19 330 ARG A O 1
ATOM 2524 N N . ASN A 1 331 ? -8.816 -3.879 20.607 1.00 94.44 331 ASN A N 1
ATOM 2525 C CA . ASN A 1 331 ? -8.990 -4.670 19.403 1.00 94.44 331 ASN A CA 1
ATOM 2526 C C . ASN A 1 331 ? -8.856 -3.798 18.150 1.00 94.44 331 ASN A C 1
ATOM 2528 O O . ASN A 1 331 ? -9.659 -2.899 17.913 1.00 94.44 331 ASN A O 1
ATOM 2532 N N . LEU A 1 332 ? -7.850 -4.089 17.325 1.00 96.50 332 LEU A N 1
ATOM 2533 C CA . LEU A 1 332 ? -7.651 -3.409 16.043 1.00 96.50 332 LEU A CA 1
ATOM 2534 C C . LEU A 1 332 ? -8.286 -4.146 14.858 1.00 96.50 332 LEU A C 1
ATOM 2536 O O . LEU A 1 332 ? -8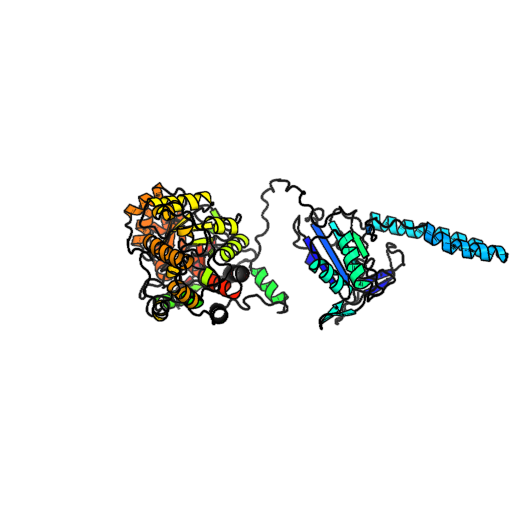.169 -3.681 13.730 1.00 96.50 332 LEU A O 1
ATOM 2540 N N . GLN A 1 333 ? -8.938 -5.288 15.070 1.00 96.19 333 GLN A N 1
ATOM 2541 C CA . GLN A 1 333 ? -9.438 -6.108 13.973 1.00 96.19 333 GLN A CA 1
ATOM 2542 C C . GLN A 1 333 ? -10.506 -5.375 13.148 1.00 96.19 333 GLN A C 1
ATOM 2544 O O . GLN A 1 333 ? -11.496 -4.900 13.700 1.00 96.19 333 GLN A O 1
ATOM 2549 N N . THR A 1 334 ? -10.348 -5.353 11.822 1.00 96.38 334 THR A N 1
ATOM 2550 C CA . THR A 1 334 ? -11.362 -4.848 10.876 1.00 96.38 334 THR A CA 1
ATOM 2551 C C . THR A 1 334 ? -11.940 -5.992 10.046 1.00 96.38 334 THR A C 1
ATOM 2553 O O . THR A 1 334 ? -11.389 -7.093 10.019 1.00 96.38 334 THR A O 1
ATOM 2556 N N . THR A 1 335 ? -13.040 -5.738 9.338 1.00 96.19 335 THR A N 1
ATOM 2557 C CA . THR A 1 335 ? -13.586 -6.656 8.329 1.00 96.19 335 THR A CA 1
ATOM 2558 C C . THR A 1 335 ? -13.697 -5.932 6.995 1.00 96.19 335 THR A C 1
ATOM 2560 O O . THR A 1 335 ? -14.397 -4.928 6.902 1.00 96.19 335 THR A O 1
ATOM 2563 N N . LEU A 1 336 ? -13.029 -6.448 5.962 1.00 97.81 336 LEU A N 1
ATOM 2564 C CA . LEU A 1 336 ? -13.069 -5.912 4.598 1.00 97.81 336 LEU A CA 1
ATOM 2565 C C . LEU A 1 336 ? -13.542 -7.022 3.665 1.00 97.81 336 LEU A C 1
ATOM 2567 O O . LEU A 1 336 ? -12.989 -8.120 3.703 1.00 97.81 336 LEU A O 1
ATOM 2571 N N . PHE A 1 337 ? -14.569 -6.759 2.853 1.00 97.31 337 PHE A N 1
ATOM 2572 C CA . PHE A 1 337 ? -15.157 -7.760 1.946 1.00 97.31 337 PHE A CA 1
ATOM 2573 C C . PHE A 1 337 ? -15.527 -9.089 2.639 1.00 97.31 337 PHE A C 1
ATOM 2575 O O . PHE A 1 337 ? -15.327 -10.171 2.094 1.00 97.31 337 PHE A O 1
ATOM 2582 N N . GLY A 1 338 ? -16.004 -9.017 3.887 1.00 93.94 338 GLY A N 1
ATOM 2583 C CA . GLY A 1 338 ? -16.340 -10.193 4.701 1.00 93.94 338 GLY A CA 1
ATOM 2584 C C . GLY A 1 338 ? -15.142 -10.941 5.306 1.00 93.94 338 GLY A C 1
ATOM 2585 O O . GLY A 1 338 ? -15.342 -11.888 6.062 1.00 93.94 338 GLY A O 1
ATOM 2586 N N . VAL A 1 339 ? -13.906 -10.511 5.038 1.00 96.12 339 VAL A N 1
ATOM 2587 C CA . VAL A 1 339 ? -12.680 -11.109 5.586 1.00 96.12 339 VAL A CA 1
ATOM 2588 C C . VAL A 1 339 ? -12.193 -10.301 6.784 1.00 96.12 339 VAL A C 1
ATOM 2590 O O . VAL A 1 339 ? -12.030 -9.083 6.703 1.00 96.12 339 VAL A O 1
ATOM 2593 N N . LYS A 1 340 ? -11.940 -10.983 7.906 1.00 96.06 340 LYS A N 1
ATOM 2594 C CA . LYS A 1 340 ? -11.358 -10.374 9.108 1.00 96.06 340 LYS A CA 1
ATOM 2595 C C . LYS A 1 340 ? -9.854 -10.172 8.931 1.00 96.06 340 LYS A C 1
ATOM 2597 O O . LYS A 1 340 ? -9.136 -11.112 8.601 1.00 96.06 340 LYS A O 1
ATOM 2602 N N . TYR A 1 341 ? -9.386 -8.965 9.221 1.00 96.44 341 TYR A N 1
ATOM 2603 C CA . TYR A 1 341 ? -7.972 -8.595 9.235 1.00 96.44 341 TYR A CA 1
ATOM 2604 C C . TYR A 1 341 ? -7.567 -8.120 10.631 1.00 96.44 341 TYR A C 1
ATOM 2606 O O . TYR A 1 341 ? -8.358 -7.433 11.274 1.00 96.44 341 TYR A O 1
ATOM 2614 N N . PRO A 1 342 ? -6.344 -8.420 11.108 1.00 95.81 342 PRO A N 1
ATOM 2615 C CA . PRO A 1 342 ? -5.911 -8.106 12.476 1.00 95.81 342 PRO A CA 1
ATOM 2616 C C . PRO A 1 342 ? -5.773 -6.602 12.759 1.00 95.81 342 PRO A C 1
ATOM 2618 O O . PRO A 1 342 ? -5.681 -6.198 13.916 1.00 95.81 342 PRO A O 1
ATOM 2621 N N . SER A 1 343 ? -5.729 -5.775 11.714 1.00 97.44 343 SER A N 1
ATOM 2622 C CA . SER A 1 343 ? -5.656 -4.319 11.804 1.00 97.44 343 SER A CA 1
ATOM 2623 C C . SER A 1 343 ? -6.341 -3.671 10.593 1.00 97.44 343 SER A C 1
ATOM 2625 O O . SER A 1 343 ? -6.496 -4.348 9.572 1.00 97.44 343 SER A O 1
ATOM 2627 N N . PRO A 1 344 ? -6.690 -2.370 10.638 1.00 97.94 344 PRO A N 1
ATOM 2628 C CA . PRO A 1 344 ? -7.259 -1.662 9.496 1.00 97.94 344 PRO A CA 1
ATOM 2629 C C . PRO A 1 344 ? -6.195 -1.167 8.503 1.00 97.94 344 PRO A C 1
ATOM 2631 O O . PRO A 1 344 ? -6.506 -0.338 7.652 1.00 97.94 344 PRO A O 1
ATOM 2634 N N . ILE A 1 345 ? -4.939 -1.612 8.617 1.00 98.31 345 ILE A N 1
ATOM 2635 C CA . ILE A 1 345 ? -3.826 -1.137 7.788 1.00 98.31 345 ILE A CA 1
ATOM 2636 C C . ILE A 1 345 ? -3.594 -2.088 6.615 1.00 98.31 345 ILE A C 1
ATOM 2638 O O . ILE A 1 345 ? -3.525 -3.303 6.785 1.00 98.31 345 ILE A O 1
ATOM 2642 N N . LEU A 1 346 ? -3.422 -1.510 5.430 1.00 98.81 346 LEU A N 1
ATOM 2643 C CA . LEU A 1 346 ? -2.962 -2.171 4.214 1.00 98.81 346 LEU A CA 1
ATOM 2644 C C . LEU A 1 346 ? -1.724 -1.432 3.696 1.00 98.81 346 LEU A C 1
ATOM 2646 O O . LEU A 1 346 ? -1.603 -0.222 3.889 1.00 98.81 346 LEU A O 1
ATOM 2650 N N . LEU A 1 347 ? -0.815 -2.114 3.003 1.00 98.88 347 LEU A N 1
ATOM 2651 C CA . LEU A 1 347 ? 0.249 -1.426 2.269 1.00 98.88 347 LEU A CA 1
ATOM 2652 C C . LEU A 1 347 ? -0.268 -1.002 0.893 1.00 98.88 347 LEU A C 1
ATOM 2654 O O . LEU A 1 347 ? -0.707 -1.837 0.101 1.00 98.88 347 LEU A O 1
ATOM 2658 N N . ALA A 1 348 ? -0.223 0.304 0.630 1.00 98.81 348 ALA A N 1
ATOM 2659 C CA . ALA A 1 348 ? -0.652 0.906 -0.624 1.00 98.81 348 ALA A CA 1
ATOM 2660 C C . ALA A 1 348 ? 0.156 0.365 -1.816 1.00 98.81 348 ALA A C 1
ATOM 2662 O O . ALA A 1 348 ? 1.341 0.073 -1.662 1.00 98.81 348 ALA A O 1
ATOM 2663 N N . PRO A 1 349 ? -0.427 0.314 -3.026 1.00 98.62 349 PRO A N 1
ATOM 2664 C CA . PRO A 1 349 ? 0.328 -0.042 -4.215 1.00 98.62 349 PRO A CA 1
ATOM 2665 C C . PRO A 1 349 ? 1.324 1.063 -4.564 1.00 98.62 349 PRO A C 1
ATOM 2667 O O . PRO A 1 349 ? 0.943 2.164 -4.961 1.00 98.62 349 PRO A O 1
ATOM 2670 N N . ILE A 1 350 ? 2.608 0.743 -4.437 1.00 98.38 350 ILE A N 1
ATOM 2671 C CA . ILE A 1 350 ? 3.721 1.554 -4.928 1.00 98.38 350 ILE A CA 1
ATOM 2672 C C . ILE A 1 350 ? 4.531 0.680 -5.880 1.00 98.38 350 ILE A C 1
ATOM 2674 O O . ILE A 1 350 ? 5.029 -0.373 -5.477 1.00 98.38 350 ILE A O 1
ATOM 2678 N N . GLY A 1 351 ? 4.635 1.113 -7.134 1.00 96.69 351 GLY A N 1
ATOM 2679 C CA . GLY A 1 351 ? 5.479 0.476 -8.139 1.00 96.69 351 GLY A CA 1
ATOM 2680 C C . GLY A 1 351 ? 6.947 0.884 -8.035 1.00 96.69 351 GLY A C 1
ATOM 2681 O O . GLY A 1 351 ? 7.298 1.854 -7.363 1.00 96.69 351 GLY A O 1
ATOM 2682 N N . VAL A 1 352 ? 7.791 0.165 -8.770 1.00 97.00 352 VAL A N 1
ATOM 2683 C CA . VAL A 1 352 ? 9.206 0.488 -8.995 1.00 97.00 352 VAL A CA 1
ATOM 2684 C C . VAL A 1 352 ? 10.018 0.539 -7.693 1.00 97.00 352 VAL A C 1
ATOM 2686 O O . VAL A 1 352 ? 10.975 1.295 -7.558 1.00 97.00 352 VAL A O 1
ATOM 2689 N N . GLN A 1 353 ? 9.683 -0.292 -6.706 1.00 98.38 353 GLN A N 1
ATOM 2690 C CA . GLN A 1 353 ? 10.378 -0.267 -5.411 1.00 98.38 353 GLN A CA 1
ATOM 2691 C C . GLN A 1 353 ? 11.847 -0.706 -5.522 1.00 98.38 353 GLN A C 1
ATOM 2693 O O . GLN A 1 353 ? 12.663 -0.360 -4.670 1.00 98.38 353 GLN A O 1
ATOM 2698 N N . GLY A 1 354 ? 12.214 -1.414 -6.592 1.00 97.56 354 GLY A N 1
ATOM 2699 C CA . GLY A 1 354 ? 13.580 -1.843 -6.882 1.00 97.56 354 GLY A CA 1
ATOM 2700 C C . GLY A 1 354 ? 14.578 -0.708 -7.107 1.00 97.56 354 GLY A C 1
ATOM 2701 O O . GLY A 1 354 ? 15.769 -0.961 -6.995 1.00 97.56 354 GLY A O 1
ATOM 2702 N N . VAL A 1 355 ? 14.143 0.538 -7.355 1.00 97.00 355 VAL A N 1
ATOM 2703 C CA . VAL A 1 355 ? 15.075 1.687 -7.330 1.00 97.00 355 VAL A CA 1
ATOM 2704 C C . VAL A 1 355 ? 15.341 2.177 -5.908 1.00 97.00 355 VAL A C 1
ATOM 2706 O O . VAL A 1 355 ? 16.342 2.848 -5.674 1.00 97.00 355 VAL A O 1
ATOM 2709 N N . CYS A 1 356 ? 14.465 1.848 -4.953 1.00 97.19 356 CYS A N 1
ATOM 2710 C CA . CYS A 1 356 ? 14.522 2.299 -3.561 1.00 97.19 356 CYS A CA 1
ATOM 2711 C C . CYS A 1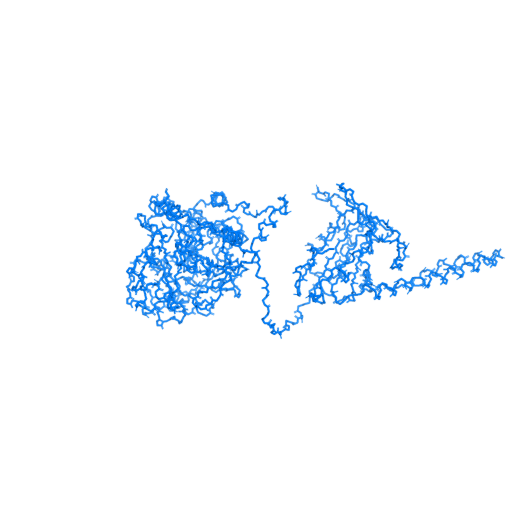 356 ? 15.416 1.396 -2.699 1.00 97.19 356 CYS A C 1
ATOM 2713 O O . CYS A 1 356 ? 16.145 1.895 -1.842 1.00 97.19 356 CYS A O 1
ATOM 2715 N N . HIS A 1 357 ? 15.365 0.080 -2.923 1.00 97.56 357 HIS A N 1
ATOM 2716 C CA . HIS A 1 357 ? 16.173 -0.918 -2.217 1.00 97.56 357 HIS A CA 1
ATOM 2717 C C . HIS A 1 357 ? 16.289 -2.218 -3.031 1.00 97.56 357 HIS A C 1
ATOM 2719 O O . HIS A 1 357 ? 15.373 -2.553 -3.785 1.00 97.56 357 HIS A O 1
ATOM 2725 N N . ALA A 1 358 ? 17.351 -3.006 -2.813 1.00 97.31 358 ALA A N 1
ATOM 2726 C CA . ALA A 1 358 ? 17.549 -4.309 -3.465 1.00 97.31 358 ALA A CA 1
ATOM 2727 C C . ALA A 1 358 ? 16.407 -5.308 -3.193 1.00 97.31 358 ALA A C 1
ATOM 2729 O O . ALA A 1 358 ? 16.060 -6.118 -4.051 1.00 97.31 358 ALA A O 1
ATOM 2730 N N . ASP A 1 359 ? 15.774 -5.225 -2.023 1.00 98.12 359 ASP A N 1
ATOM 2731 C CA . ASP A 1 359 ? 14.612 -6.057 -1.691 1.00 98.12 359 ASP A CA 1
ATOM 2732 C C . ASP A 1 359 ? 13.401 -5.786 -2.598 1.00 98.12 359 ASP A C 1
ATOM 2734 O O . ASP A 1 359 ? 12.626 -6.706 -2.882 1.00 98.12 359 ASP A O 1
ATOM 2738 N N . GLY A 1 360 ? 13.239 -4.537 -3.054 1.00 98.19 360 GLY A N 1
ATOM 2739 C CA . GLY A 1 360 ? 12.077 -4.071 -3.807 1.00 98.19 360 GLY A CA 1
ATOM 2740 C C . GLY A 1 360 ? 10.748 -4.524 -3.193 1.00 98.19 360 GLY A C 1
ATOM 2741 O O . GLY A 1 360 ? 10.590 -4.611 -1.973 1.00 98.19 360 GLY A O 1
ATOM 2742 N N . GLU A 1 361 ? 9.805 -4.888 -4.059 1.00 98.62 361 GLU A N 1
ATOM 2743 C CA . GLU A 1 361 ? 8.468 -5.335 -3.665 1.00 98.62 361 GLU A CA 1
ATOM 2744 C C . GLU A 1 361 ? 8.480 -6.645 -2.862 1.00 98.62 361 GLU A C 1
ATOM 2746 O O . GLU A 1 361 ? 7.552 -6.888 -2.089 1.00 98.62 361 GLU A O 1
ATOM 2751 N N . LEU A 1 362 ? 9.524 -7.478 -2.980 1.00 98.81 362 LEU A N 1
ATOM 2752 C CA . LEU A 1 362 ? 9.606 -8.734 -2.224 1.00 98.81 362 LEU A CA 1
ATOM 2753 C C . LEU A 1 362 ? 9.794 -8.472 -0.725 1.00 98.81 362 LEU A C 1
ATOM 2755 O O . LEU A 1 362 ? 9.213 -9.182 0.096 1.00 98.81 362 LEU A O 1
ATOM 2759 N N . GLY A 1 363 ? 10.578 -7.449 -0.364 1.00 98.62 363 GLY A N 1
ATOM 2760 C CA . GLY A 1 363 ? 10.756 -7.041 1.032 1.00 98.62 363 GLY A CA 1
ATOM 2761 C C . GLY A 1 363 ? 9.456 -6.532 1.641 1.00 98.62 363 GLY A C 1
ATOM 2762 O O . GLY A 1 363 ? 9.068 -6.973 2.722 1.00 98.62 363 GLY A O 1
ATOM 2763 N N . SER A 1 364 ? 8.729 -5.675 0.919 1.00 98.75 364 SER A N 1
ATOM 2764 C CA . SER A 1 364 ? 7.418 -5.197 1.369 1.00 98.75 364 SER A CA 1
ATOM 2765 C C . SER A 1 364 ? 6.382 -6.318 1.474 1.00 98.75 364 SER A C 1
ATOM 2767 O O . SER A 1 364 ? 5.635 -6.352 2.450 1.00 98.75 364 SER A O 1
ATOM 2769 N N . ALA A 1 365 ? 6.371 -7.269 0.536 1.00 98.81 365 ALA A N 1
ATOM 2770 C CA . ALA A 1 365 ? 5.484 -8.429 0.580 1.00 98.81 365 ALA A CA 1
ATOM 2771 C C . ALA A 1 365 ? 5.756 -9.333 1.798 1.00 98.81 365 ALA A C 1
ATOM 2773 O O . ALA A 1 365 ? 4.816 -9.731 2.493 1.00 98.81 365 ALA A O 1
ATOM 2774 N N . ARG A 1 366 ? 7.031 -9.620 2.104 1.00 98.75 366 ARG A N 1
ATOM 2775 C CA . ARG A 1 366 ? 7.422 -10.395 3.297 1.00 98.75 366 ARG A CA 1
ATOM 2776 C C . ARG A 1 366 ? 7.067 -9.668 4.592 1.00 98.75 366 ARG A C 1
ATOM 2778 O O . ARG A 1 366 ? 6.481 -10.277 5.488 1.00 98.75 366 ARG A O 1
ATOM 2785 N N . ALA A 1 367 ? 7.356 -8.368 4.673 1.00 98.50 367 ALA A N 1
ATOM 2786 C CA . ALA A 1 367 ? 7.027 -7.551 5.838 1.00 98.50 367 ALA A CA 1
ATOM 2787 C C . ALA A 1 367 ? 5.512 -7.516 6.100 1.00 98.50 367 ALA A C 1
ATOM 2789 O O . ALA A 1 367 ? 5.069 -7.747 7.225 1.00 98.50 367 ALA A O 1
ATOM 2790 N N . ALA A 1 368 ? 4.713 -7.298 5.052 1.00 98.38 368 ALA A N 1
ATOM 2791 C CA . ALA A 1 368 ? 3.257 -7.302 5.134 1.00 98.38 368 ALA A CA 1
ATOM 2792 C C . ALA A 1 368 ? 2.712 -8.657 5.609 1.00 98.38 368 ALA A C 1
ATOM 2794 O O . ALA A 1 368 ? 1.926 -8.706 6.556 1.00 98.38 368 ALA A O 1
ATOM 2795 N N . SER A 1 369 ? 3.206 -9.760 5.028 1.00 97.31 369 SER A N 1
ATOM 2796 C CA . SER A 1 369 ? 2.841 -11.118 5.447 1.00 97.31 369 SER A CA 1
ATOM 2797 C C . SER A 1 369 ? 3.152 -11.362 6.920 1.00 97.31 369 SER A C 1
ATOM 2799 O O . SER A 1 369 ? 2.307 -11.882 7.645 1.00 97.31 369 SER A O 1
ATOM 2801 N N . LYS A 1 370 ? 4.346 -10.979 7.384 1.00 95.94 370 LYS A N 1
ATOM 2802 C CA . LYS A 1 370 ? 4.764 -11.181 8.778 1.00 95.94 370 LYS A CA 1
ATOM 2803 C C . LYS A 1 370 ? 3.905 -10.385 9.758 1.00 95.94 370 LYS A C 1
ATOM 2805 O O . LYS A 1 370 ? 3.663 -10.843 10.871 1.00 95.94 370 LYS A O 1
ATOM 2810 N N . MET A 1 371 ? 3.455 -9.197 9.356 1.00 94.12 371 MET A N 1
ATOM 2811 C CA . MET A 1 371 ? 2.590 -8.335 10.168 1.00 94.12 371 MET A CA 1
ATOM 2812 C C . MET A 1 371 ? 1.094 -8.648 10.004 1.00 94.12 371 MET A C 1
ATOM 2814 O O . MET A 1 371 ? 0.271 -8.051 10.694 1.00 94.12 371 MET A O 1
ATOM 2818 N N . GLY A 1 372 ? 0.730 -9.577 9.113 1.00 94.88 372 GLY A N 1
ATOM 2819 C CA . GLY A 1 372 ? -0.659 -9.950 8.844 1.00 94.88 372 GLY A CA 1
ATOM 2820 C C . GLY A 1 372 ? -1.481 -8.857 8.153 1.00 94.88 372 GLY A C 1
ATOM 2821 O O . GLY A 1 372 ? -2.709 -8.887 8.229 1.00 94.88 372 GLY A O 1
ATOM 2822 N N . VAL A 1 373 ? -0.831 -7.890 7.496 1.00 96.94 373 VAL A N 1
ATOM 2823 C CA . VAL A 1 373 ? -1.499 -6.798 6.767 1.00 96.94 373 VAL A CA 1
ATOM 2824 C C . VAL A 1 373 ? -1.517 -7.083 5.262 1.00 96.94 373 VAL A C 1
ATOM 2826 O O . VAL A 1 373 ? -0.544 -7.636 4.747 1.00 96.94 373 VAL A O 1
ATOM 2829 N N . PRO A 1 374 ? -2.582 -6.723 4.522 1.00 98.38 374 PRO A N 1
ATOM 2830 C CA . PRO A 1 374 ? -2.608 -6.893 3.071 1.00 98.38 374 PRO A CA 1
ATOM 2831 C C . PRO A 1 374 ? -1.503 -6.110 2.358 1.00 98.38 374 PRO A C 1
ATOM 2833 O O . PRO A 1 374 ? -1.370 -4.899 2.552 1.00 98.38 374 PRO A O 1
ATOM 2836 N N . PHE A 1 375 ? -0.756 -6.784 1.481 1.00 98.81 375 PHE A N 1
ATOM 2837 C CA . PHE A 1 375 ? 0.106 -6.124 0.498 1.00 98.81 375 PHE A CA 1
ATOM 2838 C C . PHE A 1 375 ? -0.646 -5.928 -0.819 1.00 98.81 375 PHE A C 1
ATOM 2840 O O . PHE A 1 375 ? -1.102 -6.904 -1.416 1.00 98.81 375 PHE A O 1
ATOM 2847 N N . ILE A 1 376 ? -0.769 -4.685 -1.289 1.00 98.94 376 ILE A N 1
ATOM 2848 C CA . ILE A 1 376 ? -1.365 -4.395 -2.595 1.00 98.94 376 ILE A CA 1
ATOM 2849 C C . ILE A 1 376 ? -0.231 -4.247 -3.618 1.00 98.94 376 ILE A C 1
ATOM 2851 O O . ILE A 1 376 ? 0.455 -3.230 -3.656 1.00 98.94 376 ILE A O 1
ATOM 2855 N N . MET A 1 377 ? -0.017 -5.263 -4.453 1.00 98.75 377 MET A N 1
ATOM 2856 C CA . MET A 1 377 ? 1.032 -5.248 -5.479 1.00 98.75 377 MET A CA 1
ATOM 2857 C C . MET A 1 377 ? 0.644 -4.328 -6.643 1.00 98.75 377 MET A C 1
ATOM 2859 O O . MET A 1 377 ? -0.471 -4.418 -7.139 1.00 98.75 377 MET A O 1
ATOM 2863 N N . SER A 1 378 ? 1.555 -3.481 -7.127 1.00 98.69 378 SER A N 1
ATOM 2864 C CA . SER A 1 378 ? 1.304 -2.624 -8.298 1.00 98.69 378 SER A CA 1
ATOM 2865 C C . SER A 1 378 ? 1.552 -3.338 -9.634 1.00 98.69 378 SER A C 1
ATOM 2867 O O . SER A 1 378 ? 2.474 -4.143 -9.749 1.00 98.69 378 SER A O 1
ATOM 2869 N N . SER A 1 379 ? 0.804 -2.963 -10.680 1.00 98.62 379 SER A N 1
ATOM 2870 C CA . SER A 1 379 ? 1.107 -3.330 -12.078 1.00 98.62 379 SER A CA 1
ATOM 2871 C C . SER A 1 379 ? 2.449 -2.784 -12.574 1.00 98.62 379 SER A C 1
ATOM 2873 O O . SER A 1 379 ? 3.019 -3.336 -13.512 1.00 98.62 379 SER A O 1
ATOM 2875 N N . ALA A 1 380 ? 2.953 -1.717 -11.951 1.00 97.62 380 ALA A N 1
ATOM 2876 C CA . ALA A 1 380 ? 4.246 -1.100 -12.237 1.00 97.62 380 ALA A CA 1
ATOM 2877 C C . ALA A 1 380 ? 5.358 -1.658 -11.323 1.00 97.62 380 ALA A C 1
ATOM 2879 O O . ALA A 1 380 ? 6.169 -0.909 -10.782 1.00 97.62 380 ALA A O 1
ATOM 2880 N N . SER A 1 381 ? 5.348 -2.965 -11.049 1.00 98.00 381 SER A N 1
ATOM 2881 C CA . SER A 1 381 ? 6.286 -3.592 -10.111 1.00 98.00 381 SER A CA 1
ATOM 2882 C C . SER A 1 381 ? 7.653 -3.848 -10.740 1.00 98.00 381 SER A C 1
ATOM 2884 O O . SER A 1 381 ? 7.753 -4.215 -11.912 1.00 98.00 381 SER A O 1
ATOM 2886 N N . SER A 1 382 ? 8.710 -3.717 -9.932 1.00 98.31 382 SER A N 1
ATOM 2887 C CA . SER A 1 382 ? 10.053 -4.173 -10.299 1.00 98.31 382 SER A CA 1
ATOM 2888 C C . SER A 1 382 ? 10.286 -5.675 -10.072 1.00 98.31 382 SER A C 1
ATOM 2890 O O . SER A 1 382 ? 11.416 -6.158 -10.157 1.00 98.31 382 SER A O 1
ATOM 2892 N N . ARG A 1 383 ? 9.225 -6.421 -9.745 1.00 98.25 383 ARG A N 1
ATOM 2893 C CA . ARG A 1 383 ? 9.202 -7.871 -9.520 1.00 98.25 383 ARG A CA 1
ATOM 2894 C C . ARG A 1 383 ? 8.029 -8.494 -10.280 1.00 98.25 383 ARG A C 1
ATOM 2896 O O . ARG A 1 383 ? 7.084 -7.806 -10.667 1.00 98.25 383 ARG A O 1
ATOM 2903 N N . THR A 1 384 ? 8.094 -9.801 -10.508 1.00 98.81 384 THR A N 1
ATOM 2904 C CA . THR A 1 384 ? 7.012 -10.552 -11.162 1.00 98.81 384 THR A CA 1
ATOM 2905 C C . THR A 1 384 ? 5.828 -10.761 -10.205 1.00 98.81 384 THR A C 1
ATOM 2907 O O . THR A 1 384 ? 5.966 -10.619 -8.981 1.00 98.81 384 THR A O 1
ATOM 2910 N N . ILE A 1 385 ? 4.648 -11.087 -10.752 1.00 98.88 385 ILE A N 1
ATOM 2911 C CA . ILE A 1 385 ? 3.452 -11.439 -9.957 1.00 98.88 385 ILE A CA 1
ATOM 2912 C C . ILE A 1 385 ? 3.754 -12.673 -9.103 1.00 98.88 385 ILE A C 1
ATOM 2914 O O . ILE A 1 385 ? 3.449 -12.708 -7.911 1.00 98.88 385 ILE A O 1
ATOM 2918 N N . GLU A 1 386 ? 4.405 -13.652 -9.718 1.00 98.75 386 GLU A N 1
ATOM 2919 C CA . GLU A 1 386 ? 4.724 -14.958 -9.163 1.00 98.75 386 GLU A CA 1
ATOM 2920 C C . GLU A 1 386 ? 5.735 -14.851 -8.013 1.00 98.75 386 GLU A C 1
ATOM 2922 O O . GLU A 1 386 ? 5.499 -15.393 -6.933 1.00 98.75 386 GLU A O 1
ATOM 2927 N N . ASP A 1 387 ? 6.826 -14.096 -8.178 1.00 98.75 387 ASP A N 1
ATOM 2928 C CA . ASP A 1 387 ? 7.826 -13.928 -7.114 1.00 98.75 387 ASP A CA 1
ATOM 2929 C C . ASP A 1 387 ? 7.269 -13.139 -5.934 1.00 98.75 387 ASP A C 1
ATOM 2931 O O . ASP A 1 387 ? 7.539 -13.459 -4.774 1.00 98.75 387 ASP A O 1
ATOM 2935 N N . THR A 1 388 ? 6.454 -12.123 -6.214 1.00 98.75 388 THR A N 1
ATOM 2936 C CA . THR A 1 388 ? 5.794 -11.335 -5.170 1.00 98.75 388 THR A CA 1
ATOM 2937 C C . THR A 1 388 ? 4.802 -12.196 -4.389 1.00 98.75 388 THR A C 1
ATOM 2939 O O . THR A 1 388 ? 4.749 -12.120 -3.157 1.00 98.75 388 THR A O 1
ATOM 2942 N N . ALA A 1 389 ? 4.064 -13.072 -5.078 1.00 98.75 389 ALA A N 1
ATOM 2943 C CA . ALA A 1 389 ? 3.199 -14.056 -4.445 1.00 98.75 389 ALA A CA 1
ATOM 2944 C C . ALA A 1 389 ? 3.994 -15.093 -3.635 1.00 98.75 389 ALA A C 1
ATOM 2946 O O . ALA A 1 389 ? 3.674 -15.400 -2.489 1.00 98.75 389 ALA A O 1
ATOM 2947 N N . LYS A 1 390 ? 5.117 -15.584 -4.142 1.00 98.62 390 LYS A N 1
ATOM 2948 C CA . LYS A 1 390 ? 5.981 -16.454 -3.342 1.00 98.62 390 LYS A CA 1
ATOM 2949 C C . LYS A 1 390 ? 6.481 -15.740 -2.079 1.00 98.62 390 LYS A C 1
ATOM 2951 O O . LYS A 1 390 ? 6.431 -16.302 -0.988 1.00 98.62 390 LYS A O 1
ATOM 2956 N N . ALA A 1 391 ? 6.897 -14.480 -2.206 1.00 98.50 391 ALA A N 1
ATOM 2957 C CA . ALA A 1 391 ? 7.412 -13.675 -1.102 1.00 98.50 391 ALA A CA 1
ATOM 2958 C C . ALA A 1 391 ? 6.361 -13.363 -0.030 1.00 98.50 391 ALA A C 1
ATOM 2960 O O . ALA A 1 391 ? 6.706 -13.319 1.147 1.00 98.50 391 ALA A O 1
ATOM 2961 N N . SER A 1 392 ? 5.087 -13.183 -0.394 1.00 97.62 392 SER A N 1
ATOM 2962 C CA . SER A 1 392 ? 4.042 -12.969 0.617 1.00 97.62 392 SER A CA 1
ATOM 2963 C C . SER A 1 392 ? 3.537 -14.266 1.277 1.00 97.62 392 SER A C 1
ATOM 2965 O O . SER A 1 392 ? 2.670 -14.191 2.136 1.00 97.62 392 SER A O 1
ATOM 2967 N N . GLY A 1 393 ? 4.075 -15.452 0.950 1.00 96.94 393 GLY A N 1
ATOM 2968 C CA . GLY A 1 393 ? 3.826 -16.693 1.706 1.00 96.94 393 GLY A CA 1
ATOM 2969 C C . GLY A 1 393 ? 2.345 -17.076 1.781 1.00 96.94 393 GLY A C 1
ATOM 2970 O O . GLY A 1 393 ? 1.706 -17.217 0.746 1.00 96.94 393 GLY A O 1
ATOM 2971 N N . SER A 1 394 ? 1.782 -17.193 2.987 1.00 94.38 394 SER A N 1
ATOM 2972 C CA . SER A 1 394 ? 0.331 -17.322 3.232 1.00 94.38 394 SER A CA 1
ATOM 2973 C C . SER A 1 394 ? -0.357 -15.989 3.571 1.00 94.38 394 SER A C 1
ATOM 2975 O O . SER A 1 394 ? -1.562 -15.956 3.812 1.00 94.38 394 SER A O 1
ATOM 2977 N N . GLY A 1 395 ? 0.391 -14.883 3.589 1.00 95.31 395 GLY A N 1
ATOM 2978 C CA . GLY A 1 395 ? -0.114 -13.557 3.917 1.00 95.31 395 GLY A CA 1
ATOM 2979 C C . GLY A 1 395 ? -1.147 -13.032 2.912 1.00 95.31 395 GLY A C 1
ATOM 2980 O O . GLY A 1 395 ? -1.167 -13.438 1.744 1.00 95.31 395 GLY A O 1
ATOM 2981 N N . PRO A 1 396 ? -2.022 -12.110 3.337 1.00 96.31 396 PRO A N 1
ATOM 2982 C CA . PRO A 1 396 ? -3.019 -11.525 2.454 1.00 96.31 396 PRO A CA 1
ATOM 2983 C C . PRO A 1 396 ? -2.376 -10.619 1.399 1.00 96.31 396 PRO A C 1
ATOM 2985 O O . PRO A 1 396 ? -1.484 -9.822 1.696 1.00 96.31 396 PRO A O 1
ATOM 2988 N N . ARG A 1 397 ? -2.864 -10.705 0.159 1.00 98.25 397 ARG A N 1
ATOM 2989 C CA . ARG A 1 397 ? -2.372 -9.886 -0.954 1.00 98.25 397 ARG A CA 1
ATOM 2990 C C . ARG A 1 397 ? -3.469 -9.529 -1.940 1.00 98.25 397 ARG A C 1
ATOM 2992 O O . ARG A 1 397 ? -4.301 -10.367 -2.291 1.00 98.25 397 ARG A O 1
ATOM 2999 N N . TRP A 1 398 ? -3.433 -8.293 -2.410 1.00 98.88 398 TRP A N 1
ATOM 3000 C CA . TRP A 1 398 ? -4.308 -7.769 -3.454 1.00 98.88 398 TRP A CA 1
ATOM 3001 C C . TRP A 1 398 ? -3.466 -7.268 -4.617 1.00 98.88 398 TRP A C 1
ATOM 3003 O O . TRP A 1 398 ? -2.265 -7.035 -4.474 1.00 98.88 398 TRP A O 1
ATOM 3013 N N . TYR A 1 399 ? -4.084 -7.134 -5.780 1.00 98.94 399 TYR A N 1
ATOM 3014 C CA . TYR A 1 399 ? -3.392 -6.680 -6.973 1.00 98.94 399 TYR A CA 1
ATOM 3015 C C . TYR A 1 399 ? -3.991 -5.374 -7.456 1.00 98.94 399 TYR A C 1
ATOM 3017 O O . TYR A 1 399 ? -5.202 -5.260 -7.620 1.00 98.94 399 TYR A O 1
ATOM 3025 N N . GLN A 1 400 ? -3.138 -4.390 -7.696 1.00 98.88 400 GLN A N 1
ATOM 3026 C CA . GLN A 1 400 ? -3.504 -3.133 -8.309 1.00 98.88 400 GLN A CA 1
ATOM 3027 C C . GLN A 1 400 ? -3.250 -3.190 -9.812 1.00 98.88 400 GLN A C 1
ATOM 3029 O O . GLN A 1 400 ? -2.115 -3.355 -10.261 1.00 98.88 400 GLN A O 1
ATOM 3034 N N . LEU A 1 401 ? -4.318 -2.982 -10.576 1.00 98.75 401 LEU A N 1
ATOM 3035 C CA . LEU A 1 401 ? -4.333 -2.940 -12.027 1.00 98.75 401 LEU A CA 1
ATOM 3036 C C . LEU A 1 401 ? -4.175 -1.499 -12.522 1.00 98.75 401 LEU A C 1
ATOM 3038 O O . LEU A 1 401 ? -5.028 -0.645 -12.254 1.00 98.75 401 LEU A O 1
ATOM 3042 N N . TYR A 1 402 ? -3.092 -1.224 -13.251 1.00 98.56 402 TYR A N 1
ATOM 3043 C CA . TYR A 1 402 ? -3.106 -0.173 -14.266 1.00 98.56 402 TYR A CA 1
ATOM 3044 C C . TYR A 1 402 ? -3.650 -0.807 -15.526 1.00 98.56 402 TYR A C 1
ATOM 3046 O O . TYR A 1 402 ? -2.996 -1.668 -16.101 1.00 98.56 402 TYR A O 1
ATOM 3054 N N . TRP A 1 403 ? -4.877 -0.443 -15.886 1.00 97.62 403 TRP A N 1
ATOM 3055 C CA . TRP A 1 403 ? -5.657 -1.169 -16.878 1.00 97.62 403 TRP A CA 1
ATOM 3056 C C . TRP A 1 403 ? -4.983 -1.124 -18.253 1.00 97.62 403 TRP A C 1
ATOM 3058 O O . TRP A 1 403 ? -5.011 -0.063 -18.885 1.00 97.62 403 TRP A O 1
ATOM 3068 N N . PRO A 1 404 ? -4.419 -2.252 -18.739 1.00 97.75 404 PRO A N 1
ATOM 3069 C CA . PRO A 1 404 ? -3.770 -2.295 -20.040 1.00 97.75 404 PRO A CA 1
ATOM 3070 C C . PRO A 1 404 ? -4.719 -1.816 -21.134 1.00 97.75 404 PRO A C 1
ATOM 3072 O O . PRO A 1 404 ? -5.917 -2.109 -21.085 1.00 97.75 404 PRO A O 1
ATOM 3075 N N . ARG A 1 405 ? -4.215 -1.110 -22.151 1.00 96.38 405 ARG A N 1
ATOM 3076 C CA . ARG A 1 405 ? -5.036 -0.739 -23.318 1.00 96.38 405 ARG A CA 1
ATOM 3077 C C . ARG A 1 405 ? -5.601 -1.973 -24.029 1.00 96.38 405 ARG A C 1
ATOM 3079 O O . ARG A 1 405 ? -6.692 -1.892 -24.591 1.00 96.38 405 ARG A O 1
ATOM 3086 N N . SER A 1 406 ? -4.888 -3.099 -23.966 1.00 97.31 406 SER A N 1
ATOM 3087 C CA . SER A 1 406 ? -5.262 -4.346 -24.627 1.00 97.31 406 SER A CA 1
ATOM 3088 C C . SER A 1 406 ? -6.009 -5.321 -23.710 1.00 97.31 406 SER A C 1
ATOM 3090 O O . SER A 1 406 ? -5.574 -5.614 -22.592 1.00 97.31 406 SER A O 1
ATOM 3092 N N . ASN A 1 407 ? -7.115 -5.882 -24.204 1.00 98.06 407 ASN A N 1
ATOM 3093 C CA . ASN A 1 407 ? -7.949 -6.804 -23.428 1.00 98.06 407 ASN A CA 1
ATOM 3094 C C . ASN A 1 407 ? -7.277 -8.161 -23.181 1.00 98.06 407 ASN A C 1
ATOM 3096 O O . ASN A 1 407 ? -7.343 -8.665 -22.072 1.00 98.06 407 ASN A O 1
ATOM 3100 N N . ASP A 1 408 ? -6.605 -8.743 -24.167 1.00 98.50 408 ASP A N 1
ATOM 3101 C CA . ASP A 1 408 ? -5.842 -9.995 -24.044 1.00 98.50 408 ASP A CA 1
ATOM 3102 C C . ASP A 1 408 ? -4.720 -9.908 -22.994 1.00 98.50 408 ASP A C 1
ATOM 3104 O O . ASP A 1 408 ? -4.605 -10.800 -22.156 1.00 98.50 408 ASP A O 1
ATOM 3108 N N . VAL A 1 409 ? -3.952 -8.811 -22.971 1.00 98.56 409 VAL A N 1
ATOM 3109 C CA . VAL A 1 409 ? -2.954 -8.561 -21.914 1.00 98.56 409 VAL A CA 1
ATOM 3110 C C . VAL A 1 409 ? -3.653 -8.438 -20.561 1.00 98.56 409 VAL A C 1
ATOM 3112 O O . VAL A 1 409 ? -3.229 -9.060 -19.593 1.00 98.56 409 VAL A O 1
ATOM 3115 N N . THR A 1 410 ? -4.771 -7.706 -20.494 1.00 98.69 410 THR A N 1
ATOM 3116 C CA . THR A 1 410 ? -5.568 -7.602 -19.261 1.00 98.69 410 THR A CA 1
ATOM 3117 C C . THR A 1 410 ? -6.002 -8.984 -18.757 1.00 98.69 410 THR A C 1
ATOM 3119 O O . THR A 1 410 ? -5.791 -9.293 -17.589 1.00 98.69 410 THR A O 1
ATOM 3122 N N . LEU A 1 411 ? -6.543 -9.843 -19.626 1.00 98.81 411 LEU A N 1
ATOM 3123 C CA . LEU A 1 411 ? -6.965 -11.204 -19.275 1.00 98.81 411 LEU A CA 1
ATOM 3124 C C . LEU A 1 411 ? -5.791 -12.070 -18.798 1.00 98.81 411 LEU A C 1
ATOM 3126 O O . LEU A 1 411 ? -5.932 -12.796 -17.814 1.00 98.81 411 LEU A O 1
ATOM 3130 N N . SER A 1 412 ? -4.630 -11.964 -19.452 1.00 98.81 412 SER A N 1
ATOM 3131 C CA . SER A 1 412 ? -3.401 -12.656 -19.047 1.00 98.81 412 SER A CA 1
ATOM 3132 C C . SER A 1 412 ? -2.990 -12.276 -17.623 1.00 98.81 412 SER A C 1
ATOM 3134 O O . SER A 1 412 ? -2.798 -13.147 -16.768 1.00 98.81 412 SER A O 1
ATOM 3136 N N . LEU A 1 413 ? -2.953 -10.971 -17.329 1.00 98.75 413 LEU A N 1
ATOM 3137 C CA . LEU A 1 413 ? -2.628 -10.464 -15.998 1.00 98.75 413 LEU A CA 1
ATOM 3138 C C . LEU A 1 413 ? -3.644 -10.933 -14.954 1.00 98.75 413 LEU A C 1
ATOM 3140 O O . LEU A 1 413 ? -3.241 -11.461 -13.921 1.00 98.75 413 LEU A O 1
ATOM 3144 N N . LEU A 1 414 ? -4.950 -10.806 -15.220 1.00 98.81 414 LEU A N 1
ATOM 3145 C CA . LEU A 1 414 ? -5.996 -11.257 -14.292 1.00 98.81 414 LEU A CA 1
ATOM 3146 C C . LEU A 1 414 ? -5.890 -12.760 -13.998 1.00 98.81 414 LEU A C 1
ATOM 3148 O O . LEU A 1 414 ? -5.995 -13.170 -12.841 1.00 98.81 414 LEU A O 1
ATOM 3152 N N . SER A 1 415 ? -5.617 -13.575 -15.021 1.00 98.62 415 SER A N 1
ATOM 3153 C CA . SER A 1 415 ? -5.403 -15.015 -14.864 1.00 98.62 415 SER A CA 1
ATOM 3154 C C . SER A 1 415 ? -4.192 -15.315 -13.980 1.00 98.62 415 SER A C 1
ATOM 3156 O O . SER A 1 415 ? -4.289 -16.125 -13.058 1.00 98.62 415 SER A O 1
ATOM 3158 N N . ARG A 1 416 ? -3.056 -14.647 -14.217 1.00 98.75 416 ARG A N 1
ATOM 3159 C CA . ARG A 1 416 ? -1.831 -14.819 -13.416 1.00 98.75 416 ARG A CA 1
ATOM 3160 C C . ARG A 1 416 ? -2.029 -14.390 -11.968 1.00 98.75 416 ARG A C 1
ATOM 3162 O O . ARG A 1 416 ? -1.627 -15.104 -11.054 1.00 98.75 416 ARG A O 1
ATOM 3169 N N . VAL A 1 417 ? -2.691 -13.259 -11.753 1.00 98.69 417 VAL A N 1
ATOM 3170 C CA . VAL A 1 417 ? -3.050 -12.739 -10.428 1.00 98.69 417 VAL A CA 1
ATOM 3171 C C . VAL A 1 417 ? -3.931 -13.743 -9.678 1.00 98.69 417 VAL A C 1
ATOM 3173 O O . VAL A 1 417 ? -3.612 -14.117 -8.550 1.00 98.69 417 VAL A O 1
ATOM 3176 N N . LYS A 1 418 ? -4.987 -14.262 -10.317 1.00 98.31 418 LYS A N 1
ATOM 3177 C CA . LYS A 1 418 ? -5.875 -15.270 -9.717 1.00 98.31 418 LYS A CA 1
ATOM 3178 C C . LYS A 1 418 ? -5.131 -16.569 -9.389 1.00 98.31 418 LYS A C 1
ATOM 3180 O O . LYS A 1 418 ? -5.276 -17.093 -8.287 1.00 98.31 418 LYS A O 1
ATOM 3185 N N . ALA A 1 419 ? -4.293 -17.056 -10.306 1.00 98.44 419 ALA A N 1
ATOM 3186 C CA . ALA A 1 419 ? -3.497 -18.271 -10.115 1.00 98.44 419 ALA A CA 1
ATOM 3187 C C . ALA A 1 419 ? -2.498 -18.166 -8.947 1.00 98.44 419 ALA A C 1
ATOM 3189 O O . ALA A 1 419 ? -2.140 -19.178 -8.352 1.00 98.44 419 ALA A O 1
ATOM 3190 N N . ASN A 1 420 ? -2.084 -16.947 -8.594 1.00 98.56 420 ASN A N 1
ATOM 3191 C CA . ASN A 1 420 ? -1.122 -16.669 -7.530 1.00 98.56 420 ASN A CA 1
ATOM 3192 C C . ASN A 1 420 ? -1.774 -16.188 -6.217 1.00 98.56 420 ASN A C 1
ATOM 3194 O O . ASN A 1 420 ? -1.109 -15.597 -5.364 1.00 98.56 420 ASN A O 1
ATOM 3198 N N . GLY A 1 421 ? -3.074 -16.443 -6.030 1.00 97.75 421 GLY A N 1
ATOM 3199 C CA . GLY A 1 421 ? -3.747 -16.271 -4.737 1.00 97.75 421 GLY A CA 1
ATOM 3200 C C . GLY A 1 421 ? -3.988 -14.819 -4.317 1.00 97.75 421 GLY A C 1
ATOM 3201 O O . GLY A 1 421 ? -4.208 -14.547 -3.137 1.00 97.75 421 GLY A O 1
ATOM 3202 N N . PHE A 1 422 ? -3.953 -13.876 -5.258 1.00 98.69 422 PHE A N 1
ATOM 3203 C CA . PHE A 1 422 ? -4.418 -12.516 -5.007 1.00 98.69 422 PHE A CA 1
ATOM 3204 C C . PHE A 1 422 ? -5.941 -12.504 -4.889 1.00 98.69 422 PHE A C 1
ATOM 3206 O O . PHE A 1 422 ? -6.636 -13.066 -5.733 1.00 98.69 422 PHE A O 1
ATOM 3213 N N . THR A 1 423 ? -6.464 -11.869 -3.839 1.00 98.00 423 THR A N 1
ATOM 3214 C CA . THR A 1 423 ? -7.884 -12.016 -3.481 1.00 98.00 423 THR A CA 1
ATOM 3215 C C . THR A 1 423 ? -8.763 -10.839 -3.874 1.00 98.00 423 THR A C 1
ATOM 3217 O O . THR A 1 423 ? -9.959 -11.042 -4.024 1.00 98.00 423 THR A O 1
ATOM 3220 N N . ALA A 1 424 ? -8.209 -9.644 -4.097 1.00 98.75 424 ALA A N 1
ATOM 3221 C CA . ALA A 1 424 ? -8.952 -8.475 -4.578 1.00 98.75 424 ALA A CA 1
ATOM 3222 C C . ALA A 1 424 ? -8.203 -7.748 -5.702 1.00 98.75 424 ALA A C 1
ATOM 3224 O O . ALA A 1 424 ? -6.967 -7.744 -5.739 1.00 98.75 424 ALA A O 1
ATOM 3225 N N . LEU A 1 425 ? -8.971 -7.105 -6.585 1.00 98.88 425 LEU A N 1
ATOM 3226 C CA . LEU A 1 425 ? -8.483 -6.324 -7.717 1.00 98.88 425 LEU A CA 1
ATOM 3227 C C . LEU A 1 425 ? -8.751 -4.837 -7.478 1.00 98.88 425 LEU A C 1
ATOM 3229 O O . LEU A 1 425 ? -9.898 -4.404 -7.407 1.00 98.88 425 LEU A O 1
ATOM 3233 N N . VAL A 1 426 ? -7.684 -4.051 -7.389 1.00 98.94 426 VAL A N 1
ATOM 3234 C CA . VAL A 1 426 ? -7.722 -2.599 -7.208 1.00 98.94 426 VAL A CA 1
ATOM 3235 C C . VAL A 1 426 ? -7.468 -1.916 -8.549 1.00 98.94 426 VAL A C 1
ATOM 3237 O O . VAL A 1 426 ? -6.348 -1.899 -9.044 1.00 98.94 426 VAL A O 1
ATOM 3240 N N . VAL A 1 427 ? -8.488 -1.324 -9.156 1.00 98.75 427 VAL A N 1
ATOM 3241 C CA . VAL A 1 427 ? -8.369 -0.613 -10.433 1.00 98.75 427 VAL A CA 1
ATOM 3242 C C . VAL A 1 427 ? -8.028 0.847 -10.157 1.00 98.75 427 VAL A C 1
ATOM 3244 O O . VAL A 1 427 ? -8.837 1.579 -9.588 1.00 98.75 427 VAL A O 1
ATOM 3247 N N . THR A 1 428 ? -6.829 1.281 -10.545 1.00 98.62 428 THR A N 1
ATOM 3248 C CA . THR A 1 428 ? -6.410 2.680 -10.363 1.00 98.62 428 THR A CA 1
ATOM 3249 C C . THR A 1 428 ? -6.880 3.527 -11.537 1.00 98.62 428 THR A C 1
ATOM 3251 O O . THR A 1 428 ? -6.466 3.291 -12.671 1.00 98.62 428 THR A O 1
ATOM 3254 N N . LEU A 1 429 ? -7.713 4.529 -11.257 1.00 97.94 429 LEU A N 1
ATOM 3255 C CA . LEU A 1 429 ? -8.382 5.358 -12.267 1.00 97.94 429 LEU A CA 1
ATOM 3256 C C . LEU A 1 429 ? -7.681 6.702 -12.533 1.00 97.94 429 LEU A C 1
ATOM 3258 O O . LEU A 1 429 ? -7.989 7.380 -13.507 1.00 97.94 429 LEU A O 1
ATOM 3262 N N . ASP A 1 430 ? -6.733 7.100 -11.684 1.00 96.50 430 ASP A N 1
ATOM 3263 C CA . ASP A 1 430 ? -6.149 8.451 -11.658 1.00 96.50 430 ASP A CA 1
ATOM 3264 C C . ASP A 1 430 ? -4.758 8.566 -12.323 1.00 96.50 430 ASP A C 1
ATOM 3266 O O . ASP A 1 430 ? -4.082 9.589 -12.201 1.00 96.50 430 ASP A O 1
ATOM 3270 N N . THR A 1 431 ? -4.303 7.526 -13.036 1.00 94.12 431 THR A N 1
ATOM 3271 C CA . THR A 1 431 ? -2.959 7.479 -13.657 1.00 94.12 431 THR A CA 1
ATOM 3272 C C . THR A 1 431 ? -2.959 6.881 -15.076 1.00 94.12 431 THR A C 1
ATOM 3274 O O . THR A 1 431 ? -2.008 6.218 -15.479 1.00 94.12 431 THR A O 1
ATOM 3277 N N . PHE A 1 432 ? -3.998 7.113 -15.886 1.00 92.12 432 PHE A N 1
ATOM 3278 C CA . PHE A 1 432 ? -3.944 6.751 -17.319 1.00 92.12 432 PHE A CA 1
ATOM 3279 C C . PHE A 1 432 ? -2.873 7.545 -18.089 1.00 92.12 432 PHE A C 1
ATOM 3281 O O . PHE A 1 432 ? -2.378 7.085 -19.116 1.00 92.12 432 PHE A O 1
ATOM 3288 N N . LEU A 1 433 ? -2.492 8.710 -17.553 1.00 92.25 433 LEU A N 1
ATOM 3289 C CA . LEU A 1 433 ? -1.329 9.511 -17.927 1.00 92.25 433 LEU A CA 1
ATOM 3290 C C . LEU A 1 433 ? -0.420 9.706 -16.709 1.00 92.25 433 LEU A C 1
ATOM 3292 O O . LEU A 1 433 ? -0.874 9.684 -15.559 1.00 92.25 433 LEU A O 1
ATOM 3296 N N . LEU A 1 434 ? 0.865 9.945 -16.965 1.00 91.94 434 LEU A N 1
ATOM 3297 C CA . LEU A 1 434 ? 1.802 10.349 -15.921 1.00 91.94 434 LEU A CA 1
ATOM 3298 C C . LEU A 1 434 ? 1.524 11.800 -15.504 1.00 91.94 434 LEU A C 1
ATOM 3300 O O . LEU A 1 434 ? 1.335 12.672 -16.352 1.00 91.94 434 LEU A O 1
ATOM 3304 N N . GLY A 1 435 ? 1.487 12.052 -14.194 1.00 93.62 435 GLY A N 1
ATOM 3305 C CA . GLY A 1 435 ? 1.330 13.402 -13.655 1.00 93.62 435 GLY A CA 1
ATOM 3306 C C . GLY A 1 435 ? 2.528 14.300 -13.972 1.00 93.62 435 GLY A C 1
ATOM 3307 O O . GLY A 1 435 ? 3.656 13.828 -14.114 1.00 93.62 435 GLY A O 1
ATOM 3308 N N . TRP A 1 436 ? 2.298 15.612 -14.035 1.00 95.69 436 TRP A N 1
ATOM 3309 C CA . TRP A 1 436 ? 3.364 16.591 -14.254 1.00 95.69 436 TRP A CA 1
ATOM 3310 C C . TRP A 1 436 ? 4.214 16.759 -12.991 1.00 95.69 436 TRP A C 1
ATOM 3312 O O . TRP A 1 436 ? 3.790 17.416 -12.039 1.00 95.69 436 TRP A O 1
ATOM 3322 N N . ARG A 1 437 ? 5.410 16.165 -12.969 1.00 95.62 437 ARG A N 1
ATOM 3323 C CA . ARG A 1 437 ? 6.300 16.104 -11.800 1.00 95.62 437 ARG A CA 1
ATOM 3324 C C . ARG A 1 437 ? 7.630 16.806 -12.095 1.00 95.62 437 ARG A C 1
ATOM 3326 O O . ARG A 1 437 ? 8.512 16.193 -12.689 1.00 95.62 437 ARG A O 1
ATOM 3333 N N . PRO A 1 438 ? 7.806 18.080 -11.689 1.00 94.50 438 PRO A N 1
ATOM 3334 C CA . PRO A 1 438 ? 8.980 18.867 -12.078 1.00 94.50 438 PRO A CA 1
ATOM 3335 C C . PRO A 1 438 ? 10.331 18.253 -11.691 1.00 94.50 438 PRO A C 1
ATOM 3337 O O . PRO A 1 438 ? 11.291 18.397 -12.436 1.00 94.50 438 PRO A O 1
ATOM 3340 N N . HIS A 1 439 ? 10.399 17.542 -10.564 1.00 90.38 439 HIS A N 1
ATOM 3341 C CA . HIS A 1 439 ? 11.619 16.867 -10.109 1.00 90.38 439 HIS A CA 1
ATOM 3342 C C . HIS A 1 439 ? 12.017 15.700 -11.024 1.00 90.38 439 HIS A C 1
ATOM 3344 O O . HIS A 1 439 ? 13.188 15.578 -11.361 1.00 90.38 439 HIS A O 1
ATOM 3350 N N . ASP A 1 440 ? 11.053 14.889 -11.476 1.00 91.00 440 ASP A N 1
ATOM 3351 C CA . ASP A 1 440 ? 11.317 13.809 -12.434 1.00 91.00 440 ASP A CA 1
ATOM 3352 C C . ASP A 1 440 ? 11.742 14.402 -13.790 1.00 91.00 440 ASP A C 1
ATOM 3354 O O . ASP A 1 440 ? 12.660 13.900 -14.431 1.00 91.00 440 ASP A O 1
ATOM 3358 N N . LEU A 1 441 ? 11.113 15.505 -14.217 1.00 91.56 441 LEU A N 1
ATOM 3359 C CA . LEU A 1 441 ? 11.415 16.173 -15.490 1.00 91.56 441 LEU A CA 1
ATOM 3360 C C . LEU A 1 441 ? 12.799 16.831 -15.513 1.00 91.56 441 LEU A C 1
ATOM 3362 O O . LEU A 1 441 ? 13.471 16.786 -16.540 1.00 91.56 441 LEU A O 1
ATOM 3366 N N . GLN A 1 442 ? 13.226 17.431 -14.398 1.00 89.19 442 GLN A N 1
ATOM 3367 C CA . GLN A 1 442 ? 14.526 18.096 -14.286 1.00 89.19 442 GLN A CA 1
ATOM 3368 C C . GLN A 1 442 ? 15.684 17.132 -14.568 1.00 89.19 442 GLN A C 1
ATOM 3370 O O . GLN A 1 442 ? 16.610 17.488 -15.294 1.00 89.19 442 GLN A O 1
ATOM 3375 N N . ASP A 1 443 ? 15.597 15.913 -14.035 1.00 86.94 443 ASP A N 1
ATOM 3376 C CA . ASP A 1 443 ? 16.644 14.896 -14.159 1.00 86.94 443 ASP A CA 1
ATOM 3377 C C . ASP A 1 443 ? 16.312 13.826 -15.215 1.00 86.94 443 ASP A C 1
ATOM 3379 O O . ASP A 1 443 ? 17.039 12.843 -15.348 1.00 86.94 443 ASP A O 1
ATOM 3383 N N . SER A 1 444 ? 15.210 13.994 -15.962 1.00 91.25 444 SER A N 1
ATOM 3384 C CA . SER A 1 444 ? 14.659 12.982 -16.884 1.00 91.25 444 SER A CA 1
ATOM 3385 C C . SER A 1 444 ? 14.527 11.593 -16.235 1.00 91.25 444 SER A C 1
ATOM 3387 O O . SER A 1 444 ? 14.776 10.557 -16.852 1.00 91.25 444 SER A O 1
ATOM 3389 N N . TYR A 1 445 ? 14.148 11.564 -14.957 1.00 92.81 445 TYR A N 1
ATOM 3390 C CA . TYR A 1 445 ? 14.180 10.369 -14.126 1.00 92.81 445 TYR A CA 1
ATOM 3391 C C . TYR A 1 445 ? 12.896 9.547 -14.275 1.00 92.81 445 TYR A C 1
ATOM 3393 O O . TYR A 1 445 ? 11.927 9.716 -13.536 1.00 92.81 445 TYR A O 1
ATOM 3401 N N . LEU A 1 446 ? 12.892 8.617 -15.233 1.00 93.50 446 LEU A N 1
ATOM 3402 C CA . LEU A 1 446 ? 11.775 7.697 -15.452 1.00 93.50 446 LEU A CA 1
ATOM 3403 C C . LEU A 1 446 ? 12.275 6.248 -15.606 1.00 93.50 446 LEU A C 1
ATOM 3405 O O . LEU A 1 446 ? 12.588 5.827 -16.718 1.00 93.50 446 LEU A O 1
ATOM 3409 N N . PRO A 1 447 ? 12.330 5.449 -14.519 1.00 95.88 447 PRO A N 1
ATOM 3410 C CA . PRO A 1 447 ? 12.938 4.110 -14.535 1.00 95.88 447 PRO A CA 1
ATOM 3411 C C . PRO A 1 447 ? 12.339 3.128 -15.555 1.00 95.88 447 PRO A C 1
ATOM 3413 O O . PRO A 1 447 ? 13.032 2.219 -16.015 1.00 95.88 447 PRO A O 1
ATOM 3416 N N . PHE A 1 448 ? 11.080 3.330 -15.960 1.00 95.38 448 PHE A N 1
ATOM 3417 C CA . PHE A 1 448 ? 10.437 2.533 -17.009 1.00 95.38 448 PHE A CA 1
ATOM 3418 C C . PHE A 1 448 ? 11.211 2.570 -18.328 1.00 95.38 448 PHE A C 1
ATOM 3420 O O . PHE A 1 448 ? 11.258 1.561 -19.020 1.00 95.38 448 PHE A O 1
ATOM 3427 N N . PHE A 1 449 ? 11.862 3.692 -18.657 1.00 94.31 449 PHE A N 1
ATOM 3428 C CA . PHE A 1 449 ? 12.643 3.831 -19.893 1.00 94.31 449 PHE A CA 1
ATOM 3429 C C . PHE A 1 449 ? 13.915 2.981 -19.878 1.00 94.31 449 PHE A C 1
ATOM 3431 O O . PHE A 1 449 ? 14.487 2.736 -20.928 1.00 94.31 449 PHE A O 1
ATOM 3438 N N . HIS A 1 450 ? 14.312 2.473 -18.712 1.00 95.94 450 HIS A N 1
ATOM 3439 C CA . HIS A 1 450 ? 15.406 1.524 -18.537 1.00 95.94 450 HIS A CA 1
ATOM 3440 C C . HIS A 1 450 ? 14.916 0.113 -18.173 1.00 95.94 450 HIS A C 1
ATOM 3442 O O . HIS A 1 450 ? 15.679 -0.705 -17.665 1.00 95.94 450 HIS A O 1
ATOM 3448 N N . GLY A 1 451 ? 13.633 -0.183 -18.408 1.00 96.69 451 GLY A N 1
ATOM 3449 C CA . GLY A 1 451 ? 13.052 -1.501 -18.153 1.00 96.69 451 GLY A CA 1
ATOM 3450 C C . GLY A 1 451 ? 12.873 -1.840 -16.670 1.00 96.69 451 GLY A C 1
ATOM 3451 O O . GLY A 1 451 ? 12.782 -3.015 -16.312 1.00 96.69 451 GLY A O 1
ATOM 3452 N N . ILE A 1 452 ? 12.797 -0.840 -15.788 1.00 97.12 452 ILE A N 1
ATOM 3453 C CA . ILE A 1 452 ? 12.534 -1.039 -14.357 1.00 97.12 452 ILE A CA 1
ATOM 3454 C C . ILE A 1 452 ? 11.083 -0.673 -14.052 1.00 97.12 452 ILE A C 1
ATOM 3456 O O . ILE A 1 452 ? 10.614 0.397 -14.432 1.00 97.12 452 ILE A O 1
ATOM 3460 N N . GLY A 1 453 ? 10.367 -1.546 -13.339 1.00 97.00 453 GLY A N 1
ATOM 3461 C CA . GLY A 1 453 ? 8.940 -1.348 -13.058 1.00 97.00 453 GLY A CA 1
ATOM 3462 C C . GLY A 1 453 ? 8.015 -1.959 -14.108 1.00 97.00 453 GLY A C 1
ATOM 3463 O O . GLY A 1 453 ? 6.813 -1.708 -14.091 1.00 97.00 453 GLY A O 1
ATOM 3464 N N . VAL A 1 454 ? 8.572 -2.740 -15.034 1.00 98.06 454 VAL A N 1
ATOM 3465 C CA . VAL A 1 454 ? 7.839 -3.391 -16.129 1.00 98.06 454 VAL A CA 1
ATOM 3466 C C . VAL A 1 454 ? 7.868 -4.912 -16.022 1.00 98.06 454 VAL A C 1
ATOM 3468 O O . VAL A 1 454 ? 7.418 -5.603 -16.930 1.00 98.06 454 VAL A O 1
ATOM 3471 N N . GLN A 1 455 ? 8.358 -5.446 -14.899 1.00 98.56 455 GLN A N 1
ATOM 3472 C CA . GLN A 1 455 ? 8.576 -6.880 -14.701 1.00 98.56 455 GLN A CA 1
ATOM 3473 C C . GLN A 1 455 ? 7.277 -7.683 -14.764 1.00 98.56 455 GLN A C 1
ATOM 3475 O O . GLN A 1 455 ? 7.297 -8.841 -15.166 1.00 98.56 455 GLN A O 1
ATOM 3480 N N . VAL A 1 456 ? 6.134 -7.072 -14.443 1.00 98.62 456 VAL A N 1
ATOM 3481 C CA . VAL A 1 456 ? 4.808 -7.667 -14.671 1.00 98.62 456 VAL A CA 1
ATOM 3482 C C . VAL A 1 456 ? 4.568 -7.936 -16.160 1.00 98.62 456 VAL A C 1
ATOM 3484 O O . VAL A 1 456 ? 4.110 -9.024 -16.507 1.00 98.62 456 VAL A O 1
ATOM 3487 N N . GLY A 1 457 ? 4.907 -6.977 -17.025 1.00 98.25 457 GLY A N 1
ATOM 3488 C CA . GLY A 1 457 ? 4.783 -7.085 -18.476 1.00 98.25 457 GLY A CA 1
ATOM 3489 C C . GLY A 1 457 ? 5.822 -8.005 -19.094 1.00 98.25 457 GLY A C 1
ATOM 3490 O O . GLY A 1 457 ? 5.466 -8.899 -19.850 1.00 98.25 457 GLY A O 1
ATOM 3491 N N . THR A 1 458 ? 7.100 -7.855 -18.736 1.00 98.44 458 THR A N 1
ATOM 3492 C CA . THR A 1 458 ? 8.166 -8.692 -19.315 1.00 98.44 458 THR A CA 1
ATOM 3493 C C . THR A 1 458 ? 8.027 -10.160 -18.936 1.00 98.44 458 THR A C 1
ATOM 3495 O O . THR A 1 458 ? 8.452 -11.019 -19.697 1.00 98.44 458 THR A O 1
ATOM 3498 N N . SER A 1 459 ? 7.413 -10.470 -17.793 1.00 98.69 459 SER A N 1
ATOM 3499 C CA . SER A 1 459 ? 7.079 -11.847 -17.409 1.00 98.69 459 SER A CA 1
ATOM 3500 C C . SER A 1 459 ? 5.727 -12.326 -17.947 1.00 98.69 459 SER A C 1
ATOM 3502 O O . SER A 1 459 ? 5.369 -13.483 -17.735 1.00 98.69 459 SER A O 1
ATOM 3504 N N . ASP A 1 460 ? 4.960 -11.475 -18.636 1.00 98.81 460 ASP A N 1
ATOM 3505 C CA . ASP A 1 460 ? 3.664 -11.859 -19.184 1.00 98.81 460 ASP A CA 1
ATOM 3506 C C . ASP A 1 460 ? 3.805 -12.585 -20.534 1.00 98.81 460 ASP A C 1
ATOM 3508 O O . ASP A 1 460 ? 4.356 -12.023 -21.486 1.00 98.81 460 ASP A O 1
ATOM 3512 N N . PRO A 1 461 ? 3.285 -13.820 -20.663 1.00 98.50 461 PRO A N 1
ATOM 3513 C CA . PRO A 1 461 ? 3.425 -14.594 -21.891 1.00 98.50 461 PRO A CA 1
ATOM 3514 C C . PRO A 1 461 ? 2.656 -13.997 -23.072 1.00 98.50 461 PRO A C 1
ATOM 3516 O O . PRO A 1 461 ? 3.118 -14.120 -24.203 1.00 98.50 461 PRO A O 1
ATOM 3519 N N . VAL A 1 462 ? 1.520 -13.329 -22.845 1.00 98.69 462 VAL A N 1
ATOM 3520 C CA . VAL A 1 462 ? 0.718 -12.735 -23.926 1.00 98.69 462 VAL A CA 1
ATOM 3521 C C . VAL A 1 462 ? 1.369 -11.447 -24.418 1.00 98.69 462 VAL A C 1
ATOM 3523 O O . VAL A 1 462 ? 1.504 -11.253 -25.625 1.00 98.69 462 VAL A O 1
ATOM 3526 N N . PHE A 1 463 ? 1.836 -10.597 -23.503 1.00 98.56 463 PHE A N 1
ATOM 3527 C CA . PHE A 1 463 ? 2.586 -9.393 -23.848 1.00 98.56 463 PHE A CA 1
ATOM 3528 C C . PHE A 1 463 ? 3.860 -9.729 -24.633 1.00 98.56 463 PHE A C 1
ATOM 3530 O O . PHE A 1 463 ? 4.065 -9.187 -25.717 1.00 98.56 463 PHE A O 1
ATOM 3537 N N . MET A 1 464 ? 4.690 -10.654 -24.139 1.00 98.50 464 MET A N 1
ATOM 3538 C CA . MET A 1 464 ? 5.972 -10.979 -24.778 1.00 98.50 464 MET A CA 1
ATOM 3539 C C . MET A 1 464 ? 5.812 -11.712 -26.115 1.00 98.50 464 MET A C 1
ATOM 3541 O O . MET A 1 464 ? 6.570 -11.450 -27.056 1.00 98.50 464 MET A O 1
ATOM 3545 N N . ALA A 1 465 ? 4.787 -12.561 -26.255 1.00 98.31 465 ALA A N 1
ATOM 3546 C CA . ALA A 1 465 ? 4.510 -13.266 -27.505 1.00 98.31 465 ALA A CA 1
ATOM 3547 C C . ALA A 1 465 ? 4.203 -12.318 -28.677 1.00 98.31 465 ALA A C 1
ATOM 3549 O O . ALA A 1 465 ? 4.551 -12.635 -29.815 1.00 98.31 465 ALA A O 1
ATOM 3550 N N . ARG A 1 466 ? 3.635 -11.128 -28.421 1.00 97.50 466 ARG A N 1
ATOM 3551 C CA . ARG A 1 466 ? 3.392 -10.100 -29.458 1.00 97.50 466 ARG A CA 1
ATOM 3552 C C . ARG A 1 466 ? 4.665 -9.637 -30.158 1.00 97.50 466 ARG A C 1
ATOM 3554 O O . ARG A 1 466 ? 4.607 -9.195 -31.301 1.00 97.50 466 ARG A O 1
ATOM 3561 N N . TYR A 1 467 ? 5.800 -9.755 -29.477 1.00 97.44 467 TYR A N 1
ATOM 3562 C CA . TYR A 1 467 ? 7.112 -9.374 -29.987 1.00 97.44 467 TYR A CA 1
ATOM 3563 C C . TYR A 1 467 ? 7.970 -10.599 -30.339 1.00 97.44 467 TYR A C 1
ATOM 3565 O O . TYR A 1 467 ? 9.168 -10.463 -30.570 1.00 97.44 467 TYR A O 1
ATOM 3573 N N . GLY A 1 468 ? 7.382 -11.803 -30.372 1.00 97.56 468 GLY A N 1
ATOM 3574 C CA . GLY A 1 468 ? 8.098 -13.046 -30.670 1.00 97.56 468 GLY A CA 1
ATOM 3575 C C . GLY A 1 468 ? 9.108 -13.446 -29.591 1.00 97.56 468 GLY A C 1
ATOM 3576 O O . GLY A 1 468 ? 10.103 -14.103 -29.894 1.00 97.56 468 GLY A O 1
ATOM 3577 N N . ARG A 1 469 ? 8.887 -13.030 -28.338 1.00 97.50 469 ARG A N 1
ATOM 3578 C CA . ARG A 1 469 ? 9.805 -13.270 -27.219 1.00 97.50 469 ARG A CA 1
ATOM 3579 C C . ARG A 1 469 ? 9.198 -14.198 -26.179 1.00 97.50 469 ARG A C 1
ATOM 3581 O O . ARG A 1 469 ? 7.983 -14.267 -26.014 1.00 97.50 469 ARG A O 1
ATOM 3588 N N . GLN A 1 470 ? 10.074 -14.890 -25.458 1.00 97.50 470 GLN A N 1
ATOM 3589 C CA . GLN A 1 470 ? 9.707 -15.617 -24.245 1.00 97.50 470 GLN A CA 1
ATOM 3590 C C . GLN A 1 470 ? 9.634 -14.657 -23.047 1.00 97.50 470 GLN A C 1
ATOM 3592 O O . GLN A 1 470 ? 10.320 -13.629 -23.067 1.00 97.50 470 GLN A O 1
ATOM 3597 N N . PRO A 1 471 ? 8.842 -14.983 -22.008 1.00 98.19 471 PRO A N 1
ATOM 3598 C CA . PRO A 1 471 ? 8.842 -14.250 -20.747 1.00 98.19 471 PRO A CA 1
ATOM 3599 C C . PRO A 1 471 ? 10.245 -14.068 -20.155 1.00 98.19 471 PRO A C 1
ATOM 3601 O O . PRO A 1 471 ? 11.046 -15.001 -20.128 1.00 98.19 471 PRO A O 1
ATOM 3604 N N . ILE A 1 472 ? 10.511 -12.870 -19.642 1.00 96.94 472 ILE A N 1
ATOM 3605 C CA . ILE A 1 472 ? 11.733 -12.486 -18.934 1.00 96.94 472 ILE A CA 1
ATOM 3606 C C . ILE A 1 472 ? 11.367 -12.179 -17.480 1.00 96.94 472 ILE A C 1
ATOM 3608 O O . ILE A 1 472 ? 10.562 -11.286 -17.201 1.00 96.94 472 ILE A O 1
ATOM 3612 N N . THR A 1 473 ? 11.993 -12.907 -16.557 1.00 96.38 473 THR A N 1
ATOM 3613 C CA . THR A 1 473 ? 11.765 -12.810 -15.105 1.00 96.38 473 THR A CA 1
ATOM 3614 C C . THR A 1 473 ? 12.950 -12.197 -14.356 1.00 96.38 473 THR A C 1
ATOM 3616 O O . THR A 1 473 ? 13.028 -12.296 -13.135 1.00 96.38 473 THR A O 1
ATOM 3619 N N . ASP A 1 474 ? 13.890 -11.588 -15.079 1.00 94.31 474 ASP A N 1
ATOM 3620 C CA . ASP A 1 474 ? 15.068 -10.953 -14.497 1.00 94.31 474 ASP A CA 1
ATOM 3621 C C . ASP A 1 474 ? 14.676 -9.868 -13.486 1.00 94.31 474 ASP A C 1
ATOM 3623 O O . ASP A 1 474 ? 13.798 -9.032 -13.726 1.00 94.31 474 ASP A O 1
ATOM 3627 N N . ILE A 1 475 ? 15.387 -9.857 -12.360 1.00 95.50 475 ILE A N 1
ATOM 3628 C CA . ILE A 1 475 ? 15.279 -8.807 -11.352 1.00 95.50 475 ILE A CA 1
ATOM 3629 C C . ILE A 1 475 ? 16.218 -7.655 -11.752 1.00 95.50 475 ILE A C 1
ATOM 3631 O O . ILE A 1 475 ? 17.405 -7.909 -11.975 1.00 95.50 475 ILE A O 1
ATOM 3635 N N . PRO A 1 476 ? 15.729 -6.400 -11.829 1.00 94.81 476 PRO A N 1
ATOM 3636 C CA . PRO A 1 476 ? 16.576 -5.240 -12.097 1.00 94.81 476 PRO A CA 1
ATOM 3637 C C . PRO A 1 476 ? 17.735 -5.097 -11.106 1.00 94.81 476 PRO A C 1
ATOM 3639 O O . PRO A 1 476 ? 17.571 -5.345 -9.909 1.00 94.81 476 PRO A O 1
ATOM 3642 N N . GLU A 1 477 ? 18.890 -4.650 -11.606 1.00 95.25 477 GLU A N 1
ATOM 3643 C CA . GLU A 1 477 ? 20.074 -4.371 -10.788 1.00 95.25 477 GLU A CA 1
ATOM 3644 C C . GLU A 1 477 ? 19.803 -3.227 -9.795 1.00 95.25 477 GLU A C 1
ATOM 3646 O O . GLU A 1 477 ? 19.134 -2.242 -10.119 1.00 95.25 477 GLU A O 1
ATOM 3651 N N . PHE A 1 478 ? 20.352 -3.355 -8.585 1.00 95.88 478 PHE A N 1
ATOM 3652 C CA . PHE A 1 478 ? 20.368 -2.303 -7.574 1.00 95.88 478 PHE A CA 1
ATOM 3653 C C . PHE A 1 478 ? 21.815 -2.023 -7.131 1.00 95.88 478 PHE A C 1
ATOM 3655 O O . PHE A 1 478 ? 22.536 -2.978 -6.836 1.00 95.88 478 PHE A O 1
ATOM 3662 N N . PRO A 1 479 ? 22.232 -0.749 -7.005 1.00 95.81 479 PRO A N 1
ATOM 3663 C CA . PRO A 1 479 ? 21.436 0.461 -7.220 1.00 95.81 479 PRO A CA 1
ATOM 3664 C C . PRO A 1 479 ? 21.130 0.726 -8.702 1.00 95.81 479 PRO A C 1
ATOM 3666 O O . PRO A 1 479 ? 21.911 0.380 -9.583 1.00 95.81 479 PRO A O 1
ATOM 3669 N N . TYR A 1 480 ? 19.983 1.355 -8.968 1.00 95.25 480 TYR A N 1
ATOM 3670 C CA . TYR A 1 480 ? 19.643 1.829 -10.309 1.00 95.25 480 TYR A CA 1
ATOM 3671 C C . TYR A 1 480 ? 20.471 3.073 -10.647 1.00 95.25 480 TYR A C 1
ATOM 3673 O O . TYR A 1 480 ? 20.306 4.125 -10.024 1.00 95.25 480 TYR A O 1
ATOM 3681 N N . ASP A 1 481 ? 21.328 2.941 -11.656 1.00 95.06 481 ASP A N 1
ATOM 3682 C CA . ASP A 1 481 ? 22.153 4.019 -12.196 1.00 95.06 481 ASP A CA 1
ATOM 3683 C C . ASP A 1 481 ? 21.737 4.327 -13.649 1.00 95.06 481 ASP A C 1
ATOM 3685 O O . ASP A 1 481 ? 22.084 3.565 -14.559 1.00 95.06 481 ASP A O 1
ATOM 3689 N N . PRO A 1 482 ? 21.001 5.429 -13.898 1.00 94.06 482 PRO A N 1
ATOM 3690 C CA . PRO A 1 482 ? 20.581 5.794 -15.247 1.00 94.06 482 PRO A CA 1
ATOM 3691 C C . PRO A 1 482 ? 21.767 6.083 -16.170 1.00 94.06 482 PRO A C 1
ATOM 3693 O O . PRO A 1 482 ? 21.735 5.670 -17.320 1.00 94.06 482 PRO A O 1
ATOM 3696 N N . LYS A 1 483 ? 22.853 6.698 -15.678 1.00 94.06 483 LYS A N 1
ATOM 3697 C CA . LYS A 1 483 ? 24.005 7.061 -16.522 1.00 94.06 483 LYS A CA 1
ATOM 3698 C C . LYS A 1 483 ? 24.742 5.823 -17.017 1.00 94.06 483 LYS A C 1
ATOM 3700 O O . LYS A 1 483 ? 25.189 5.784 -18.163 1.00 94.06 483 LYS A O 1
ATOM 3705 N N . LYS A 1 484 ? 24.863 4.805 -16.158 1.00 95.56 484 LYS A N 1
ATOM 3706 C CA . LYS A 1 484 ? 25.419 3.497 -16.532 1.00 95.56 484 LYS A CA 1
ATOM 3707 C C . LYS A 1 484 ? 24.585 2.850 -17.641 1.00 95.56 484 LYS A C 1
ATOM 3709 O O . LYS A 1 484 ? 25.155 2.335 -18.601 1.00 95.56 484 LYS A O 1
ATOM 3714 N N . LEU A 1 485 ? 23.257 2.887 -17.520 1.00 96.50 485 LEU A N 1
ATOM 3715 C CA . LEU A 1 485 ? 22.353 2.290 -18.505 1.00 96.50 485 LEU A CA 1
ATOM 3716 C C . LEU A 1 485 ? 22.302 3.090 -19.811 1.00 96.50 485 LEU A C 1
ATOM 3718 O O . LEU A 1 485 ? 22.350 2.477 -20.872 1.00 96.50 485 LEU A O 1
ATOM 3722 N N . ASP A 1 486 ? 22.339 4.421 -19.760 1.00 96.56 486 ASP A N 1
ATOM 3723 C CA . ASP A 1 486 ? 22.463 5.280 -20.944 1.00 96.56 486 ASP A CA 1
ATOM 3724 C C . ASP A 1 486 ? 23.755 4.978 -21.718 1.00 96.5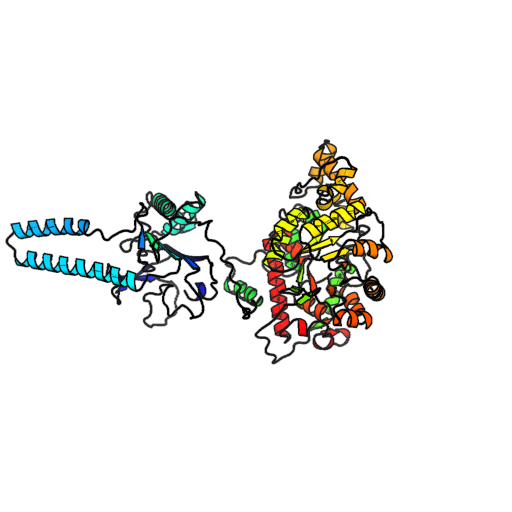6 486 ASP A C 1
ATOM 3726 O O . ASP A 1 486 ? 23.744 4.826 -22.942 1.00 96.56 486 ASP A O 1
ATOM 3730 N N . ALA A 1 487 ? 24.882 4.839 -21.010 1.00 97.56 487 ALA A N 1
ATOM 3731 C CA . ALA A 1 487 ? 26.164 4.497 -21.622 1.00 97.56 487 ALA A CA 1
ATOM 3732 C C . ALA A 1 487 ? 26.151 3.093 -22.249 1.00 97.56 487 ALA A C 1
ATOM 3734 O O . ALA A 1 487 ? 26.683 2.910 -23.344 1.00 97.56 487 ALA A O 1
ATOM 3735 N N . ALA A 1 488 ? 25.527 2.116 -21.584 1.00 97.50 488 ALA A N 1
ATOM 3736 C CA . ALA A 1 488 ? 25.365 0.762 -22.109 1.00 97.50 488 ALA A CA 1
ATOM 3737 C C . ALA A 1 488 ? 24.424 0.720 -23.328 1.00 97.50 488 ALA A C 1
ATOM 3739 O O . ALA A 1 488 ? 24.711 0.052 -24.320 1.00 97.50 488 ALA A O 1
ATOM 3740 N N . TYR A 1 489 ? 23.336 1.490 -23.306 1.00 97.31 489 TYR A N 1
ATOM 3741 C CA . TYR A 1 489 ? 22.445 1.639 -24.453 1.00 97.31 489 TYR A CA 1
ATOM 3742 C C . TYR A 1 489 ? 23.193 2.238 -25.654 1.00 97.31 489 TYR A C 1
ATOM 3744 O O . TYR A 1 489 ? 23.134 1.701 -26.763 1.00 97.31 489 TYR A O 1
ATOM 3752 N N . ALA A 1 490 ? 23.956 3.313 -25.425 1.00 97.56 490 ALA A N 1
ATOM 3753 C CA . ALA A 1 490 ? 24.746 3.985 -26.454 1.00 97.56 490 ALA A CA 1
ATOM 3754 C C . ALA A 1 490 ? 25.887 3.114 -27.009 1.00 97.56 490 ALA A C 1
ATOM 3756 O O . ALA A 1 490 ? 26.206 3.215 -28.194 1.00 97.56 490 ALA A O 1
ATOM 3757 N N . SER A 1 491 ? 26.485 2.245 -26.187 1.00 97.75 491 SER A N 1
ATOM 3758 C CA . SER A 1 491 ? 27.524 1.300 -26.621 1.00 97.75 491 SER A CA 1
ATOM 3759 C C . SER A 1 491 ? 26.972 0.083 -27.367 1.00 97.75 491 SER A C 1
ATOM 3761 O O . SER A 1 491 ? 27.742 -0.680 -27.951 1.00 97.75 491 SER A O 1
ATOM 3763 N N . GLY A 1 492 ? 25.648 -0.076 -27.405 1.00 97.31 492 GLY A N 1
ATOM 3764 C CA . GLY A 1 492 ? 24.986 -1.124 -28.161 1.00 97.31 492 GLY A CA 1
ATOM 3765 C C . GLY A 1 492 ? 24.642 -2.377 -27.360 1.00 97.31 492 GLY A C 1
ATOM 3766 O O . GLY A 1 492 ? 24.383 -3.397 -27.990 1.00 97.31 492 GLY A O 1
ATOM 3767 N N . ASP A 1 493 ? 24.625 -2.324 -26.024 1.00 97.75 493 ASP A N 1
ATOM 3768 C CA . ASP A 1 493 ? 24.251 -3.462 -25.178 1.00 97.75 493 ASP A CA 1
ATOM 3769 C C . ASP A 1 493 ? 22.821 -3.936 -25.494 1.00 97.75 493 ASP A C 1
ATOM 3771 O O . ASP A 1 493 ? 21.835 -3.230 -25.267 1.00 97.75 493 ASP A O 1
ATOM 3775 N N . GLU A 1 494 ? 22.712 -5.147 -26.038 1.00 95.88 494 GLU A N 1
ATOM 3776 C CA . GLU A 1 494 ? 21.442 -5.713 -26.495 1.00 95.88 494 GLU A CA 1
ATOM 3777 C C . GLU A 1 494 ? 20.465 -5.972 -25.341 1.00 95.88 494 GLU A C 1
ATOM 3779 O O . GLU A 1 494 ? 19.263 -5.758 -25.500 1.00 95.88 494 GLU A O 1
ATOM 3784 N N . LYS A 1 495 ? 20.958 -6.345 -24.150 1.00 94.50 495 LYS A N 1
ATOM 3785 C CA . LYS A 1 495 ? 20.099 -6.554 -22.976 1.00 94.50 495 LYS A CA 1
ATOM 3786 C C . LYS A 1 495 ? 19.486 -5.233 -22.523 1.00 94.50 495 LYS A C 1
ATOM 3788 O O . LYS A 1 495 ? 18.304 -5.188 -22.184 1.00 94.50 495 LYS A O 1
ATOM 3793 N N . VAL A 1 496 ? 20.271 -4.156 -22.532 1.00 96.56 496 VAL A N 1
ATOM 3794 C CA . VAL A 1 496 ? 19.777 -2.822 -22.175 1.00 96.56 496 VAL A CA 1
ATOM 3795 C C . VAL A 1 496 ? 18.811 -2.297 -23.233 1.00 96.56 496 VAL A C 1
ATOM 3797 O O . VAL A 1 496 ? 17.746 -1.808 -22.868 1.00 96.56 496 VAL A O 1
ATOM 3800 N N . LYS A 1 497 ? 19.104 -2.452 -24.530 1.00 97.00 497 LYS A N 1
ATOM 3801 C CA . LYS A 1 497 ? 18.162 -2.077 -25.601 1.00 97.00 497 LYS A CA 1
ATOM 3802 C C . LYS A 1 497 ? 16.827 -2.803 -25.486 1.00 97.00 497 LYS A C 1
ATOM 3804 O O . LYS A 1 497 ? 15.785 -2.163 -25.610 1.00 97.00 497 LYS A O 1
ATOM 3809 N N . ASP A 1 498 ? 16.854 -4.107 -25.218 1.00 95.69 498 ASP A N 1
ATOM 3810 C CA . ASP A 1 498 ? 15.646 -4.891 -24.969 1.00 95.69 498 ASP A CA 1
ATOM 3811 C C . ASP A 1 498 ? 14.879 -4.359 -23.753 1.00 95.69 498 ASP A C 1
ATOM 3813 O O . ASP A 1 498 ? 13.665 -4.168 -23.821 1.00 95.69 498 ASP A O 1
ATOM 3817 N N . ALA A 1 499 ? 15.578 -4.073 -22.651 1.00 96.81 499 ALA A N 1
ATOM 3818 C CA . ALA A 1 499 ? 14.968 -3.512 -21.449 1.00 96.81 499 ALA A CA 1
ATOM 3819 C C . ALA A 1 499 ? 14.299 -2.153 -21.725 1.00 96.81 499 ALA A C 1
ATOM 3821 O O . ALA A 1 499 ? 13.158 -1.946 -21.310 1.00 96.81 499 ALA A O 1
ATOM 3822 N N . VAL A 1 500 ? 14.958 -1.259 -22.473 1.00 97.19 500 VAL A N 1
ATOM 3823 C CA . VAL A 1 500 ? 14.381 0.021 -22.920 1.00 97.19 500 VAL A CA 1
ATOM 3824 C C . VAL A 1 500 ? 13.149 -0.213 -23.794 1.00 97.19 500 VAL A C 1
ATOM 3826 O O . VAL A 1 500 ? 12.098 0.383 -23.559 1.00 97.19 500 VAL A O 1
ATOM 3829 N N . PHE A 1 501 ? 13.245 -1.111 -24.776 1.00 98.06 501 PHE A N 1
ATOM 3830 C CA . PHE A 1 501 ? 12.149 -1.423 -25.690 1.00 98.06 501 PHE A CA 1
ATOM 3831 C C . PHE A 1 501 ? 10.909 -1.934 -24.944 1.00 98.06 501 PHE A C 1
ATOM 3833 O O . PHE A 1 501 ? 9.834 -1.342 -25.062 1.00 98.06 501 PHE A O 1
ATOM 3840 N N . PHE A 1 502 ? 11.045 -2.980 -24.122 1.00 98.06 502 PHE A N 1
ATOM 3841 C CA . PHE A 1 502 ? 9.916 -3.511 -23.350 1.00 98.06 502 PHE A CA 1
ATOM 3842 C C . PHE A 1 502 ? 9.431 -2.538 -22.280 1.00 98.06 502 PHE A C 1
ATOM 3844 O O . PHE A 1 502 ? 8.234 -2.495 -22.000 1.00 98.06 502 PHE A O 1
ATOM 3851 N N . GLY A 1 503 ? 10.333 -1.721 -21.737 1.00 97.31 503 GLY A N 1
ATOM 3852 C CA . GLY A 1 503 ? 10.010 -0.593 -20.877 1.00 97.31 503 GLY A CA 1
ATOM 3853 C C . GLY A 1 503 ? 8.974 0.337 -21.507 1.00 97.31 503 GLY A C 1
ATOM 3854 O O . GLY A 1 503 ? 7.901 0.575 -20.949 1.00 97.31 503 GLY A O 1
ATOM 3855 N N . MET A 1 504 ? 9.267 0.799 -22.723 1.00 97.31 504 MET A N 1
ATOM 3856 C CA . MET A 1 504 ? 8.387 1.672 -23.501 1.00 97.31 504 MET A CA 1
ATOM 3857 C C . MET A 1 504 ? 7.089 0.982 -23.922 1.00 97.31 504 MET A C 1
ATOM 3859 O O . MET A 1 504 ? 6.016 1.583 -23.847 1.00 97.31 504 MET A O 1
ATOM 3863 N N . GLU A 1 505 ? 7.161 -0.268 -24.375 1.00 98.06 505 GLU A N 1
ATOM 3864 C CA . GLU A 1 505 ? 5.984 -1.006 -24.836 1.00 98.06 505 GLU A CA 1
ATOM 3865 C C . GLU A 1 505 ? 5.015 -1.335 -23.698 1.00 98.06 505 GLU A C 1
ATOM 3867 O O . GLU A 1 505 ? 3.804 -1.180 -23.859 1.00 98.06 505 GLU A O 1
ATOM 3872 N N . TYR A 1 506 ? 5.520 -1.708 -22.521 1.00 97.94 506 TYR A N 1
ATOM 3873 C CA . TYR A 1 506 ? 4.660 -1.952 -21.369 1.00 97.94 506 TYR A CA 1
ATOM 3874 C C . TYR A 1 506 ? 4.066 -0.649 -20.823 1.00 97.94 506 TYR A C 1
ATOM 3876 O O . TYR A 1 506 ? 2.881 -0.607 -20.496 1.00 97.94 506 TYR A O 1
ATOM 3884 N N . LEU A 1 507 ? 4.827 0.452 -20.831 1.00 96.31 507 LEU A N 1
ATOM 3885 C CA . LEU A 1 507 ? 4.297 1.770 -20.471 1.00 96.31 507 LEU A CA 1
ATOM 3886 C C . LEU A 1 507 ? 3.154 2.207 -21.405 1.00 96.31 507 LEU A C 1
ATOM 3888 O O . LEU A 1 507 ? 2.185 2.814 -20.951 1.00 96.31 507 LEU A O 1
ATOM 3892 N N . LYS A 1 508 ? 3.208 1.862 -22.701 1.00 96.62 508 LYS A N 1
ATOM 3893 C CA . LYS A 1 508 ? 2.080 2.073 -23.628 1.00 96.62 508 LYS A CA 1
ATOM 3894 C C . LYS A 1 508 ? 0.864 1.225 -23.261 1.00 96.62 508 LYS A C 1
ATOM 3896 O O . LYS A 1 508 ? -0.256 1.639 -23.543 1.00 96.62 508 LYS A O 1
ATOM 3901 N N . GLU A 1 509 ? 1.038 0.057 -22.651 1.00 97.06 509 GLU A N 1
ATOM 3902 C CA . GLU A 1 509 ? -0.102 -0.705 -22.149 1.00 97.06 509 GLU A CA 1
ATOM 3903 C C . GLU A 1 509 ? -0.737 -0.006 -20.944 1.00 97.06 509 GLU A C 1
ATOM 3905 O O . GLU A 1 509 ? -1.940 0.245 -20.969 1.00 97.06 509 GLU A O 1
ATOM 3910 N N . THR A 1 510 ? 0.051 0.368 -19.935 1.00 95.31 510 THR A N 1
ATOM 3911 C CA . THR A 1 510 ? -0.465 0.817 -18.630 1.00 95.31 510 THR A CA 1
ATOM 3912 C C . THR A 1 510 ? -0.737 2.321 -18.519 1.00 95.31 510 THR A C 1
ATOM 3914 O O . THR A 1 510 ? -1.520 2.732 -17.664 1.00 95.31 510 THR A O 1
ATOM 3917 N N . ASN A 1 511 ? -0.109 3.154 -19.357 1.00 94.44 511 ASN A N 1
ATOM 3918 C CA . ASN A 1 511 ? -0.143 4.622 -19.275 1.00 94.44 511 ASN A CA 1
ATOM 3919 C C . ASN A 1 511 ? -0.225 5.290 -20.668 1.00 94.44 511 ASN A C 1
ATOM 3921 O O . ASN A 1 511 ? 0.394 6.325 -20.914 1.00 94.44 511 ASN A O 1
ATOM 3925 N N . SER A 1 512 ? -0.991 4.707 -21.598 1.00 92.44 512 SER A N 1
ATOM 3926 C CA . SER A 1 512 ? -1.168 5.228 -22.973 1.00 92.44 512 SER A CA 1
ATOM 3927 C C . SER A 1 512 ? -1.916 6.558 -23.083 1.00 92.44 512 SER A C 1
ATOM 3929 O O . SER A 1 512 ? -1.984 7.121 -24.174 1.00 92.44 512 SER A O 1
ATOM 3931 N N . GLY A 1 513 ? -2.554 7.027 -22.011 1.00 93.62 513 GLY A N 1
ATOM 3932 C CA . GLY A 1 513 ? -3.560 8.084 -22.091 1.00 93.62 513 GLY A CA 1
ATOM 3933 C C . GLY A 1 513 ? -4.919 7.619 -22.611 1.00 93.62 513 GLY A C 1
ATOM 3934 O O . GLY A 1 513 ? -5.783 8.453 -22.873 1.00 93.62 513 GLY A O 1
ATOM 3935 N N . LEU A 1 514 ? -5.140 6.306 -22.742 1.00 94.88 514 LEU A N 1
ATOM 3936 C CA . LEU A 1 514 ? -6.464 5.759 -23.014 1.00 94.88 514 LEU A CA 1
ATOM 3937 C C . LEU A 1 514 ? -7.295 5.747 -21.725 1.00 94.88 514 LEU A C 1
ATOM 3939 O O . LEU A 1 514 ? -7.164 4.850 -20.895 1.00 94.88 514 LEU A O 1
ATOM 3943 N N . PHE A 1 515 ? -8.158 6.748 -21.568 1.00 94.81 515 PHE A N 1
ATOM 3944 C CA . PHE A 1 515 ? -9.095 6.822 -20.450 1.00 94.81 515 PHE A CA 1
ATOM 3945 C C . PHE A 1 515 ? -10.228 5.803 -20.601 1.00 94.81 515 PHE A C 1
ATOM 3947 O O . PHE A 1 515 ? -10.728 5.563 -21.703 1.00 94.81 515 PHE A O 1
ATOM 3954 N N . ARG A 1 516 ? -10.645 5.226 -19.472 1.00 95.38 516 ARG A N 1
ATOM 3955 C CA . ARG A 1 516 ? -11.739 4.253 -19.386 1.00 95.38 516 ARG A CA 1
ATOM 3956 C C . ARG A 1 516 ? -13.055 4.931 -19.032 1.00 95.38 516 ARG A C 1
ATOM 3958 O O . ARG A 1 516 ? -13.072 5.965 -18.365 1.00 95.38 516 ARG A O 1
ATOM 3965 N N . LYS A 1 517 ? -14.152 4.332 -19.481 1.00 96.75 517 LYS A N 1
ATOM 3966 C CA . LYS A 1 517 ? -15.522 4.743 -19.169 1.00 96.75 517 LYS A CA 1
ATOM 3967 C C . LYS A 1 517 ? -16.130 3.806 -18.129 1.00 96.75 517 LYS A C 1
ATOM 3969 O O . LYS A 1 517 ? -15.638 2.701 -17.913 1.00 96.75 517 LYS A O 1
ATOM 3974 N N . TRP A 1 518 ? -17.233 4.224 -17.513 1.00 97.81 518 TRP A N 1
ATOM 3975 C CA . TRP A 1 518 ? -17.958 3.404 -16.538 1.00 97.81 518 TRP A CA 1
ATOM 3976 C C . TRP A 1 518 ? -18.424 2.070 -17.130 1.00 97.81 518 TRP A C 1
ATOM 3978 O O . TRP A 1 518 ? -18.345 1.043 -16.465 1.00 97.81 518 TRP A O 1
ATOM 3988 N N . GLU A 1 519 ? -18.844 2.062 -18.397 1.00 96.94 519 GLU A N 1
ATOM 3989 C CA . GLU A 1 519 ? -19.329 0.860 -19.084 1.00 96.94 519 GLU A CA 1
ATOM 3990 C C . GLU A 1 519 ? -18.220 -0.182 -19.284 1.00 96.94 519 GLU A C 1
ATOM 3992 O O . GLU A 1 519 ? -18.500 -1.383 -19.315 1.00 96.94 519 GLU A O 1
ATOM 3997 N N . ASP A 1 520 ? -16.959 0.258 -19.359 1.00 96.94 520 ASP A N 1
ATOM 3998 C CA . ASP A 1 520 ? -15.819 -0.644 -19.512 1.00 96.94 520 ASP A CA 1
ATOM 3999 C C . ASP A 1 520 ? -15.661 -1.542 -18.278 1.00 96.94 520 ASP A C 1
ATOM 4001 O O . ASP A 1 520 ? -15.156 -2.658 -18.401 1.00 96.94 520 ASP A O 1
ATOM 4005 N N . LEU A 1 521 ? -16.102 -1.103 -17.085 1.00 97.69 521 LEU A N 1
ATOM 4006 C CA . LEU A 1 521 ? -15.982 -1.881 -15.841 1.00 97.69 521 LEU A CA 1
ATOM 4007 C C . LEU A 1 521 ? -16.636 -3.254 -15.949 1.00 97.69 521 LEU A C 1
ATOM 4009 O O . LEU A 1 521 ? -16.157 -4.200 -15.322 1.00 97.69 521 LEU A O 1
ATOM 4013 N N . LYS A 1 522 ? -17.670 -3.386 -16.791 1.00 97.00 522 LYS A N 1
ATOM 4014 C CA . LYS A 1 522 ? -18.305 -4.673 -17.068 1.00 97.00 522 LYS A CA 1
ATOM 4015 C C . LYS A 1 522 ? -17.281 -5.709 -17.539 1.00 97.00 522 LYS A C 1
ATOM 4017 O O . LYS A 1 522 ? -17.331 -6.845 -17.091 1.00 97.00 522 LYS A O 1
ATOM 4022 N N . PHE A 1 523 ? -16.315 -5.318 -18.373 1.00 98.31 523 PHE A N 1
ATOM 4023 C CA . PHE A 1 523 ? -15.268 -6.225 -18.844 1.00 98.31 523 PHE A CA 1
ATOM 4024 C C . PHE A 1 523 ? -14.420 -6.773 -17.691 1.00 98.31 523 PHE A C 1
ATOM 4026 O O . PHE A 1 523 ? -14.167 -7.974 -17.644 1.00 98.31 523 PHE A O 1
ATOM 4033 N N . LEU A 1 524 ? -14.001 -5.927 -16.744 1.00 98.06 524 LEU A N 1
ATOM 4034 C CA . LEU A 1 524 ? -13.259 -6.405 -15.573 1.00 98.06 524 LEU A CA 1
ATOM 4035 C C . LEU A 1 524 ? -14.142 -7.262 -14.678 1.00 98.06 524 LEU A C 1
ATOM 4037 O O . LEU A 1 524 ? -13.693 -8.303 -14.211 1.00 98.06 524 LEU A O 1
ATOM 4041 N N . ARG A 1 525 ? -15.396 -6.853 -14.468 1.00 96.88 525 ARG A N 1
ATOM 4042 C CA . ARG A 1 525 ? -16.328 -7.605 -13.635 1.00 96.88 525 ARG A CA 1
ATOM 4043 C C . ARG A 1 525 ? -16.607 -8.998 -14.193 1.00 96.88 525 ARG A C 1
ATOM 4045 O O . ARG A 1 525 ? -16.612 -9.940 -13.415 1.00 96.88 525 ARG A O 1
ATOM 4052 N N . ASP A 1 526 ? -16.786 -9.126 -15.507 1.00 97.44 526 ASP A N 1
ATOM 4053 C CA . ASP A 1 526 ? -17.024 -10.401 -16.197 1.00 97.44 526 ASP A CA 1
ATOM 4054 C C . ASP A 1 526 ? -15.807 -11.349 -16.141 1.00 97.44 526 ASP A C 1
ATOM 4056 O O . ASP A 1 526 ? -15.954 -12.544 -16.379 1.00 97.44 526 ASP A O 1
ATOM 4060 N N . ASN A 1 527 ? -14.604 -10.828 -15.862 1.00 98.06 527 ASN A N 1
ATOM 4061 C CA . ASN A 1 527 ? -13.343 -11.582 -15.892 1.00 98.06 527 ASN A CA 1
ATOM 4062 C C . ASN A 1 527 ? -12.611 -11.614 -14.538 1.00 98.06 527 ASN A C 1
ATOM 4064 O O . ASN A 1 527 ? -11.468 -12.069 -14.449 1.00 98.06 527 ASN A O 1
ATOM 4068 N N . TRP A 1 528 ? -13.257 -11.140 -13.475 1.00 97.94 528 TRP A N 1
ATOM 4069 C CA . TRP A 1 528 ? -12.754 -11.180 -12.109 1.00 97.94 528 TRP A CA 1
ATOM 4070 C C . TRP A 1 528 ? -13.912 -11.523 -11.179 1.00 97.94 528 TRP A C 1
ATOM 4072 O O . TRP A 1 528 ? -14.906 -10.809 -11.168 1.00 97.94 528 TRP A O 1
ATOM 4082 N N . ASP A 1 529 ? -13.777 -12.568 -10.365 1.00 95.12 529 ASP A N 1
ATOM 4083 C CA . ASP A 1 529 ? -14.865 -13.026 -9.480 1.00 95.12 529 ASP A CA 1
ATOM 4084 C C . ASP A 1 529 ? -14.714 -12.530 -8.030 1.00 95.12 529 ASP A C 1
ATOM 4086 O O . ASP A 1 529 ? -15.630 -12.673 -7.225 1.00 95.12 529 ASP A O 1
ATOM 4090 N N . GLY A 1 530 ? -13.547 -11.985 -7.669 1.00 97.06 530 GLY A N 1
ATOM 4091 C CA . GLY A 1 530 ? -13.277 -11.459 -6.326 1.00 97.06 530 GLY A CA 1
ATOM 4092 C C . GLY A 1 530 ? -13.718 -10.000 -6.159 1.00 97.06 530 GLY A C 1
ATOM 4093 O O . GLY A 1 530 ? -14.224 -9.398 -7.105 1.00 97.06 530 GLY A O 1
ATOM 4094 N N . PRO A 1 531 ? -13.458 -9.374 -5.000 1.00 98.56 531 PRO A N 1
ATOM 4095 C CA . PRO A 1 531 ? -13.704 -7.951 -4.810 1.00 98.56 531 PRO A CA 1
ATOM 4096 C C . PRO A 1 531 ? -13.039 -7.083 -5.885 1.00 98.56 531 PRO A C 1
ATOM 4098 O O . PRO A 1 531 ? -11.835 -7.207 -6.141 1.00 98.56 531 PRO A O 1
ATOM 4101 N N . LEU A 1 532 ? -13.835 -6.217 -6.510 1.00 98.75 532 LEU A N 1
ATOM 4102 C CA . LEU A 1 532 ? -13.430 -5.193 -7.467 1.00 98.75 532 LEU A CA 1
ATOM 4103 C C . LEU A 1 532 ? -13.481 -3.827 -6.781 1.00 98.75 532 LEU A C 1
ATOM 4105 O O . LEU A 1 532 ? -14.538 -3.386 -6.330 1.00 98.75 532 LEU A O 1
ATOM 4109 N N . VAL A 1 533 ? -12.333 -3.158 -6.703 1.00 98.88 533 VAL A N 1
ATOM 4110 C CA . VAL A 1 533 ? -12.147 -1.941 -5.908 1.00 98.88 533 VAL A CA 1
ATOM 4111 C C . VAL A 1 533 ? -11.666 -0.805 -6.798 1.00 98.88 533 VAL A C 1
ATOM 4113 O O . VAL A 1 533 ? -10.650 -0.951 -7.472 1.00 98.88 533 VAL A O 1
ATOM 4116 N N . LEU A 1 534 ? -12.341 0.344 -6.789 1.00 98.88 534 LEU A N 1
ATOM 4117 C CA . LEU A 1 534 ? -11.916 1.508 -7.580 1.00 98.88 534 LEU A CA 1
ATOM 4118 C C . LEU A 1 534 ? -11.063 2.466 -6.746 1.00 98.88 534 LEU A C 1
ATOM 4120 O O . LEU A 1 534 ? -11.522 2.987 -5.732 1.00 98.88 534 LEU A O 1
ATOM 4124 N N . LYS A 1 535 ? -9.828 2.735 -7.179 1.00 98.94 535 LYS A N 1
ATOM 4125 C CA . LYS A 1 535 ? -8.899 3.670 -6.526 1.00 98.94 535 LYS A CA 1
ATOM 4126 C C . LYS A 1 535 ? -8.787 4.977 -7.302 1.00 98.94 535 LYS A C 1
ATOM 4128 O O . LYS A 1 535 ? -8.589 4.960 -8.515 1.00 98.94 535 LYS A O 1
ATOM 4133 N N . GLY A 1 536 ? -8.833 6.092 -6.574 1.00 98.50 536 GLY A N 1
ATOM 4134 C CA . GLY A 1 536 ? -8.738 7.446 -7.139 1.00 98.50 536 GLY A CA 1
ATOM 4135 C C . GLY A 1 536 ? -10.040 8.246 -7.034 1.00 98.50 536 GLY A C 1
ATOM 4136 O O . GLY A 1 536 ? -10.151 9.325 -7.606 1.00 98.50 536 GLY A O 1
ATOM 4137 N N . ILE A 1 537 ? -11.046 7.716 -6.328 1.00 98.69 537 ILE A N 1
ATOM 4138 C CA . ILE A 1 537 ? -12.338 8.382 -6.152 1.00 98.69 537 ILE A CA 1
ATOM 4139 C C . ILE A 1 537 ? -12.152 9.609 -5.249 1.00 98.69 537 ILE A C 1
ATOM 4141 O O . ILE A 1 537 ? -11.541 9.518 -4.181 1.00 98.69 537 ILE A O 1
ATOM 4145 N N . GLN A 1 538 ? -12.665 10.762 -5.683 1.00 98.69 538 GLN A N 1
ATOM 4146 C CA . GLN A 1 538 ? -12.593 12.035 -4.946 1.00 98.69 538 GLN A CA 1
ATOM 4147 C C . GLN A 1 538 ? -13.941 12.773 -4.867 1.00 98.69 538 GLN A C 1
ATOM 4149 O O . GLN A 1 538 ? -14.040 13.783 -4.173 1.00 98.69 538 GLN A O 1
ATOM 4154 N N . SER A 1 539 ? -14.980 12.297 -5.559 1.00 98.56 539 SER A N 1
ATOM 4155 C CA . SER A 1 539 ? -16.291 12.947 -5.598 1.00 98.56 539 SER A CA 1
ATOM 4156 C C . SER A 1 539 ? -17.404 12.009 -5.128 1.00 98.56 539 SER A C 1
ATOM 4158 O O . SER A 1 539 ? -17.303 10.788 -5.251 1.00 98.56 539 SER A O 1
ATOM 4160 N N . VAL A 1 540 ? -18.478 12.595 -4.592 1.00 98.75 540 VAL A N 1
ATOM 4161 C CA . VAL A 1 540 ? -19.672 11.852 -4.158 1.00 98.75 540 VAL A CA 1
ATOM 4162 C C . VAL A 1 540 ? -20.339 11.155 -5.344 1.00 98.75 540 VAL A C 1
ATOM 4164 O O . VAL A 1 540 ? -20.652 9.974 -5.253 1.00 98.75 540 VAL A O 1
ATOM 4167 N N . GLY A 1 541 ? -20.493 11.859 -6.470 1.00 98.69 541 GLY A N 1
ATOM 4168 C CA . GLY A 1 541 ? -21.144 11.311 -7.662 1.00 98.69 541 GLY A CA 1
ATOM 4169 C C . GLY A 1 541 ? -20.405 10.105 -8.240 1.00 98.69 541 GLY A C 1
ATOM 4170 O O . GLY A 1 541 ? -21.040 9.113 -8.582 1.00 98.69 541 GLY A O 1
ATOM 4171 N N . ASP A 1 542 ? -19.070 10.138 -8.280 1.00 98.62 542 ASP A N 1
ATOM 4172 C CA . ASP A 1 542 ? -18.287 8.987 -8.748 1.00 98.62 542 ASP A CA 1
ATOM 4173 C C . ASP A 1 542 ? -18.379 7.804 -7.775 1.00 98.62 542 ASP A C 1
ATOM 4175 O O . ASP A 1 542 ? -18.433 6.655 -8.207 1.00 98.62 542 ASP A O 1
ATOM 4179 N N . ALA A 1 543 ? -18.424 8.066 -6.463 1.00 98.62 543 ALA A N 1
ATOM 4180 C CA . ALA A 1 543 ? -18.595 7.025 -5.451 1.00 98.62 543 ALA A CA 1
ATOM 4181 C C . ALA A 1 543 ? -19.965 6.330 -5.568 1.00 98.62 543 ALA A C 1
ATOM 4183 O O . ALA A 1 543 ? -20.042 5.104 -5.495 1.00 98.62 543 ALA A O 1
ATOM 4184 N N . GLU A 1 544 ? -21.037 7.096 -5.787 1.00 98.44 544 GLU A N 1
ATOM 4185 C CA . GLU A 1 544 ? -22.386 6.556 -5.997 1.00 98.44 544 GLU A CA 1
ATOM 4186 C C . GLU A 1 544 ? -22.476 5.790 -7.321 1.00 98.44 544 GLU A C 1
ATOM 4188 O O . GLU A 1 544 ? -22.974 4.664 -7.355 1.00 98.44 544 GLU A O 1
ATOM 4193 N N . ARG A 1 545 ? -21.895 6.337 -8.396 1.00 98.25 545 ARG A N 1
ATOM 4194 C CA . ARG A 1 545 ? -21.835 5.669 -9.701 1.00 98.25 545 ARG A CA 1
ATOM 4195 C C . ARG A 1 545 ? -21.058 4.352 -9.651 1.00 98.25 545 ARG A C 1
ATOM 4197 O O . ARG A 1 545 ? -21.419 3.403 -10.347 1.00 98.25 545 ARG A O 1
ATOM 4204 N N . ALA A 1 546 ? -20.028 4.265 -8.810 1.00 97.69 546 ALA A N 1
ATOM 4205 C CA . ALA A 1 546 ? -19.303 3.025 -8.549 1.00 97.69 546 ALA A CA 1
ATOM 4206 C C . ALA A 1 546 ? -20.248 1.904 -8.077 1.00 97.69 546 ALA A C 1
ATOM 4208 O O . ALA A 1 546 ? -20.201 0.797 -8.617 1.00 97.69 546 ALA A O 1
ATOM 4209 N N . ILE A 1 547 ? -21.141 2.200 -7.123 1.00 95.69 547 ILE A N 1
ATOM 4210 C CA . ILE A 1 547 ? -22.120 1.232 -6.598 1.00 95.69 547 ILE A CA 1
ATOM 4211 C C . ILE A 1 547 ? -23.042 0.739 -7.716 1.00 95.69 547 ILE A C 1
ATOM 4213 O O . ILE A 1 547 ? -23.282 -0.462 -7.834 1.00 95.69 547 ILE A O 1
ATOM 4217 N N . GLU A 1 548 ? -23.533 1.646 -8.564 1.00 94.62 548 GLU A N 1
ATOM 4218 C CA . GLU A 1 548 ? -24.397 1.296 -9.702 1.00 94.62 548 GLU A CA 1
ATOM 4219 C C . GLU A 1 548 ? -23.710 0.344 -10.692 1.00 94.62 548 GLU A C 1
ATOM 4221 O O . GLU A 1 548 ? -24.372 -0.469 -11.335 1.00 94.62 548 GLU A O 1
ATOM 4226 N N . CYS A 1 549 ? -22.380 0.414 -10.792 1.00 95.38 549 CYS A N 1
ATOM 4227 C CA . CYS A 1 549 ? -21.569 -0.461 -11.638 1.00 95.38 549 CYS A CA 1
ATOM 4228 C C . CYS A 1 549 ? -21.215 -1.804 -10.971 1.00 95.38 549 CYS A C 1
ATOM 4230 O O . CYS A 1 549 ? -20.470 -2.592 -11.554 1.00 95.38 549 CYS A O 1
ATOM 4232 N N . GLY A 1 550 ? -21.732 -2.080 -9.768 1.00 92.12 550 GLY A N 1
ATOM 4233 C CA . GLY A 1 550 ? -21.523 -3.347 -9.064 1.00 92.12 550 GLY A CA 1
ATOM 4234 C C . GLY A 1 550 ? -20.098 -3.542 -8.546 1.00 92.12 550 GLY A C 1
ATOM 4235 O O . GLY A 1 550 ? -19.612 -4.674 -8.519 1.00 92.12 550 GLY A O 1
ATOM 4236 N N . VAL A 1 551 ? -19.407 -2.455 -8.184 1.00 97.12 551 VAL A N 1
ATOM 4237 C CA . VAL A 1 551 ? -18.095 -2.548 -7.527 1.00 97.12 551 VAL A CA 1
ATOM 4238 C C . VAL A 1 551 ? -18.262 -2.823 -6.037 1.00 97.12 551 VAL A C 1
ATOM 4240 O O . VAL A 1 551 ? -19.188 -2.328 -5.399 1.00 97.12 551 VAL A O 1
ATOM 4243 N N . ASP A 1 552 ? -17.334 -3.591 -5.476 1.00 98.62 552 ASP A N 1
ATOM 4244 C CA . ASP A 1 552 ? -17.407 -4.056 -4.090 1.00 98.62 552 ASP A CA 1
ATOM 4245 C C . ASP A 1 552 ? -16.783 -3.048 -3.117 1.00 98.62 552 ASP A C 1
ATOM 4247 O O . ASP A 1 552 ? -17.052 -3.067 -1.914 1.00 98.62 552 ASP A O 1
ATOM 4251 N N . GLY A 1 553 ? -15.917 -2.159 -3.614 1.00 98.75 553 GLY A N 1
ATOM 4252 C CA . GLY A 1 553 ? -15.274 -1.148 -2.789 1.00 98.75 553 GLY A CA 1
ATOM 4253 C C . GLY A 1 553 ? -14.713 0.046 -3.548 1.00 98.75 553 GLY A C 1
ATOM 4254 O O . GLY A 1 553 ? -14.515 0.026 -4.763 1.00 98.75 553 GLY A O 1
ATOM 4255 N N . ILE A 1 554 ? -14.400 1.090 -2.789 1.00 98.94 554 ILE A N 1
ATOM 4256 C CA . ILE A 1 554 ? -13.715 2.289 -3.275 1.00 98.94 554 ILE A CA 1
ATOM 4257 C C . ILE A 1 554 ? -12.529 2.618 -2.371 1.00 98.94 554 ILE A C 1
ATOM 4259 O O . ILE A 1 554 ? -12.581 2.410 -1.161 1.00 98.94 554 ILE A O 1
ATOM 4263 N N . ILE A 1 555 ? -11.464 3.166 -2.952 1.00 98.94 555 ILE A N 1
ATOM 4264 C CA . ILE A 1 555 ? -10.367 3.802 -2.224 1.00 98.94 555 ILE A CA 1
ATOM 4265 C C . ILE A 1 555 ? -10.407 5.294 -2.547 1.00 98.94 555 ILE A C 1
ATOM 4267 O O . ILE A 1 555 ? -10.083 5.713 -3.667 1.00 98.94 555 ILE A O 1
ATOM 4271 N N . VAL A 1 556 ? -10.773 6.087 -1.541 1.00 98.94 556 VAL A N 1
ATOM 4272 C CA . VAL A 1 556 ? -10.741 7.546 -1.614 1.00 98.94 556 VAL A CA 1
ATOM 4273 C C . VAL A 1 556 ? -9.282 7.997 -1.587 1.00 98.94 556 VAL A C 1
ATOM 4275 O O . VAL A 1 556 ? -8.582 7.841 -0.584 1.00 98.94 556 VAL A O 1
ATOM 4278 N N . SER A 1 557 ? -8.804 8.475 -2.735 1.00 98.88 557 SER A N 1
ATOM 4279 C CA . SER A 1 557 ? -7.384 8.714 -3.004 1.00 98.88 557 SER A CA 1
ATOM 4280 C C . SER A 1 557 ? -7.201 9.807 -4.049 1.00 98.88 557 SER A C 1
ATOM 4282 O O . SER A 1 557 ? -7.951 9.851 -5.018 1.00 98.88 557 SER A O 1
ATOM 4284 N N . ASN A 1 558 ? -6.160 10.627 -3.901 1.00 98.44 558 ASN A N 1
ATOM 4285 C CA . ASN A 1 558 ? -5.647 11.496 -4.969 1.00 98.44 558 ASN A CA 1
ATOM 4286 C C . ASN A 1 558 ? -4.193 11.139 -5.330 1.00 98.44 558 ASN A C 1
ATOM 4288 O O . ASN A 1 558 ? -3.376 11.998 -5.680 1.00 98.44 558 ASN A O 1
ATOM 4292 N N . HIS A 1 559 ? -3.849 9.858 -5.174 1.00 98.38 559 HIS A N 1
ATOM 4293 C CA . HIS A 1 559 ? -2.519 9.326 -5.450 1.00 98.38 559 HIS A CA 1
ATOM 4294 C C . HIS A 1 559 ? -1.399 10.004 -4.637 1.00 98.38 559 HIS A C 1
ATOM 4296 O O . HIS A 1 559 ? -0.274 10.185 -5.107 1.00 98.38 559 HIS A O 1
ATOM 4302 N N . GLY A 1 560 ? -1.701 10.453 -3.417 1.00 97.81 560 GLY A N 1
ATOM 4303 C CA . GLY A 1 560 ? -0.758 11.171 -2.564 1.00 97.81 560 GLY A CA 1
ATOM 4304 C C . GLY A 1 560 ? -0.323 12.528 -3.122 1.00 97.81 560 GLY A C 1
ATOM 4305 O O . GLY A 1 560 ? 0.781 12.969 -2.789 1.00 97.81 560 GLY A O 1
ATOM 4306 N N . GLY A 1 561 ? -1.150 13.158 -3.968 1.00 97.88 561 GLY A N 1
ATOM 4307 C CA . GLY A 1 561 ? -0.858 14.428 -4.643 1.00 97.88 561 GLY A CA 1
ATOM 4308 C C . GLY A 1 561 ? 0.124 14.308 -5.815 1.00 97.88 561 GLY A C 1
ATOM 4309 O O . GLY A 1 561 ? 0.730 15.297 -6.215 1.00 97.88 561 GLY A O 1
ATOM 4310 N N . ARG A 1 562 ? 0.341 13.099 -6.352 1.00 97.62 562 ARG A N 1
ATOM 4311 C CA . ARG A 1 562 ? 1.362 12.833 -7.388 1.00 97.62 562 ARG A CA 1
ATOM 4312 C C . ARG A 1 562 ? 0.873 12.986 -8.825 1.00 97.62 562 ARG A C 1
ATOM 4314 O O . ARG A 1 562 ? 1.697 12.920 -9.737 1.00 97.62 562 ARG A O 1
ATOM 4321 N N . GLN A 1 563 ? -0.432 13.149 -9.023 1.00 96.69 563 GLN A N 1
ATOM 4322 C CA . GLN A 1 563 ? -1.059 13.150 -10.346 1.00 96.69 563 GLN A CA 1
ATOM 4323 C C . GLN A 1 563 ? -1.558 14.536 -10.754 1.00 96.69 563 GLN A C 1
ATOM 4325 O O . GLN A 1 563 ? -1.154 15.042 -11.799 1.00 96.69 563 GLN A O 1
ATOM 4330 N N . ILE A 1 564 ? -2.382 15.165 -9.914 1.00 96.25 564 ILE A N 1
ATOM 4331 C CA . ILE A 1 564 ? -2.997 16.468 -10.182 1.00 96.25 564 ILE A CA 1
ATOM 4332 C C . ILE A 1 564 ? -2.654 17.405 -9.026 1.00 96.25 564 ILE A C 1
ATOM 4334 O O . ILE A 1 564 ? -3.025 17.139 -7.883 1.00 96.25 564 ILE A O 1
ATOM 4338 N N . ASP A 1 565 ? -1.947 18.491 -9.330 1.00 97.31 565 ASP A N 1
ATOM 4339 C CA . ASP A 1 565 ? -1.739 19.592 -8.391 1.00 97.31 565 ASP A CA 1
ATOM 4340 C C . ASP A 1 565 ? -2.895 20.594 -8.499 1.00 97.31 565 ASP A C 1
ATOM 4342 O O . ASP A 1 565 ? -3.392 20.855 -9.594 1.00 97.31 565 ASP A O 1
ATOM 4346 N N . GLY A 1 566 ? -3.352 21.121 -7.363 1.00 96.69 566 GLY A N 1
ATOM 4347 C CA . GLY A 1 566 ? -4.591 21.902 -7.264 1.00 96.69 566 GLY A CA 1
ATOM 4348 C C . GLY A 1 566 ? -5.857 21.061 -7.044 1.00 96.69 566 GLY A C 1
ATOM 4349 O O . GLY A 1 566 ? -6.953 21.614 -6.962 1.00 96.69 566 GLY A O 1
ATOM 4350 N N . ALA A 1 567 ? -5.732 19.736 -6.907 1.00 97.56 567 ALA A N 1
ATOM 4351 C CA . ALA A 1 567 ? -6.830 18.877 -6.469 1.00 97.56 567 ALA A CA 1
ATOM 4352 C C . ALA A 1 567 ? -7.130 19.060 -4.970 1.00 97.56 567 ALA A C 1
ATOM 4354 O O . ALA A 1 567 ? -6.257 19.449 -4.185 1.00 97.56 567 ALA A O 1
ATOM 4355 N N . ILE A 1 568 ? -8.365 18.735 -4.572 1.00 98.31 568 ILE A N 1
ATOM 4356 C CA . ILE A 1 568 ? -8.801 18.756 -3.171 1.00 98.31 568 ILE A CA 1
ATOM 4357 C C . ILE A 1 568 ? -8.005 17.753 -2.310 1.00 98.31 568 ILE A C 1
ATOM 4359 O O . ILE A 1 568 ? -7.534 16.730 -2.823 1.00 98.31 568 ILE A O 1
ATOM 4363 N N . PRO A 1 569 ? -7.866 17.997 -0.992 1.00 98.44 569 PRO A N 1
ATOM 4364 C CA . PRO A 1 569 ? -7.297 17.014 -0.076 1.00 98.44 569 PRO A CA 1
ATOM 4365 C C . PRO A 1 569 ? -8.160 15.752 -0.003 1.00 98.44 569 PRO A C 1
ATOM 4367 O O . PRO A 1 569 ? -9.378 15.837 0.155 1.00 98.44 569 PRO A O 1
ATOM 4370 N N . SER A 1 570 ? -7.537 14.575 -0.016 1.00 98.69 570 SER A N 1
ATOM 4371 C CA . SER A 1 570 ? -8.278 13.307 -0.060 1.00 98.69 570 SER A CA 1
ATOM 4372 C C . SER A 1 570 ? -9.154 13.093 1.183 1.00 98.69 570 SER A C 1
ATOM 4374 O O . SER A 1 570 ? -10.260 12.569 1.083 1.00 98.69 570 SER A O 1
ATOM 4376 N N . LEU A 1 571 ? -8.711 13.533 2.370 1.00 98.75 571 LEU A N 1
ATOM 4377 C CA . LEU A 1 571 ? -9.510 13.404 3.599 1.00 98.75 571 LEU A CA 1
ATOM 4378 C C . LEU A 1 571 ? -10.794 14.250 3.543 1.00 98.75 571 LEU A C 1
ATOM 4380 O O . LEU A 1 571 ? -11.822 13.855 4.087 1.00 98.75 571 LEU A O 1
ATOM 4384 N N . TYR A 1 572 ? -10.751 15.396 2.855 1.00 98.56 572 TYR A N 1
ATOM 4385 C CA . TYR A 1 572 ? -11.945 16.199 2.596 1.00 98.56 572 TYR A CA 1
ATOM 4386 C C . TYR A 1 572 ? -12.909 15.451 1.668 1.00 98.56 572 TYR A C 1
ATOM 4388 O O . TYR A 1 572 ? -14.110 15.422 1.930 1.00 98.56 572 TYR A O 1
ATOM 4396 N N . ALA A 1 573 ? -12.395 14.802 0.619 1.00 98.81 573 ALA A N 1
ATOM 4397 C CA . ALA A 1 573 ? -13.213 13.954 -0.245 1.00 98.81 573 ALA A CA 1
ATOM 4398 C C . ALA A 1 573 ? -13.870 12.807 0.540 1.00 98.81 573 ALA A C 1
ATOM 4400 O O . ALA A 1 573 ? -15.069 12.586 0.383 1.00 98.81 573 ALA A O 1
ATOM 4401 N N . LEU A 1 574 ? -13.124 12.135 1.429 1.00 98.88 574 LEU A N 1
ATOM 4402 C CA . LEU A 1 574 ? -13.659 11.072 2.289 1.00 98.88 574 LEU A CA 1
ATOM 4403 C C . LEU A 1 574 ? -14.814 11.598 3.139 1.00 98.88 574 LEU A C 1
ATOM 4405 O O . LEU A 1 574 ? -15.884 10.994 3.156 1.00 98.88 574 LEU A O 1
ATOM 4409 N N . ASP A 1 575 ? -14.611 12.743 3.792 1.00 98.25 575 ASP A N 1
ATOM 4410 C CA . ASP A 1 575 ? -15.645 13.376 4.602 1.00 98.25 575 ASP A CA 1
ATOM 4411 C C . ASP A 1 575 ? -16.933 13.633 3.803 1.00 98.25 575 ASP A C 1
ATOM 4413 O O . ASP A 1 575 ? -18.036 13.349 4.270 1.00 98.25 575 ASP A O 1
ATOM 4417 N N . LYS A 1 576 ? -16.810 14.161 2.581 1.00 98.50 576 LYS A N 1
ATOM 4418 C CA . LYS A 1 576 ? -17.970 14.451 1.727 1.00 98.50 576 LYS A CA 1
ATOM 4419 C C . LYS A 1 576 ? -18.655 13.192 1.209 1.00 98.50 576 LYS A C 1
ATOM 4421 O O . LYS A 1 576 ? -19.881 13.137 1.225 1.00 98.50 576 LYS A O 1
ATOM 4426 N N . ILE A 1 577 ? -17.892 12.186 0.794 1.00 98.81 577 ILE A N 1
ATOM 4427 C CA . ILE A 1 577 ? -18.416 10.898 0.319 1.00 98.81 577 ILE A CA 1
ATOM 4428 C C . ILE A 1 577 ? -19.213 10.202 1.427 1.00 98.81 577 ILE A C 1
ATOM 4430 O O . ILE A 1 577 ? -20.340 9.773 1.193 1.00 98.81 577 ILE A O 1
ATOM 4434 N N . MET A 1 578 ? -18.688 10.177 2.653 1.00 98.50 578 MET A N 1
ATOM 4435 C CA . MET A 1 578 ? -19.342 9.517 3.789 1.00 98.50 578 MET A CA 1
ATOM 4436 C C . MET A 1 578 ? -20.538 10.287 4.370 1.00 98.50 578 MET A C 1
ATOM 4438 O O . MET A 1 578 ? -21.200 9.793 5.278 1.00 98.50 578 MET A O 1
ATOM 4442 N N . GLN A 1 579 ? -20.863 11.470 3.839 1.00 97.38 579 GLN A N 1
ATOM 4443 C CA . GLN A 1 579 ? -22.118 12.173 4.132 1.00 97.38 579 GLN A CA 1
ATOM 4444 C C . GLN A 1 579 ? -23.262 11.770 3.191 1.00 97.38 579 GLN A C 1
ATOM 4446 O O . GLN A 1 579 ? -24.412 12.110 3.470 1.00 97.38 579 GLN A O 1
ATOM 4451 N N . SER A 1 580 ? -22.985 11.048 2.098 1.00 98.44 580 SER A N 1
ATOM 4452 C CA . SER A 1 580 ? -24.041 10.547 1.216 1.00 98.44 580 SER A CA 1
ATOM 4453 C C . SER A 1 580 ? -24.835 9.420 1.897 1.00 98.44 580 SER A C 1
ATOM 4455 O O . SER A 1 580 ? -24.245 8.417 2.315 1.00 98.44 580 SER A O 1
ATOM 4457 N N . PRO A 1 581 ? -26.178 9.518 1.955 1.00 98.00 581 PRO A N 1
ATOM 4458 C CA . PRO A 1 581 ? -27.026 8.429 2.432 1.00 98.00 581 PRO A CA 1
ATOM 4459 C C . PRO A 1 581 ? -26.867 7.139 1.618 1.00 98.00 581 PRO A C 1
ATOM 4461 O O . PRO A 1 581 ? -26.949 6.053 2.188 1.00 98.00 581 PRO A O 1
ATOM 4464 N N . VAL A 1 582 ? -26.609 7.250 0.309 1.00 98.12 582 VAL A N 1
ATOM 4465 C CA . VAL A 1 582 ? -26.427 6.102 -0.593 1.00 98.12 582 VAL A CA 1
ATOM 4466 C C . VAL A 1 582 ? -25.165 5.331 -0.215 1.00 98.12 582 VAL A C 1
ATOM 4468 O O . VAL A 1 582 ? -25.208 4.110 -0.061 1.00 98.12 582 VAL A O 1
ATOM 4471 N N . ILE A 1 583 ? -24.057 6.046 0.004 1.00 98.50 583 ILE A N 1
ATOM 4472 C CA . ILE A 1 583 ? -22.784 5.446 0.419 1.00 98.50 583 ILE A CA 1
ATOM 4473 C C . ILE A 1 583 ? -22.906 4.815 1.807 1.00 98.50 583 ILE A C 1
ATOM 4475 O O . ILE A 1 583 ? -22.476 3.680 2.006 1.00 98.50 583 ILE A O 1
ATOM 4479 N N . LEU A 1 584 ? -23.520 5.522 2.761 1.00 97.75 584 LEU A N 1
ATOM 4480 C CA . LEU A 1 584 ? -23.709 5.021 4.123 1.00 97.75 584 LEU A CA 1
ATOM 4481 C C . LEU A 1 584 ? -24.547 3.741 4.155 1.00 97.75 584 LEU A C 1
ATOM 4483 O O . LEU A 1 584 ? -24.201 2.807 4.875 1.00 97.75 584 LEU A O 1
ATOM 4487 N N . GLU A 1 585 ? -25.631 3.678 3.384 1.00 97.81 585 GLU A N 1
ATOM 4488 C CA . GLU A 1 585 ? -26.474 2.484 3.302 1.00 97.81 585 GLU A CA 1
ATOM 4489 C C . GLU A 1 585 ? -25.743 1.317 2.625 1.00 97.81 585 GLU A C 1
ATOM 4491 O O . GLU A 1 585 ? -25.772 0.182 3.112 1.00 97.81 585 GLU A O 1
ATOM 4496 N N . ALA A 1 586 ? -25.016 1.582 1.536 1.00 98.06 586 ALA A N 1
ATOM 4497 C CA . ALA A 1 586 ? -24.208 0.566 0.868 1.00 98.06 586 ALA A CA 1
ATOM 4498 C C . ALA A 1 586 ? -23.103 0.014 1.786 1.00 98.06 586 ALA A C 1
ATOM 4500 O O . ALA A 1 586 ? -22.884 -1.197 1.823 1.00 98.06 586 ALA A O 1
ATOM 4501 N N . GLN A 1 587 ? -22.459 0.873 2.578 1.00 97.56 587 GLN A N 1
ATOM 4502 C CA . GLN A 1 587 ? -21.468 0.450 3.564 1.00 97.56 587 GLN A CA 1
ATOM 4503 C C . GLN A 1 587 ? -22.095 -0.381 4.690 1.00 97.56 587 GLN A C 1
ATOM 4505 O O . GLN A 1 587 ? -21.614 -1.474 4.987 1.00 97.56 587 GLN A O 1
ATOM 4510 N N . LYS A 1 588 ? -23.188 0.098 5.301 1.00 95.75 588 LYS A N 1
ATOM 4511 C CA . LYS A 1 588 ? -23.867 -0.594 6.413 1.00 95.75 588 LYS A CA 1
ATOM 4512 C C . LYS A 1 588 ? -24.418 -1.959 6.016 1.00 95.75 588 LYS A C 1
ATOM 4514 O O . LYS A 1 588 ? -24.351 -2.895 6.805 1.00 95.75 588 LYS A O 1
ATOM 4519 N N . SER A 1 589 ? -24.934 -2.081 4.795 1.00 96.00 589 SER A N 1
ATOM 4520 C CA . SER A 1 589 ? -25.418 -3.354 4.248 1.00 96.00 589 SER A CA 1
ATOM 4521 C C . SER A 1 589 ? -24.294 -4.309 3.826 1.00 96.00 589 SER A C 1
ATOM 4523 O O . SER A 1 589 ? -24.577 -5.434 3.417 1.00 96.00 589 SER A O 1
ATOM 4525 N N . GLY A 1 590 ? -23.028 -3.883 3.908 1.00 94.88 590 GLY A N 1
ATOM 4526 C CA . GLY A 1 590 ? -21.866 -4.667 3.490 1.00 94.88 590 GLY A CA 1
ATOM 4527 C C . GLY A 1 590 ? -21.674 -4.749 1.973 1.00 94.88 590 GLY A C 1
ATOM 4528 O O . GLY A 1 590 ? -20.797 -5.480 1.522 1.00 94.88 590 GLY A O 1
ATOM 4529 N N . LYS A 1 591 ? -22.464 -4.007 1.185 1.00 95.56 591 LYS A N 1
ATOM 4530 C CA . LYS A 1 591 ? -22.361 -3.956 -0.283 1.00 95.56 591 LYS A CA 1
ATOM 4531 C C . LYS A 1 591 ? -21.153 -3.165 -0.774 1.00 95.56 591 LYS A C 1
ATOM 4533 O O . LYS A 1 591 ? -20.703 -3.402 -1.887 1.00 95.56 591 LYS A O 1
ATOM 4538 N N . LEU A 1 592 ? -20.664 -2.217 0.025 1.00 98.38 592 LEU A N 1
ATOM 4539 C CA . LEU A 1 592 ? -19.522 -1.384 -0.329 1.00 98.38 592 LEU A CA 1
ATOM 4540 C C . LEU A 1 592 ? -18.518 -1.309 0.822 1.00 98.38 592 LEU A C 1
ATOM 4542 O O . LEU A 1 592 ? -18.856 -0.890 1.924 1.00 98.38 592 LEU A O 1
ATOM 4546 N N . THR A 1 593 ? -17.260 -1.643 0.546 1.00 98.75 593 THR A N 1
ATOM 4547 C CA . THR A 1 593 ? -16.144 -1.344 1.453 1.00 98.75 593 THR A CA 1
ATOM 4548 C C . THR A 1 593 ? -15.504 -0.006 1.079 1.00 98.75 593 THR A C 1
ATOM 4550 O O . THR A 1 593 ? -15.065 0.177 -0.057 1.00 98.75 593 THR A O 1
ATOM 4553 N N . VAL A 1 594 ? -15.402 0.926 2.029 1.00 98.88 594 VAL A N 1
ATOM 4554 C CA . VAL A 1 594 ? -14.752 2.233 1.816 1.00 98.88 594 VAL A CA 1
ATOM 4555 C C . VAL A 1 594 ? -13.370 2.241 2.458 1.00 98.88 594 VAL A C 1
ATOM 4557 O O . VAL A 1 594 ? -13.223 2.061 3.665 1.00 98.88 594 VAL A O 1
ATOM 4560 N N . LEU A 1 595 ? -12.346 2.468 1.645 1.00 98.94 595 LEU A N 1
ATOM 4561 C CA . LEU A 1 595 ? -10.945 2.543 2.043 1.00 98.94 595 LEU A CA 1
ATOM 4562 C C . LEU A 1 595 ? -10.395 3.948 1.786 1.00 98.94 595 LEU A C 1
ATOM 4564 O O . LEU A 1 595 ? -10.948 4.715 0.995 1.00 98.94 595 LEU A O 1
ATOM 4568 N N . PHE A 1 596 ? -9.276 4.279 2.423 1.00 98.94 596 PHE A N 1
ATOM 4569 C CA . PHE A 1 596 ? -8.687 5.613 2.330 1.00 98.94 596 PHE A CA 1
ATOM 4570 C C . PHE A 1 596 ? -7.159 5.588 2.213 1.00 98.94 596 PHE A C 1
ATOM 4572 O O . PHE A 1 596 ? -6.489 4.792 2.867 1.00 98.94 596 PHE A O 1
ATOM 4579 N N . ASP A 1 597 ? -6.594 6.491 1.411 1.00 98.75 597 ASP A N 1
ATOM 4580 C CA . ASP A 1 597 ? -5.157 6.778 1.390 1.00 98.75 597 ASP A CA 1
ATOM 4581 C C . ASP A 1 597 ? -4.891 8.288 1.217 1.00 98.75 597 ASP A C 1
ATOM 4583 O O . ASP A 1 597 ? -5.818 9.091 1.142 1.00 98.75 597 ASP A O 1
ATOM 4587 N N . SER A 1 598 ? -3.611 8.662 1.083 1.00 98.38 598 SER A N 1
ATOM 4588 C CA . SER A 1 598 ? -3.136 10.033 0.820 1.00 98.38 598 SER A CA 1
ATOM 4589 C C . SER A 1 598 ? -3.106 10.936 2.056 1.00 98.38 598 SER A C 1
ATOM 4591 O O . SER A 1 598 ? -3.991 11.749 2.291 1.00 98.38 598 SER A O 1
ATOM 4593 N N . GLY A 1 599 ? -2.008 10.834 2.814 1.00 96.81 599 GLY A N 1
ATOM 4594 C CA . GLY A 1 599 ? -1.662 11.779 3.887 1.00 96.81 599 GLY A CA 1
ATOM 4595 C C . GLY A 1 599 ? -1.437 11.146 5.261 1.00 96.81 599 GLY A C 1
ATOM 4596 O O . GLY A 1 599 ? -0.790 11.766 6.089 1.00 96.81 599 GLY A O 1
ATOM 4597 N N . ILE A 1 600 ? -1.844 9.887 5.466 1.00 98.19 600 ILE A N 1
ATOM 4598 C CA . ILE A 1 600 ? -1.624 9.145 6.721 1.00 98.19 600 ILE A CA 1
ATOM 4599 C C . ILE A 1 600 ? -0.135 9.120 7.104 1.00 98.19 600 ILE A C 1
ATOM 4601 O O . ILE A 1 600 ? 0.710 8.738 6.281 1.00 98.19 600 ILE A O 1
ATOM 4605 N N . ARG A 1 601 ? 0.184 9.516 8.343 1.00 97.00 601 ARG A N 1
ATOM 4606 C CA . ARG A 1 601 ? 1.536 9.455 8.922 1.00 97.00 601 ARG A CA 1
ATOM 4607 C C . ARG A 1 601 ? 1.577 8.857 10.326 1.00 97.00 601 ARG A C 1
ATOM 4609 O O . ARG A 1 601 ? 2.595 8.275 10.678 1.00 97.00 601 ARG A O 1
ATOM 4616 N N . THR A 1 602 ? 0.500 8.985 11.092 1.00 96.94 602 THR A N 1
ATOM 4617 C CA . THR A 1 602 ? 0.412 8.575 12.500 1.00 96.94 602 THR A CA 1
ATOM 4618 C C . THR A 1 602 ? -0.853 7.762 12.769 1.00 96.94 602 THR A C 1
ATOM 4620 O O . THR A 1 602 ? -1.811 7.806 11.993 1.00 96.94 602 THR A O 1
ATOM 4623 N N . GLY A 1 603 ? -0.899 7.068 13.904 1.00 97.12 603 GLY A N 1
ATOM 4624 C CA . GLY A 1 603 ? -2.096 6.393 14.406 1.00 97.12 603 GLY A CA 1
ATOM 4625 C C . GLY A 1 603 ? -3.277 7.350 14.584 1.00 97.12 603 GLY A C 1
ATOM 4626 O O . GLY A 1 603 ? -4.417 6.988 14.294 1.00 97.12 603 GLY A O 1
ATOM 4627 N N . SER A 1 604 ? -3.014 8.606 14.958 1.00 97.56 604 SER A N 1
ATOM 4628 C CA . SER A 1 604 ? -4.055 9.635 15.067 1.00 97.56 604 SER A CA 1
ATOM 4629 C C . SER A 1 604 ? -4.708 9.978 13.720 1.00 97.56 604 SER A C 1
ATOM 4631 O O . SER A 1 604 ? -5.918 10.201 13.664 1.00 97.56 604 SER A O 1
ATOM 4633 N N . ASP A 1 605 ? -3.943 9.960 12.623 1.00 98.62 605 ASP A N 1
ATOM 4634 C CA . ASP A 1 605 ? -4.470 10.190 11.271 1.00 98.62 605 ASP A CA 1
ATOM 4635 C C . ASP A 1 605 ? -5.380 9.041 10.842 1.00 98.62 605 ASP A C 1
ATOM 4637 O O . ASP A 1 605 ? -6.441 9.262 10.254 1.00 98.62 605 ASP A O 1
ATOM 4641 N N . ILE A 1 606 ? -4.989 7.812 11.195 1.00 98.81 606 ILE A N 1
ATOM 4642 C CA . ILE A 1 606 ? -5.792 6.613 10.954 1.00 98.81 606 ILE A CA 1
ATOM 4643 C C . ILE A 1 606 ? -7.122 6.722 11.700 1.00 98.81 606 ILE A C 1
ATOM 4645 O O . ILE A 1 606 ? -8.168 6.581 11.075 1.00 98.81 606 ILE A O 1
ATOM 4649 N N . ILE A 1 607 ? -7.107 7.052 12.997 1.00 98.81 607 ILE A N 1
ATOM 4650 C CA . ILE A 1 607 ? -8.334 7.225 13.796 1.00 98.81 607 ILE A CA 1
ATOM 4651 C C . ILE A 1 607 ? -9.266 8.259 13.158 1.00 98.81 607 ILE A C 1
ATOM 4653 O O . ILE A 1 607 ? -10.467 8.016 13.067 1.00 98.81 607 ILE A O 1
ATOM 4657 N N . LYS A 1 608 ? -8.733 9.391 12.680 1.00 98.81 608 LYS A N 1
ATOM 4658 C CA . LYS A 1 608 ? -9.536 10.424 12.004 1.00 98.81 608 LYS A CA 1
ATOM 4659 C C . LYS A 1 608 ? -10.195 9.888 10.732 1.00 98.81 608 LYS A C 1
ATOM 4661 O O . LYS A 1 608 ? -11.389 10.099 10.545 1.00 98.81 608 LYS A O 1
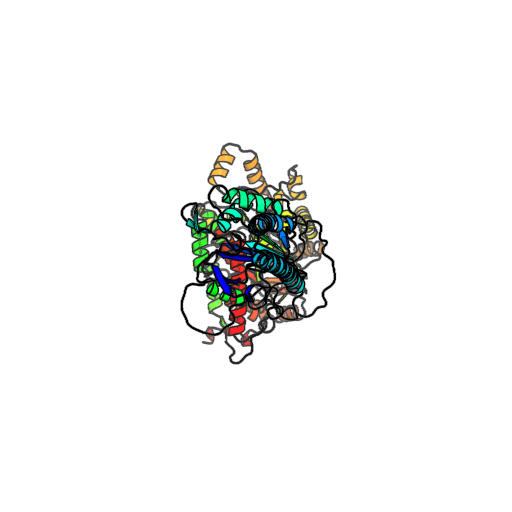ATOM 4666 N N . ALA A 1 609 ? -9.456 9.174 9.883 1.00 98.88 609 ALA A N 1
ATOM 4667 C CA . ALA A 1 609 ? -10.015 8.579 8.668 1.00 98.88 609 ALA A CA 1
ATOM 4668 C C . ALA A 1 609 ? -11.089 7.520 8.981 1.00 98.88 609 ALA A C 1
ATOM 4670 O O . ALA A 1 609 ? -12.154 7.523 8.361 1.00 98.88 609 ALA A O 1
ATOM 4671 N N . LEU A 1 610 ? -10.850 6.658 9.977 1.00 98.88 610 LEU A N 1
ATOM 4672 C CA . LEU A 1 610 ? -11.829 5.661 10.420 1.00 98.88 610 LEU A CA 1
ATOM 4673 C C . LEU A 1 610 ? -13.097 6.330 10.966 1.00 98.88 610 LEU A C 1
ATOM 4675 O O . LEU A 1 610 ? -14.204 5.986 10.562 1.00 98.88 610 LEU A O 1
ATOM 4679 N N . ALA A 1 611 ? -12.951 7.352 11.812 1.00 98.75 611 ALA A N 1
ATOM 4680 C CA . ALA A 1 611 ? -14.076 8.101 12.368 1.00 98.75 611 ALA A CA 1
ATOM 4681 C C . ALA A 1 611 ? -14.928 8.809 11.307 1.00 98.75 611 ALA A C 1
ATOM 4683 O O . ALA A 1 611 ? -16.137 8.949 11.487 1.00 98.75 611 ALA A O 1
ATOM 4684 N N . LEU A 1 612 ? -14.323 9.218 10.188 1.00 98.69 612 LEU A N 1
ATOM 4685 C CA . LEU A 1 612 ? -15.051 9.751 9.035 1.00 98.69 612 LEU A CA 1
ATOM 4686 C C . LEU A 1 612 ? -15.764 8.672 8.211 1.00 98.69 612 LEU A C 1
ATOM 4688 O O . LEU A 1 612 ? -16.617 9.022 7.406 1.00 98.69 612 LEU A O 1
ATOM 4692 N N . GLY A 1 613 ? -15.465 7.388 8.422 1.00 98.38 613 GLY A N 1
ATOM 4693 C CA . GLY A 1 613 ? -16.180 6.269 7.807 1.00 98.38 613 GLY A CA 1
ATOM 4694 C C . GLY A 1 613 ? -15.330 5.352 6.928 1.00 98.38 613 GLY A C 1
ATOM 4695 O O . GLY A 1 613 ? -15.883 4.447 6.309 1.00 98.38 613 GLY A O 1
ATOM 4696 N N . ALA A 1 614 ? -14.007 5.533 6.859 1.00 98.81 614 ALA A N 1
ATOM 4697 C CA . ALA A 1 614 ? -13.151 4.515 6.248 1.00 98.81 614 ALA A CA 1
ATOM 4698 C C . ALA A 1 614 ? -13.156 3.229 7.099 1.00 98.81 614 ALA A C 1
ATOM 4700 O O . ALA A 1 614 ? -13.133 3.288 8.324 1.00 98.81 614 ALA A O 1
ATOM 4701 N N . GLN A 1 615 ? -13.140 2.060 6.459 1.00 98.69 615 GLN A N 1
ATOM 4702 C CA . GLN A 1 615 ? -13.043 0.748 7.121 1.00 98.69 615 GLN A CA 1
ATOM 4703 C C . GLN A 1 615 ? -11.601 0.213 7.155 1.00 98.69 615 GLN A C 1
ATOM 4705 O O . GLN A 1 615 ? -11.281 -0.698 7.922 1.00 98.69 615 GLN A O 1
ATOM 4710 N N . GLY A 1 616 ? -10.725 0.796 6.334 1.00 98.62 616 GLY A N 1
ATOM 4711 C CA . GLY A 1 616 ? -9.298 0.512 6.275 1.00 98.62 616 GLY A CA 1
ATOM 4712 C C . GLY A 1 616 ? -8.525 1.653 5.615 1.00 98.62 616 GLY A C 1
ATOM 4713 O O . GLY A 1 616 ? -9.082 2.446 4.850 1.00 98.62 616 GLY A O 1
ATOM 4714 N N . VAL A 1 617 ? -7.232 1.737 5.915 1.00 98.88 617 VAL A N 1
ATOM 4715 C CA . VAL A 1 617 ? -6.320 2.765 5.411 1.00 98.88 617 VAL A CA 1
ATOM 4716 C C . VAL A 1 617 ? -5.116 2.134 4.723 1.00 98.88 617 VAL A C 1
ATOM 4718 O O . VAL A 1 617 ? -4.572 1.129 5.180 1.00 98.88 617 VAL A O 1
ATOM 4721 N N . LEU A 1 618 ? -4.679 2.738 3.625 1.00 98.88 618 LEU A N 1
ATOM 4722 C CA . LEU A 1 618 ? -3.506 2.301 2.880 1.00 98.88 618 LEU A CA 1
ATOM 4723 C C . LEU A 1 618 ? -2.307 3.181 3.265 1.00 98.88 618 LEU A C 1
ATOM 4725 O O . LEU A 1 618 ? -2.277 4.385 2.997 1.00 98.88 618 LEU A O 1
ATOM 4729 N N . LEU A 1 619 ? -1.300 2.570 3.887 1.00 98.44 619 LEU A N 1
ATOM 4730 C CA . LEU A 1 619 ? -0.029 3.203 4.229 1.00 98.44 619 LEU A CA 1
ATOM 4731 C C . LEU A 1 619 ? 0.893 3.186 3.007 1.00 98.44 619 LEU A C 1
ATOM 4733 O O . LEU A 1 619 ? 1.017 2.153 2.360 1.00 98.44 619 LEU A O 1
ATOM 4737 N N . ALA A 1 620 ? 1.539 4.311 2.688 1.00 97.44 620 ALA A N 1
ATOM 4738 C CA . ALA A 1 620 ? 2.340 4.473 1.468 1.00 97.44 620 ALA A CA 1
ATOM 4739 C C . ALA A 1 620 ? 3.774 4.956 1.765 1.00 97.44 620 ALA A C 1
ATOM 4741 O O . ALA A 1 620 ? 4.597 4.191 2.258 1.00 97.44 620 ALA A O 1
ATOM 4742 N N . ARG A 1 621 ? 4.071 6.243 1.513 1.00 97.38 621 ARG A N 1
ATOM 4743 C CA . ARG A 1 621 ? 5.413 6.841 1.670 1.00 97.38 621 ARG A CA 1
ATOM 4744 C C . ARG A 1 621 ? 6.156 6.429 2.950 1.00 97.38 621 ARG A C 1
ATOM 4746 O O . ARG A 1 621 ? 7.320 6.074 2.813 1.00 97.38 621 ARG A O 1
ATOM 4753 N N . PRO A 1 622 ? 5.531 6.385 4.148 1.00 96.94 622 PRO A N 1
ATOM 4754 C CA . PRO A 1 622 ? 6.239 5.950 5.350 1.00 96.94 622 PRO A CA 1
ATOM 4755 C C . PRO A 1 622 ? 6.893 4.572 5.216 1.00 96.94 622 PRO A C 1
ATOM 4757 O O . PRO A 1 622 ? 8.065 4.427 5.549 1.00 96.94 622 PRO A O 1
ATOM 4760 N N . TYR A 1 623 ? 6.187 3.569 4.678 1.00 97.56 623 TYR A N 1
ATOM 4761 C CA . TYR A 1 623 ? 6.757 2.224 4.562 1.00 97.56 623 TYR A CA 1
ATOM 4762 C C . TYR A 1 623 ? 7.844 2.170 3.482 1.00 97.56 623 TYR A C 1
ATOM 4764 O O . TYR A 1 623 ? 8.813 1.431 3.625 1.00 97.56 623 TYR A O 1
ATOM 4772 N N . LEU A 1 624 ? 7.713 2.970 2.419 1.00 97.81 624 LEU A N 1
ATOM 4773 C CA . LEU A 1 624 ? 8.721 3.052 1.365 1.00 97.81 624 LEU A CA 1
ATOM 4774 C C . LEU A 1 624 ? 10.000 3.746 1.852 1.00 97.81 624 LEU A C 1
ATOM 4776 O O . LEU A 1 624 ? 11.097 3.342 1.480 1.00 97.81 624 LEU A O 1
ATOM 4780 N N . TYR A 1 625 ? 9.875 4.745 2.728 1.00 97.69 625 TYR A N 1
ATOM 4781 C CA . TYR A 1 625 ? 11.017 5.334 3.426 1.00 97.69 625 TYR A CA 1
ATOM 4782 C C . TYR A 1 625 ? 11.691 4.301 4.336 1.00 97.69 625 TYR A C 1
ATOM 4784 O O . TYR A 1 625 ? 12.912 4.172 4.303 1.00 97.69 625 TYR A O 1
ATOM 4792 N N . GLY A 1 626 ? 10.908 3.487 5.055 1.00 97.38 626 GLY A N 1
ATOM 4793 C CA . GLY A 1 626 ? 11.425 2.321 5.780 1.00 97.38 626 GLY A CA 1
ATOM 4794 C C . GLY A 1 626 ? 12.211 1.367 4.871 1.00 97.38 626 GLY A C 1
ATOM 4795 O O . GLY A 1 626 ? 13.337 0.999 5.202 1.00 97.38 626 GLY A O 1
ATOM 4796 N N . LEU A 1 627 ? 11.672 1.046 3.688 1.00 98.06 627 LEU A N 1
ATOM 4797 C CA . LEU A 1 627 ? 12.344 0.210 2.687 1.00 98.06 627 LEU A CA 1
ATOM 4798 C C . LEU A 1 627 ? 13.692 0.805 2.242 1.00 98.06 627 LEU A C 1
ATOM 4800 O O . LEU A 1 627 ? 14.682 0.083 2.169 1.00 98.06 627 LEU A O 1
ATOM 4804 N N . MET A 1 628 ? 13.752 2.112 1.969 1.00 97.19 628 MET A N 1
ATOM 4805 C CA . MET A 1 628 ? 14.986 2.793 1.547 1.00 97.19 628 MET A CA 1
ATOM 4806 C C . MET A 1 628 ? 16.100 2.745 2.598 1.00 97.19 628 MET A C 1
ATOM 4808 O O . MET A 1 628 ? 17.279 2.767 2.230 1.00 97.19 628 MET A O 1
ATOM 4812 N N . ILE A 1 629 ? 15.729 2.734 3.881 1.00 95.75 629 ILE A N 1
ATOM 4813 C CA . ILE A 1 629 ? 16.667 2.775 5.009 1.00 95.75 629 ILE A CA 1
ATOM 4814 C C . ILE A 1 629 ? 17.143 1.368 5.379 1.00 95.75 629 ILE A C 1
ATOM 4816 O O . ILE A 1 629 ? 18.339 1.173 5.570 1.00 95.75 629 ILE A O 1
ATOM 4820 N N . GLY A 1 630 ? 16.224 0.404 5.488 1.00 94.75 630 GLY A N 1
ATOM 4821 C CA . GLY A 1 630 ? 16.510 -0.903 6.090 1.00 94.75 630 GLY A CA 1
ATOM 4822 C C . GLY A 1 630 ? 15.867 -2.095 5.387 1.00 94.75 630 GLY A C 1
ATOM 4823 O O . GLY A 1 630 ? 15.670 -3.127 6.024 1.00 94.75 630 GLY A O 1
ATOM 4824 N N . GLY A 1 631 ? 15.478 -1.965 4.116 1.00 97.38 631 GLY A N 1
ATOM 4825 C CA . GLY A 1 631 ? 14.869 -3.062 3.366 1.00 97.38 631 GLY A CA 1
ATOM 4826 C C . GLY A 1 631 ? 13.590 -3.587 4.020 1.00 97.38 631 GLY A C 1
ATOM 4827 O O . GLY A 1 631 ? 12.784 -2.814 4.545 1.00 97.38 631 GLY A O 1
ATOM 4828 N N . GLN A 1 632 ? 13.393 -4.906 3.990 1.00 97.50 632 GLN A N 1
ATOM 4829 C CA . GLN A 1 632 ? 12.264 -5.565 4.655 1.00 97.50 632 GLN A CA 1
ATOM 4830 C C . GLN A 1 632 ? 12.113 -5.137 6.122 1.00 97.50 632 GLN A C 1
ATOM 4832 O O . GLN A 1 632 ? 11.002 -4.810 6.542 1.00 97.50 632 GLN A O 1
ATOM 4837 N N . ASP A 1 633 ? 13.199 -5.125 6.896 1.00 95.88 633 ASP A N 1
ATOM 4838 C CA . ASP A 1 633 ? 13.129 -4.847 8.331 1.00 95.88 633 ASP A CA 1
ATOM 4839 C C . ASP A 1 633 ? 12.671 -3.410 8.610 1.00 95.88 633 ASP A C 1
ATOM 4841 O O . ASP A 1 633 ? 11.878 -3.174 9.523 1.00 95.88 633 ASP A O 1
ATOM 4845 N N . GLY A 1 634 ? 13.076 -2.458 7.764 1.00 96.38 634 GLY A N 1
ATOM 4846 C CA . GLY A 1 634 ? 12.578 -1.087 7.826 1.00 96.38 634 GLY A CA 1
ATOM 4847 C C . GLY A 1 634 ? 11.074 -0.989 7.541 1.00 96.38 634 GLY A C 1
ATOM 4848 O O . GLY A 1 634 ? 10.359 -0.258 8.227 1.00 96.38 634 GLY A O 1
ATOM 4849 N N . VAL A 1 635 ? 10.551 -1.764 6.584 1.00 98.06 635 VAL A N 1
ATOM 4850 C CA . VAL A 1 635 ? 9.097 -1.841 6.336 1.00 98.06 635 VAL A CA 1
ATOM 4851 C C . VAL A 1 635 ? 8.372 -2.426 7.550 1.00 98.06 635 VAL A C 1
ATOM 4853 O O . VAL A 1 635 ? 7.358 -1.878 7.985 1.00 98.06 635 VAL A O 1
ATOM 4856 N N . GLU A 1 636 ? 8.890 -3.517 8.121 1.00 96.00 636 GLU A N 1
ATOM 4857 C CA . GLU A 1 636 ? 8.318 -4.127 9.325 1.00 96.00 636 GLU A CA 1
ATOM 4858 C C . GLU A 1 636 ? 8.279 -3.148 10.498 1.00 96.00 636 GLU A C 1
ATOM 4860 O O . GLU A 1 636 ? 7.286 -3.095 11.222 1.00 96.00 636 GLU A O 1
ATOM 4865 N N . GLU A 1 637 ? 9.348 -2.382 10.700 1.00 93.81 637 GLU A N 1
ATOM 4866 C CA . GLU A 1 637 ? 9.440 -1.414 11.784 1.00 93.81 637 GLU A CA 1
ATOM 4867 C C . GLU A 1 637 ? 8.421 -0.283 11.627 1.00 93.81 637 GLU A C 1
ATOM 4869 O O . GLU A 1 637 ? 7.734 0.053 12.594 1.00 93.81 637 GLU A O 1
ATOM 4874 N N . VAL A 1 638 ? 8.231 0.244 10.413 1.00 96.75 638 VAL A N 1
ATOM 4875 C CA . VAL A 1 638 ? 7.183 1.242 10.145 1.00 96.75 638 VAL A CA 1
ATOM 4876 C C . VAL A 1 638 ? 5.794 0.685 10.467 1.00 96.75 638 VAL A C 1
ATOM 4878 O O . VAL A 1 638 ? 5.003 1.364 11.126 1.00 96.75 638 VAL A O 1
ATOM 4881 N N . ILE A 1 639 ? 5.487 -0.548 10.048 1.00 96.31 639 ILE A N 1
ATOM 4882 C CA . ILE A 1 639 ? 4.183 -1.172 10.324 1.00 96.31 639 ILE A CA 1
ATOM 4883 C C . ILE A 1 639 ? 3.985 -1.361 11.833 1.00 96.31 639 ILE A C 1
ATOM 4885 O O . ILE A 1 639 ? 2.956 -0.945 12.365 1.00 96.31 639 ILE A O 1
ATOM 4889 N N . LYS A 1 640 ? 4.976 -1.929 12.537 1.00 93.69 640 LYS A N 1
ATOM 4890 C CA . LYS A 1 640 ? 4.922 -2.161 13.993 1.00 93.69 640 LYS A CA 1
ATOM 4891 C C . LYS A 1 640 ? 4.678 -0.867 14.761 1.00 93.69 640 LYS A C 1
ATOM 4893 O O . LYS A 1 640 ? 3.808 -0.835 15.629 1.00 93.69 640 LYS A O 1
ATOM 4898 N N . ASN A 1 641 ? 5.403 0.198 14.426 1.00 94.56 641 ASN A N 1
ATOM 4899 C CA . ASN A 1 641 ? 5.228 1.482 15.093 1.00 94.56 641 ASN A CA 1
ATOM 4900 C C . ASN A 1 641 ? 3.874 2.123 14.774 1.00 94.56 641 ASN A C 1
ATOM 4902 O O . ASN A 1 641 ? 3.228 2.645 15.677 1.00 94.56 641 ASN A O 1
ATOM 4906 N N . THR A 1 642 ? 3.409 2.040 13.525 1.00 96.44 642 THR A N 1
ATOM 4907 C CA . THR A 1 642 ? 2.094 2.580 13.145 1.00 96.44 642 THR A CA 1
ATOM 4908 C C . THR A 1 642 ? 0.962 1.861 13.888 1.00 96.44 642 THR A C 1
ATOM 4910 O O . THR A 1 642 ? 0.023 2.502 14.355 1.00 96.44 642 THR A O 1
ATOM 4913 N N . LEU A 1 643 ? 1.057 0.534 14.041 1.00 96.25 643 LEU A N 1
ATOM 4914 C CA . LEU A 1 643 ? 0.090 -0.264 14.799 1.00 96.25 643 LEU A CA 1
ATOM 4915 C C . LEU A 1 643 ? 0.139 0.035 16.299 1.00 96.25 643 LEU A C 1
ATOM 4917 O O . LEU A 1 643 ? -0.912 0.136 16.929 1.00 96.25 643 LEU A O 1
ATOM 4921 N N . ALA A 1 644 ? 1.337 0.212 16.862 1.00 95.44 644 ALA A N 1
ATOM 4922 C CA . ALA A 1 644 ? 1.505 0.594 18.260 1.00 95.44 644 ALA A CA 1
ATOM 4923 C C . ALA A 1 644 ? 0.916 1.984 18.541 1.00 95.44 644 ALA A C 1
ATOM 4925 O O . ALA A 1 644 ? 0.144 2.128 19.486 1.00 95.44 644 ALA A O 1
ATOM 4926 N N . ASP A 1 645 ? 1.218 2.980 17.704 1.00 96.75 645 ASP A N 1
ATOM 4927 C CA . ASP A 1 645 ? 0.658 4.332 17.811 1.00 96.75 645 ASP A CA 1
ATOM 4928 C C . ASP A 1 645 ? -0.873 4.312 17.681 1.00 96.75 645 ASP A C 1
ATOM 4930 O O . ASP A 1 645 ? -1.573 4.872 18.523 1.00 96.75 645 ASP A O 1
ATOM 4934 N N . LEU A 1 646 ? -1.418 3.587 16.697 1.00 97.69 646 LEU A N 1
ATOM 4935 C CA . LEU A 1 646 ? -2.865 3.417 16.541 1.00 97.69 646 LEU A CA 1
ATOM 4936 C C . LEU A 1 646 ? -3.512 2.807 17.794 1.00 97.69 646 LEU A C 1
ATOM 4938 O O . LEU A 1 646 ? -4.493 3.353 18.297 1.00 97.69 646 LEU A O 1
ATOM 4942 N N . GLU A 1 647 ? -2.972 1.699 18.311 1.00 97.12 647 GLU A N 1
ATOM 4943 C CA . GLU A 1 647 ? -3.524 1.026 19.491 1.00 97.12 647 GLU A CA 1
ATOM 4944 C C . GLU A 1 647 ? -3.469 1.915 20.739 1.00 97.12 647 GLU A C 1
ATOM 4946 O O . GLU A 1 647 ? -4.450 2.010 21.480 1.00 97.12 647 GLU A O 1
ATOM 4951 N N . ILE A 1 648 ? -2.330 2.573 20.971 1.00 96.31 648 ILE A N 1
ATOM 4952 C CA . ILE A 1 648 ? -2.121 3.457 22.121 1.00 96.31 648 ILE A CA 1
ATOM 4953 C C . ILE A 1 648 ? -3.057 4.657 22.023 1.00 96.31 648 ILE A C 1
ATOM 4955 O O . ILE A 1 648 ? -3.796 4.930 22.969 1.00 96.31 648 ILE A O 1
ATOM 4959 N N . SER A 1 649 ? -3.066 5.338 20.876 1.00 97.44 649 SER A N 1
ATOM 4960 C CA . SER A 1 649 ? -3.917 6.500 20.637 1.00 97.44 649 SER A CA 1
ATOM 4961 C C . SER A 1 649 ? -5.389 6.147 20.841 1.00 97.44 649 SER A C 1
ATOM 4963 O O . SER A 1 649 ? -6.071 6.853 21.577 1.00 97.44 649 SER A O 1
ATOM 4965 N N . MET A 1 650 ? -5.860 5.022 20.286 1.00 97.38 650 MET A N 1
ATOM 4966 C CA . MET A 1 650 ? -7.231 4.525 20.460 1.00 97.38 650 MET A CA 1
ATOM 4967 C C . MET A 1 650 ? -7.587 4.307 21.938 1.00 97.38 650 MET A C 1
ATOM 4969 O O . MET A 1 650 ? -8.632 4.767 22.398 1.00 97.38 650 MET A O 1
ATOM 4973 N N . GLY A 1 651 ? -6.703 3.652 22.696 1.00 97.06 651 GLY A N 1
ATOM 4974 C CA . GLY A 1 651 ? -6.911 3.437 24.127 1.00 97.06 651 GLY A CA 1
ATOM 4975 C C . GLY A 1 651 ? -6.959 4.742 24.921 1.00 97.06 651 GLY A C 1
ATOM 4976 O O . GLY A 1 651 ? -7.842 4.925 25.756 1.00 97.06 651 GLY A O 1
ATOM 4977 N N . LEU A 1 652 ? -6.047 5.676 24.634 1.00 97.50 652 LEU A N 1
ATOM 4978 C CA . LEU A 1 652 ? -5.954 6.965 25.328 1.00 97.50 652 LEU A CA 1
ATOM 4979 C C . LEU A 1 652 ? -7.124 7.904 25.023 1.00 97.50 652 LEU A C 1
ATOM 4981 O O . LEU A 1 652 ? -7.474 8.730 25.866 1.00 97.50 652 LEU A O 1
ATOM 4985 N N . ILE A 1 653 ? -7.758 7.775 23.854 1.00 97.50 653 ILE A N 1
ATOM 4986 C CA . ILE A 1 653 ? -8.998 8.503 23.558 1.00 97.50 653 ILE A CA 1
ATOM 4987 C C . ILE A 1 653 ? -10.253 7.801 24.100 1.00 97.50 653 ILE A C 1
ATOM 4989 O O . ILE A 1 653 ? -11.348 8.341 23.954 1.00 97.50 653 ILE A O 1
ATOM 4993 N N . GLY A 1 654 ? -10.096 6.662 24.784 1.00 97.12 654 GLY A N 1
ATOM 4994 C CA . GLY A 1 654 ? -11.159 5.972 25.514 1.00 97.12 654 GLY A CA 1
ATOM 4995 C C . GLY A 1 654 ? -12.024 5.060 24.648 1.00 97.12 654 GLY A C 1
ATOM 4996 O O . GLY A 1 654 ? -13.237 5.022 24.838 1.00 97.12 654 GLY A O 1
ATOM 4997 N N . PHE A 1 655 ? -11.418 4.347 23.695 1.00 97.50 655 PHE A N 1
ATOM 4998 C CA . PHE A 1 655 ? -12.094 3.353 22.857 1.00 97.50 655 PHE A CA 1
ATOM 4999 C C . PHE A 1 655 ? -11.408 1.990 22.975 1.00 97.50 655 PHE A C 1
ATOM 5001 O O . PHE A 1 655 ? -10.181 1.904 23.084 1.00 97.50 655 PHE A O 1
ATOM 5008 N N . THR A 1 656 ? -12.203 0.918 22.955 1.00 95.44 656 THR A N 1
ATOM 5009 C CA . THR A 1 656 ? -11.696 -0.455 23.118 1.00 95.44 656 THR A CA 1
ATOM 5010 C C . THR A 1 656 ? -11.553 -1.189 21.789 1.00 95.44 656 THR A C 1
ATOM 5012 O O . THR A 1 656 ? -10.732 -2.097 21.673 1.00 95.44 656 THR A O 1
ATOM 5015 N N . GLY A 1 657 ? -12.273 -0.760 20.754 1.00 95.56 657 GLY A N 1
ATOM 5016 C CA . GLY A 1 657 ? -12.200 -1.350 19.424 1.00 95.56 657 GLY A CA 1
ATOM 5017 C C . GLY A 1 657 ? -12.347 -0.327 18.306 1.00 95.56 657 GLY A C 1
ATOM 5018 O O . GLY A 1 657 ? -12.965 0.727 18.475 1.00 95.56 657 GLY A O 1
ATOM 5019 N N . ILE A 1 658 ? -11.776 -0.639 17.140 1.00 95.44 658 ILE A N 1
ATOM 5020 C CA . ILE A 1 658 ? -11.922 0.215 15.952 1.00 95.44 658 ILE A CA 1
ATOM 5021 C C . ILE A 1 658 ? -13.354 0.221 15.400 1.00 95.44 658 ILE A C 1
ATOM 5023 O O . ILE A 1 658 ? -13.757 1.186 14.758 1.00 95.44 658 ILE A O 1
ATOM 5027 N N . ASP A 1 659 ? -14.140 -0.816 15.678 1.00 95.19 659 ASP A N 1
ATOM 5028 C CA . ASP A 1 659 ? -15.558 -0.921 15.335 1.00 95.19 659 ASP A CA 1
ATOM 5029 C C . ASP A 1 659 ? -16.407 0.147 16.038 1.00 95.19 659 ASP A C 1
ATOM 5031 O O . ASP A 1 659 ? -17.377 0.636 15.467 1.00 95.19 659 ASP A O 1
ATOM 5035 N N . GLU A 1 660 ? -15.998 0.596 17.228 1.00 96.62 660 GLU A N 1
ATOM 5036 C CA . GLU A 1 660 ? -16.627 1.734 17.903 1.00 96.62 660 GLU A CA 1
ATOM 5037 C C . GLU A 1 660 ? -16.295 3.088 17.250 1.00 96.62 660 GLU A C 1
ATOM 5039 O O . GLU A 1 660 ? -16.988 4.084 17.497 1.00 96.62 660 GLU A O 1
ATOM 5044 N N . ILE A 1 661 ? -15.213 3.146 16.466 1.00 98.00 661 ILE A N 1
ATOM 5045 C CA . ILE A 1 661 ? -14.691 4.365 15.840 1.00 98.00 661 ILE A CA 1
ATOM 5046 C C . ILE A 1 661 ? -15.229 4.523 14.421 1.00 98.00 661 ILE A C 1
ATOM 5048 O O . ILE A 1 661 ? -15.576 5.643 14.054 1.00 98.00 661 ILE A O 1
ATOM 5052 N N . ILE A 1 662 ? -15.303 3.449 13.629 1.00 98.06 662 ILE A N 1
ATOM 5053 C CA . ILE A 1 662 ? -15.690 3.517 12.212 1.00 98.06 662 ILE A CA 1
ATOM 5054 C C . ILE A 1 662 ? -17.044 4.224 12.051 1.00 98.06 662 ILE A C 1
ATOM 5056 O O . ILE A 1 662 ? -18.066 3.775 12.562 1.00 98.06 662 ILE A O 1
ATOM 5060 N N . GLY A 1 663 ? -17.043 5.360 11.346 1.00 96.62 663 GLY A N 1
ATOM 5061 C CA . GLY A 1 663 ? -18.243 6.170 11.095 1.00 96.62 663 GLY A CA 1
ATOM 5062 C C . GLY A 1 663 ? -18.789 6.942 12.307 1.00 96.62 663 GLY A C 1
ATOM 5063 O O . GLY A 1 663 ? -19.784 7.655 12.181 1.00 96.62 663 GLY A O 1
ATOM 5064 N N . SER A 1 664 ? -18.140 6.870 13.472 1.00 96.31 664 SER A N 1
ATOM 5065 C CA . SER A 1 664 ? -18.548 7.547 14.712 1.00 96.31 664 SER A CA 1
ATOM 5066 C C . SER A 1 664 ? -18.052 8.998 14.790 1.00 96.31 664 SER A C 1
ATOM 5068 O O . SER A 1 664 ? -17.530 9.434 15.822 1.00 96.31 664 SER A O 1
ATOM 5070 N N . ARG A 1 665 ? -18.222 9.767 13.705 1.00 94.88 665 ARG A N 1
ATOM 5071 C CA . ARG A 1 665 ? -17.654 11.115 13.516 1.00 94.88 665 ARG A CA 1
ATOM 5072 C C . ARG A 1 665 ? -17.790 12.011 14.742 1.00 94.88 665 ARG A C 1
ATOM 5074 O O . ARG A 1 665 ? -16.779 12.399 15.310 1.00 94.88 665 ARG A O 1
ATOM 5081 N N . ASP A 1 666 ? -19.012 12.333 15.159 1.00 94.00 666 ASP A N 1
ATOM 5082 C CA . ASP A 1 666 ? -19.246 13.315 16.230 1.00 94.00 666 ASP A CA 1
ATOM 5083 C C . ASP A 1 666 ? -18.907 12.772 17.630 1.00 94.00 666 ASP A C 1
ATOM 5085 O O . ASP A 1 666 ? -18.692 13.537 18.572 1.00 94.00 666 ASP A O 1
ATOM 5089 N N . LYS A 1 667 ? -18.822 11.442 17.783 1.00 95.12 667 LYS A N 1
ATOM 5090 C CA . LYS A 1 667 ? -18.384 10.801 19.032 1.00 95.12 667 LYS A CA 1
ATOM 5091 C C . LYS A 1 667 ? -16.864 10.897 19.196 1.00 95.12 667 LYS A C 1
ATOM 5093 O O . LYS A 1 667 ? -16.396 11.032 20.328 1.00 95.12 667 LYS A O 1
ATOM 5098 N N . VAL A 1 668 ? -16.108 10.823 18.100 1.00 97.38 668 VAL A N 1
ATOM 5099 C CA . VAL A 1 668 ? -14.637 10.733 18.104 1.00 97.38 668 VAL A CA 1
ATOM 5100 C C . VAL A 1 668 ? -13.971 12.079 17.799 1.00 97.38 668 VAL A C 1
ATOM 5102 O O . VAL A 1 668 ? -12.916 12.378 18.359 1.00 97.38 668 VAL A O 1
ATOM 5105 N N . LEU A 1 669 ? -14.570 12.891 16.925 1.00 97.25 669 LEU A N 1
ATOM 5106 C CA . LEU A 1 669 ? -13.952 14.070 16.324 1.00 97.25 669 LEU A CA 1
ATOM 5107 C C . LEU A 1 669 ? -14.690 15.366 16.658 1.00 97.25 669 LEU A C 1
ATOM 5109 O O . LEU A 1 669 ? -15.917 15.436 16.661 1.00 97.25 669 LEU A O 1
ATOM 5113 N N . LEU A 1 670 ? -13.915 16.437 16.807 1.00 95.88 670 LEU A N 1
ATOM 5114 C CA . LEU A 1 670 ? -14.373 17.817 16.733 1.00 95.88 670 LEU A CA 1
ATOM 5115 C C . LEU A 1 670 ? -13.712 18.495 15.531 1.00 95.88 670 LEU A C 1
ATOM 5117 O O . LEU A 1 670 ? -12.493 18.428 15.365 1.00 95.88 670 LEU A O 1
ATOM 5121 N N . HIS A 1 671 ? -14.503 19.162 14.692 1.00 94.06 671 HIS A N 1
ATOM 5122 C CA . HIS A 1 671 ? -13.951 19.977 13.611 1.00 94.06 671 HIS A CA 1
ATOM 5123 C C . HIS A 1 671 ? -13.350 21.268 14.182 1.00 94.06 671 HIS A C 1
ATOM 5125 O O . HIS A 1 671 ? -13.985 21.923 15.005 1.00 94.06 671 HIS A O 1
ATOM 5131 N N . ALA A 1 672 ? -12.162 21.662 13.727 1.00 89.69 672 ALA A N 1
ATOM 5132 C CA . ALA A 1 672 ? -11.409 22.793 14.266 1.00 89.69 672 ALA A CA 1
ATOM 5133 C C . ALA A 1 672 ? -12.143 24.133 14.126 1.00 89.69 672 ALA A C 1
ATOM 5135 O O . ALA A 1 672 ? -11.932 25.013 14.939 1.00 89.69 672 ALA A O 1
ATOM 5136 N N . SER A 1 673 ? -13.056 24.276 13.160 1.00 88.50 673 SER A N 1
ATOM 5137 C CA . SER A 1 673 ? -13.918 25.467 13.055 1.00 88.50 673 SER A CA 1
ATOM 5138 C C . SER A 1 673 ? -14.946 25.607 14.190 1.00 88.50 673 SER A C 1
ATOM 5140 O O . SER A 1 673 ? -15.710 26.567 14.193 1.00 88.50 673 SER A O 1
ATOM 5142 N N . LYS A 1 674 ? -15.058 24.608 15.075 1.00 80.56 674 LYS A N 1
ATOM 5143 C CA . LYS A 1 674 ? -15.895 24.631 16.285 1.00 80.56 674 LYS A CA 1
ATOM 5144 C C . LYS A 1 674 ? -15.077 24.933 17.556 1.00 80.56 674 LYS A C 1
ATOM 5146 O O . LYS A 1 674 ? -15.663 24.935 18.636 1.00 80.56 674 LYS A O 1
ATOM 5151 N N . LEU A 1 675 ? -13.758 25.113 17.429 1.00 76.44 675 LEU A N 1
ATOM 5152 C CA . LEU A 1 675 ? -12.843 25.608 18.464 1.00 76.44 675 LEU A CA 1
ATOM 5153 C C . LEU A 1 675 ? -12.598 27.097 18.231 1.00 76.44 675 LEU A C 1
ATOM 5155 O O . LEU A 1 675 ? -12.466 27.813 19.245 1.00 76.44 675 LEU A O 1
#

Sequence (675 aa):
MRWLVSDAQPNDSLFFHYSGHGGQTKDLDGDEEDGFDEVRIFLSLVLLFDTYLASLSPLDPRLISKKVDISLMTLTAIYDSCHSGTALDLPYIYSTEGKIKEPNLAAEVGQGLLGAVTSYARGDMGGVFQSAMGIFKSATSSTKAEKITKATRTSPADVISWSGCKDDQTSADTQEAGQATGAMSFAFVSALKENPQQSYQQLLNSVRTILRDNYSQKPQLSASHPMNSYIFDPHKPSSSMAVPETAVAPKKWSAHMIDIYSRRNAYGPILGTVSPAEIEAKAKEARKEYPGSFMYAGGSAGTNSTYAANLSIFDQYKLIPRMLVDATNRNLQTTLFGVKYPSPILLAPIGVQGVCHADGELGSARAASKMGVPFIMSSASSRTIEDTAKASGSGPRWYQLYWPRSNDVTLSLLSRVKANGFTALVVTLDTFLLGWRPHDLQDSYLPFFHGIGVQVGTSDPVFMARYGRQPITDIPEFPYDPKKLDAAYASGDEKVKDAVFFGMEYLKETNSGLFRKWEDLKFLRDNWDGPLVLKGIQSVGDAERAIECGVDGIIVSNHGGRQIDGAIPSLYALDKIMQSPVILEAQKSGKLTVLFDSGIRTGSDIIKALALGAQGVLLARPYLYGLMIGGQDGVEEVIKNTLADLEISMGLIGFTGIDEIIGSRDKVLLHASKL